Protein AF-0000000068877354 (afdb_homodimer)

InterPro domains:
  IPR019410 Lysine methyltransferase [PF10294] (107-271)
  IPR019410 Lysine methyltransferase [PTHR14614] (82-289)
  IPR025784 Protein N-terminal and lysine N-methyltransferase EFM7 [PS51560] (46-310)
  IPR029063 S-adenosyl-L-methionine-dependent methyltransferase superfamily [G3DSA:3.40.50.150] (83-313)
  IPR029063 S-adenosyl-L-methionine-dependent methyltransferase superfamily [SSF53335] (114-283)

Sequence (626 aa):
MQPPRPHTTATKHQEPEFGLKRGQKQSIVVFGLFYITRGLDRHATSAEEETLRHKMDESEDHYDLGDLMAIPDDYYPPPVPPTQELYRMKNGKDITLHLVGASHTEAHLLWNGAKLVSDYLEAQPERVRGRTVLELGAAAGLPSLVAALLGATKVVMTDFSDPALIANMQKNIDACDETTAPRGRIAAAVDAAPFIWGEDVEPLLALLPGAPEEQRLFDVLILADLVFRHKQHGNMVKTIKETMAKDGVAYVFFTSYRPWKRDLDMAFFDVAREAGLAVTRVEETMLEKPMFDNDPGDVDIQKTVNGFELRWAMQPPRPHTTATKHQEPEFGLKRGQKQSIVVFGLFYITRGLDRHATSAEEETLRHKMDESEDHYDLGDLMAIPDDYYPPPVPPTQELYRMKNGKDITLHLVGASHTEAHLLWNGAKLVSDYLEAQPERVRGRTVLELGAAAGLPSLVAALLGATKVVMTDFSDPALIANMQKNIDACDETTAPRGRIAAAVDAAPFIWGEDVEPLLALLPGAPEEQRLFDVLILADLVFRHKQHGNMVKTIKETMAKDGVAYVFFTSYRPWKRDLDMAFFDVAREAGLAVTRVEETMLEKPMFDNDPGDVDIQKTVNGFELRWA

Organism: Cordyceps militaris (strain CM01) (NCBI:txid983644)

pLDDT: mean 74.83, std 30.52, range [16.88, 98.94]

Secondary structure (DSSP, 8-state):
---------------------------------------------SGGGTGGGTTTSS------TTTTT---TTSS--S--SEEEEEE-TTS-EEEEEEPPPPS--TTS--HHHHHHHHHHHH-GGGTTTSEEEEES-TT-HHHHHHHHTT-SEEEEEE-S-HHHHHHHHHHHHHHHHTSSSTTHHHHHEEEEE--TTS--HHHHTTSTTTTTS---EEEEEEES-TT-GGGHHHHHHHHHHHEEEEEEEEEEE--SSGGGHHHHHHHHHHHHHTTEEEEEEEEEE-SS-SSTT-SS-HHHHHEEEEEEEEE-/---------------------------------------------STHHHHTTTTTSS------TTTTT---TTSS-----SEEEEEE-TTS-EEEEEEPPPPS--TTS--HHHHHHHHHHHH-GGGTTTSEEEEES-TT-HHHHHHHHTT-SEEEEEE-S-HHHHHHHHHHHHHHHHTSSSTTHHHHHEEEEE--TTS--HHHHTTSTTTTTS---EEEEEEES-TT-GGGHHHHHHHHHHHEEEEEEEEEEE--SSGGGHHHHHHHHHHHHHTTEEEEEEEEEE-SS-SSTT-SS-HHHHHEEEEEEEEE-

Nearest PDB structures (foldseek):
  3bzb-assembly1_A  TM=7.474E-01  e=1.526E-16  Cyanidioschyzon merolae strain 10D
  3bzb-assembly2_B  TM=7.437E-01  e=7.887E-16  Cyanidioschyzon merolae strain 10D
  7oat-assembly1_C  TM=7.162E-01  e=2.243E-14  Homo sapiens
  8fzb-assembly1_A  TM=7.021E-01  e=7.449E-14  Homo sapiens
  6m1c-assembly1_A  TM=5.917E-01  e=3.243E-07  Mycobacterium tuberculosis H37Rv

Solvent-accessible surface area (backbone atoms only — not comparable to full-atom values): 36218 Å² total; per-residue (Å²): 139,83,82,84,78,84,79,79,81,77,78,75,81,80,76,80,73,84,69,87,82,88,78,87,77,81,71,77,81,76,83,79,79,84,74,83,69,80,83,74,87,74,74,78,78,78,68,78,65,57,68,75,57,61,77,76,58,69,86,66,72,72,72,71,66,68,71,75,68,57,61,66,80,70,68,59,65,63,49,42,58,63,42,75,47,80,46,72,45,93,89,64,52,73,42,64,32,47,24,48,46,38,70,74,64,78,34,45,56,89,52,68,15,38,53,50,49,33,50,55,40,64,78,42,39,75,75,33,38,72,27,35,36,38,29,50,61,33,46,43,30,61,42,50,53,49,36,43,75,50,40,22,59,33,29,42,34,20,24,62,79,40,69,70,51,50,51,37,28,44,50,23,43,50,53,46,15,76,74,36,87,61,74,52,53,47,53,73,24,45,43,68,44,69,45,61,73,54,52,88,57,61,74,64,44,52,72,40,88,62,38,73,80,45,90,59,56,26,42,30,35,39,37,39,55,54,50,82,45,56,67,44,39,66,27,46,46,48,40,47,66,75,39,47,30,84,88,18,41,34,42,42,18,29,48,40,73,51,37,90,45,35,69,56,32,55,45,43,54,55,55,34,42,76,71,49,30,37,79,44,80,76,46,78,45,72,49,96,59,46,90,64,84,88,59,74,63,54,60,68,45,35,18,24,36,39,27,31,38,36,31,67,99,129,93,80,77,89,76,86,78,86,78,85,84,76,83,67,80,71,81,76,72,88,77,82,86,70,79,73,74,75,73,76,69,82,73,77,79,67,78,74,79,78,78,70,80,74,78,71,76,62,56,68,71,57,62,75,76,59,67,84,66,71,72,71,71,64,70,70,74,68,56,62,66,82,69,68,67,66,63,49,42,60,62,42,75,48,79,44,70,45,94,88,65,53,74,40,64,31,47,24,48,46,39,69,74,63,80,35,45,55,89,52,68,16,38,54,50,49,34,52,56,41,64,75,42,38,76,76,34,38,73,28,35,35,37,30,50,63,32,48,42,30,61,42,48,52,49,36,45,74,50,41,22,60,34,30,43,36,20,23,62,80,41,68,69,52,48,52,37,27,45,51,23,41,50,53,47,15,75,76,35,88,60,75,50,51,47,53,72,25,45,43,68,46,68,46,61,72,55,52,88,56,61,75,62,44,52,71,40,90,63,40,74,81,44,90,62,56,26,40,28,34,40,36,40,55,54,50,81,46,58,78,44,38,65,28,46,47,49,40,48,66,75,39,46,30,84,88,17,40,32,40,41,19,28,47,41,75,50,36,87,45,35,68,56,32,55,44,43,55,54,55,33,42,75,71,48,29,36,81,43,80,76,44,78,45,72,49,96,60,46,88,64,83,88,61,74,63,55,61,67,45,35,17,25,37,41,25,32,39,36,30,67,100

Radius of gyration: 34.72 Å; Cα contacts (8 Å, |Δi|>4): 1023; chains: 2; bounding box: 158×98×91 Å

Structure (mmCIF, N/CA/C/O backbone):
data_AF-0000000068877354-model_v1
#
loop_
_entity.id
_entity.type
_entity.pdbx_description
1 polymer 'Nicotinamide N-methyltransferase Nnt1'
#
loop_
_atom_site.group_PDB
_atom_site.id
_atom_site.type_symbol
_atom_site.label_atom_id
_atom_site.label_alt_id
_atom_site.label_comp_id
_atom_site.label_asym_id
_atom_site.label_entity_id
_atom_site.label_seq_id
_atom_site.pdbx_PDB_ins_code
_atom_site.Cartn_x
_atom_site.Cartn_y
_atom_site.Cartn_z
_atom_site.occupancy
_atom_site.B_iso_or_equiv
_atom_site.auth_seq_id
_atom_site.auth_comp_id
_atom_site.auth_asym_id
_atom_site.auth_atom_id
_atom_site.pdbx_PDB_model_num
ATOM 1 N N . MET A 1 1 ? 82.312 -1.245 12.016 1 25.67 1 MET A N 1
ATOM 2 C CA . MET A 1 1 ? 81.938 -0.717 10.695 1 25.67 1 MET A CA 1
ATOM 3 C C . MET A 1 1 ? 80.438 -0.717 10.453 1 25.67 1 MET A C 1
ATOM 5 O O . MET A 1 1 ? 79.812 -1.748 10.609 1 25.67 1 MET A O 1
ATOM 9 N N . GLN A 1 2 ? 79.75 0.514 10.531 1 31.55 2 GLN A N 1
ATOM 10 C CA . GLN A 1 2 ? 78.438 0.996 10.789 1 31.55 2 GLN A CA 1
ATOM 11 C C . GLN A 1 2 ? 77.562 0.861 9.547 1 31.55 2 GLN A C 1
ATOM 13 O O . GLN A 1 2 ? 77.875 1.31 8.461 1 31.55 2 GLN A O 1
ATOM 18 N N . PRO A 1 3 ? 76.688 -0.168 9.375 1 33.5 3 PRO A N 1
ATOM 19 C CA . PRO A 1 3 ? 76.062 -0.606 8.125 1 33.5 3 PRO A CA 1
ATOM 20 C C . PRO A 1 3 ? 75.188 0.475 7.484 1 33.5 3 PRO A C 1
ATOM 22 O O . PRO A 1 3 ? 74.562 1.283 8.195 1 33.5 3 PRO A O 1
ATOM 25 N N . PRO A 1 4 ? 75.375 0.881 6.219 1 29.66 4 PRO A N 1
ATOM 26 C CA . PRO A 1 4 ? 74.938 2.09 5.527 1 29.66 4 PRO A CA 1
ATOM 27 C C . PRO A 1 4 ? 73.438 2.127 5.316 1 29.66 4 PRO A C 1
ATOM 29 O O . PRO A 1 4 ? 72.812 1.077 5.277 1 29.66 4 PRO A O 1
ATOM 32 N N . ARG A 1 5 ? 72.688 3.238 5.578 1 28.27 5 ARG A N 1
ATOM 33 C CA . ARG A 1 5 ? 71.312 3.73 5.762 1 28.27 5 ARG A CA 1
ATOM 34 C C . ARG A 1 5 ? 70.562 3.805 4.43 1 28.27 5 ARG A C 1
ATOM 36 O O . ARG A 1 5 ? 71.062 4.43 3.48 1 28.27 5 ARG A O 1
ATOM 43 N N . PRO A 1 6 ? 69.812 2.797 4.02 1 25.97 6 PRO A N 1
ATOM 44 C CA . PRO A 1 6 ? 69.312 2.697 2.633 1 25.97 6 PRO A CA 1
ATOM 45 C C . PRO A 1 6 ? 68.5 3.898 2.209 1 25.97 6 PRO A C 1
ATOM 47 O O . PRO A 1 6 ? 67.812 4.508 3.039 1 25.97 6 PRO A O 1
ATOM 50 N N . HIS A 1 7 ? 68.875 4.691 1.152 1 23.66 7 HIS A N 1
ATOM 51 C CA . HIS A 1 7 ? 68.5 5.984 0.575 1 23.66 7 HIS A CA 1
ATOM 52 C C . HIS A 1 7 ? 67.188 5.918 -0.162 1 23.66 7 HIS A C 1
ATOM 54 O O . HIS A 1 7 ? 67.062 5.262 -1.2 1 23.66 7 HIS A O 1
ATOM 60 N N . THR A 1 8 ? 66 5.621 0.522 1 23.72 8 THR A N 1
ATOM 61 C CA . THR A 1 8 ? 64.75 5.371 -0.118 1 23.72 8 THR A CA 1
ATOM 62 C C . THR A 1 8 ? 64.312 6.566 -0.967 1 23.72 8 THR A C 1
ATOM 64 O O . THR A 1 8 ? 64.188 7.688 -0.463 1 23.72 8 THR A O 1
ATOM 67 N N . THR A 1 9 ? 64.562 6.539 -2.254 1 21.28 9 THR A N 1
ATOM 68 C CA . THR A 1 9 ? 64.5 7.543 -3.307 1 21.28 9 THR A CA 1
ATOM 69 C C . THR A 1 9 ? 63.031 7.969 -3.506 1 21.28 9 THR A C 1
ATOM 71 O O . THR A 1 9 ? 62.156 7.133 -3.766 1 21.28 9 THR A O 1
ATOM 74 N N . ALA A 1 10 ? 62.5 9.117 -2.934 1 23.09 10 ALA A N 1
ATOM 75 C CA . ALA A 1 10 ? 61.281 9.906 -2.766 1 23.09 10 ALA A CA 1
ATOM 76 C C . ALA A 1 10 ? 60.75 10.398 -4.113 1 23.09 10 ALA A C 1
ATOM 78 O O . ALA A 1 10 ? 61.281 11.383 -4.66 1 23.09 10 ALA A O 1
ATOM 79 N N . THR A 1 11 ? 60.625 9.516 -5.109 1 20.41 11 THR A N 1
ATOM 80 C CA . THR A 1 11 ? 60.438 10.07 -6.445 1 20.41 11 THR A CA 1
ATOM 81 C C . THR A 1 11 ? 59.219 10.984 -6.48 1 20.41 11 THR A C 1
ATOM 83 O O . THR A 1 11 ? 58.125 10.594 -6.059 1 20.41 11 THR A O 1
ATOM 86 N N . LYS A 1 12 ? 59.344 12.242 -6.75 1 22.48 12 LYS A N 1
ATOM 87 C CA . LYS A 1 12 ? 58.656 13.531 -6.844 1 22.48 12 LYS A CA 1
ATOM 88 C C . LYS A 1 12 ? 57.625 13.516 -7.965 1 22.48 12 LYS A C 1
ATOM 90 O O . LYS A 1 12 ? 58 13.453 -9.148 1 22.48 12 LYS A O 1
ATOM 95 N N . HIS A 1 13 ? 56.625 12.656 -7.945 1 21.34 13 HIS A N 1
ATOM 96 C CA . HIS A 1 13 ? 55.75 12.648 -9.094 1 21.34 13 HIS A CA 1
ATOM 97 C C . HIS A 1 13 ? 55.25 14.055 -9.414 1 21.34 13 HIS A C 1
ATOM 99 O O . HIS A 1 13 ? 54.906 14.82 -8.5 1 21.34 13 HIS A O 1
ATOM 105 N N . GLN A 1 14 ? 55.562 14.594 -10.57 1 19.03 14 GLN A N 1
ATOM 106 C CA . GLN A 1 14 ? 55.438 15.828 -11.344 1 19.03 14 GLN A CA 1
ATOM 107 C C . GLN A 1 14 ? 53.969 16.188 -11.531 1 19.03 14 GLN A C 1
ATOM 109 O O . GLN A 1 14 ? 53.156 15.352 -11.93 1 19.03 14 GLN A O 1
ATOM 114 N N . GLU A 1 15 ? 53.5 17.281 -10.867 1 21.73 15 GLU A N 1
ATOM 115 C CA . GLU A 1 15 ? 52.25 18.016 -10.711 1 21.73 15 GLU A CA 1
ATOM 116 C C . GLU A 1 15 ? 51.75 18.547 -12.047 1 21.73 15 GLU A C 1
ATOM 118 O O . GLU A 1 15 ? 52.438 19.328 -12.711 1 21.73 15 GLU A O 1
ATOM 123 N N . PRO A 1 16 ? 51.219 17.656 -12.969 1 20.62 16 PRO A N 1
ATOM 124 C CA . PRO A 1 16 ? 51.031 18.266 -14.289 1 20.62 16 PRO A CA 1
ATOM 125 C C . PRO A 1 16 ? 50.25 19.578 -14.234 1 20.62 16 PRO A C 1
ATOM 127 O O . PRO A 1 16 ? 49.406 19.766 -13.359 1 20.62 16 PRO A O 1
ATOM 130 N N . GLU A 1 17 ? 50.75 20.625 -14.734 1 19.7 17 GLU A N 1
ATOM 131 C CA . GLU A 1 17 ? 50.469 22.062 -14.867 1 19.7 17 GLU A CA 1
ATOM 132 C C . GLU A 1 17 ? 49.219 22.312 -15.734 1 19.7 17 GLU A C 1
ATOM 134 O O . GLU A 1 17 ? 49.344 22.438 -16.953 1 19.7 17 GLU A O 1
ATOM 139 N N . PHE A 1 18 ? 48.156 21.531 -15.727 1 20.22 18 PHE A N 1
ATOM 140 C CA . PHE A 1 18 ? 47.281 21.906 -16.828 1 20.22 18 PHE A CA 1
ATOM 141 C C . PHE A 1 18 ? 46.938 23.391 -16.781 1 20.22 18 PHE A C 1
ATOM 143 O O . PHE A 1 18 ? 46.531 23.891 -15.734 1 20.22 18 PHE A O 1
ATOM 150 N N . GLY A 1 19 ? 47.312 24.219 -17.719 1 17.73 19 GLY A N 1
ATOM 151 C CA . GLY A 1 19 ? 47.344 25.625 -18.094 1 17.73 19 GLY A CA 1
ATOM 152 C C . GLY A 1 19 ? 45.969 26.219 -18.312 1 17.73 19 GLY A C 1
ATOM 153 O O . GLY A 1 19 ? 45.844 27.312 -18.844 1 17.73 19 GLY A O 1
ATOM 154 N N . LEU A 1 20 ? 44.875 25.562 -18.266 1 19.7 20 LEU A N 1
ATOM 155 C CA . LEU A 1 20 ? 43.844 26.25 -19.031 1 19.7 20 LEU A CA 1
ATOM 156 C C . LEU A 1 20 ? 43.656 27.688 -18.562 1 19.7 20 LEU A C 1
ATOM 158 O O . LEU A 1 20 ? 43.531 27.922 -17.359 1 19.7 20 LEU A O 1
ATOM 162 N N . LYS A 1 21 ? 43.594 28.609 -19.5 1 19.05 21 LYS A N 1
ATOM 163 C CA . LYS A 1 21 ? 43.656 30.031 -19.812 1 19.05 21 LYS A CA 1
ATOM 164 C C . LYS A 1 21 ? 42.531 30.781 -19.109 1 19.05 21 LYS A C 1
ATOM 166 O O . LYS A 1 21 ? 41.531 30.172 -18.672 1 19.05 21 LYS A O 1
ATOM 171 N N . ARG A 1 22 ? 42.219 32.094 -19.594 1 18.16 22 ARG A N 1
ATOM 172 C CA . ARG A 1 22 ? 42 33.469 -19.141 1 18.16 22 ARG A CA 1
ATOM 173 C C . ARG A 1 22 ? 40.531 33.719 -18.812 1 18.16 22 ARG A C 1
ATOM 175 O O . ARG A 1 22 ? 39.688 32.906 -19.156 1 18.16 22 ARG A O 1
ATOM 182 N N . GLY A 1 23 ? 39.969 35.062 -19.125 1 18 23 GLY A N 1
ATOM 183 C CA . GLY A 1 23 ? 39.469 36.25 -18.453 1 18 23 GLY A CA 1
ATOM 184 C C . GLY A 1 23 ? 38 36.469 -18.594 1 18 23 GLY A C 1
ATOM 185 O O . GLY A 1 23 ? 37.438 37.406 -18.031 1 18 23 GLY A O 1
ATOM 186 N N . GLN A 1 24 ? 37.312 35.875 -19.734 1 19.75 24 GLN A N 1
ATOM 187 C CA . GLN A 1 24 ? 36.375 36.781 -20.328 1 19.75 24 GLN A CA 1
ATOM 188 C C . GLN A 1 24 ? 35.219 37.094 -19.375 1 19.75 24 GLN A C 1
ATOM 190 O O . GLN A 1 24 ? 34.625 36.156 -18.812 1 19.75 24 GLN A O 1
ATOM 195 N N . LYS A 1 25 ? 35 38.406 -19.062 1 19.34 25 LYS A N 1
ATOM 196 C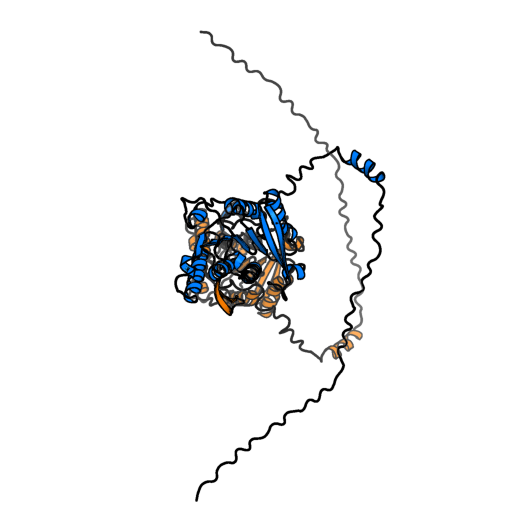 CA . LYS A 1 25 ? 34.188 39.25 -18.203 1 19.34 25 LYS A CA 1
ATOM 197 C C . LYS A 1 25 ? 32.688 39.062 -18.5 1 19.34 25 LYS A C 1
ATOM 199 O O . LYS A 1 25 ? 32.281 39.062 -19.672 1 19.34 25 LYS A O 1
ATOM 204 N N . GLN A 1 26 ? 31.953 38.469 -17.641 1 18.05 26 GLN A N 1
ATOM 205 C CA . GLN A 1 26 ? 30.547 38.125 -17.453 1 18.05 26 GLN A CA 1
ATOM 206 C C . GLN A 1 26 ? 29.688 39.406 -17.438 1 18.05 26 GLN A C 1
ATOM 208 O O . GLN A 1 26 ? 29.625 40.094 -16.422 1 18.05 26 GLN A O 1
ATOM 213 N N . SER A 1 27 ? 29.812 40.281 -18.5 1 17.95 27 SER A N 1
ATOM 214 C CA . SER A 1 27 ? 29.078 41.531 -18.328 1 17.95 27 SER A CA 1
ATOM 215 C C . SER A 1 27 ? 27.578 41.281 -18.266 1 17.95 27 SER A C 1
ATOM 217 O O . SER A 1 27 ? 26.938 41 -19.281 1 17.95 27 SER A O 1
ATOM 219 N N . ILE A 1 28 ? 27.047 40.344 -17.625 1 18.98 28 ILE A N 1
ATOM 220 C CA . ILE A 1 28 ? 25.609 40.156 -17.859 1 18.98 28 ILE A CA 1
ATOM 221 C C . ILE A 1 28 ? 24.875 41.469 -17.562 1 18.98 28 ILE A C 1
ATOM 223 O O . ILE A 1 28 ? 25 42.031 -16.469 1 18.98 28 ILE A O 1
ATOM 227 N N . VAL A 1 29 ? 24.5 42.188 -18.641 1 18.31 29 VAL A N 1
ATOM 228 C CA . VAL A 1 29 ? 23.75 43.438 -18.828 1 18.31 29 VAL A CA 1
ATOM 229 C C . VAL A 1 29 ? 22.453 43.375 -18.016 1 18.31 29 VAL A C 1
ATOM 231 O O . VAL A 1 29 ? 21.656 42.469 -18.172 1 18.31 29 VAL A O 1
ATOM 234 N N . VAL A 1 30 ? 22.344 44.062 -16.875 1 18.86 30 VAL A N 1
ATOM 235 C CA . VAL A 1 30 ? 21.359 44.438 -15.852 1 18.86 30 VAL A CA 1
ATOM 236 C C . VAL A 1 30 ? 20.188 45.156 -16.5 1 18.86 30 VAL A C 1
ATOM 238 O O . VAL A 1 30 ? 20.328 46.281 -16.969 1 18.86 30 VAL A O 1
ATOM 241 N N . PHE A 1 31 ? 19.531 44.5 -17.578 1 19.5 31 PHE A N 1
ATOM 242 C CA . PHE A 1 31 ? 18.484 45.281 -18.25 1 19.5 31 PHE A CA 1
ATOM 243 C C . PHE A 1 31 ? 17.562 45.938 -17.219 1 19.5 31 PHE A C 1
ATOM 245 O O . PHE A 1 31 ? 16.984 45.281 -16.359 1 19.5 31 PHE A O 1
ATOM 252 N N . GLY A 1 32 ? 17.781 47.25 -16.938 1 17.09 32 GLY A N 1
ATOM 253 C CA . GLY A 1 32 ? 17.266 48.281 -16.078 1 17.09 32 GLY A CA 1
ATOM 254 C C . GLY A 1 32 ? 15.758 48.438 -16.141 1 17.09 32 GLY A C 1
ATOM 255 O O . GLY A 1 32 ? 15.125 47.938 -17.062 1 17.09 32 GLY A O 1
ATOM 256 N N . LEU A 1 33 ? 15.219 49.438 -15.398 1 18.41 33 LEU A N 1
ATOM 257 C CA . LEU A 1 33 ? 14.211 50 -14.492 1 18.41 33 LEU A CA 1
ATOM 258 C C . LEU A 1 33 ? 13.086 50.656 -15.273 1 18.41 33 LEU A C 1
ATOM 260 O O . LEU A 1 33 ? 12.078 51.062 -14.695 1 18.41 33 LEU A O 1
ATOM 264 N N . PHE A 1 34 ? 13.109 50.875 -16.672 1 18.58 34 PHE A N 1
ATOM 265 C CA . PHE A 1 34 ? 12.508 52.156 -17.016 1 18.58 34 PHE A CA 1
ATOM 266 C C . PHE A 1 34 ? 11.039 52.188 -16.609 1 18.58 34 PHE A C 1
ATOM 268 O O . PHE A 1 34 ? 10.344 51.156 -16.703 1 18.58 34 PHE A O 1
ATOM 275 N N . TYR A 1 35 ? 10.555 53.438 -16.031 1 19.44 35 TYR A N 1
ATOM 276 C CA . TYR A 1 35 ? 9.539 54.188 -15.312 1 19.44 35 TYR A CA 1
ATOM 277 C C . TYR A 1 35 ? 8.305 54.406 -16.188 1 19.44 35 TYR A C 1
ATOM 279 O O . TYR A 1 35 ? 8.141 55.469 -16.781 1 19.44 35 TYR A O 1
ATOM 287 N N . ILE A 1 36 ? 8.078 53.625 -17.266 1 19.19 36 ILE A N 1
ATOM 288 C CA . ILE A 1 36 ? 7.125 54.312 -18.141 1 19.19 36 ILE A CA 1
ATOM 289 C C . ILE A 1 36 ? 5.832 54.594 -17.359 1 19.19 36 ILE A C 1
ATOM 291 O O . ILE A 1 36 ? 5.152 53.656 -16.938 1 19.19 36 ILE A O 1
ATOM 295 N N . THR A 1 37 ? 5.688 55.812 -16.688 1 19.7 37 THR A N 1
ATOM 296 C CA . THR A 1 37 ? 4.613 56.469 -15.961 1 19.7 37 THR A CA 1
ATOM 297 C C . THR A 1 37 ? 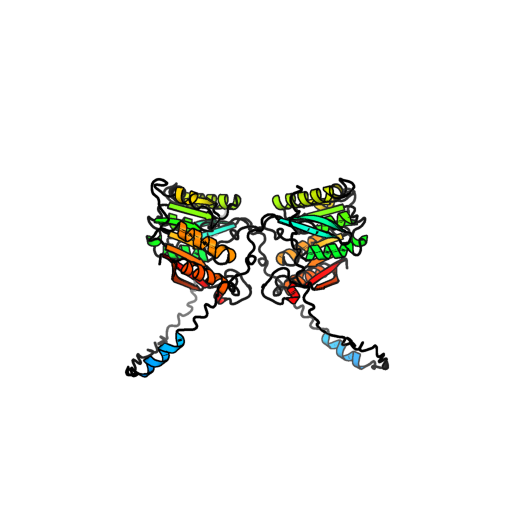3.391 56.656 -16.844 1 19.7 37 THR A C 1
ATOM 299 O O . THR A 1 37 ? 2.436 57.344 -16.469 1 19.7 37 THR A O 1
ATOM 302 N N . ARG A 1 38 ? 3.387 56.188 -18.094 1 20.11 38 ARG A N 1
ATOM 303 C CA . ARG A 1 38 ? 2.402 56.938 -18.844 1 20.11 38 ARG A CA 1
ATOM 304 C C . ARG A 1 38 ? 1.08 57.031 -18.094 1 20.11 38 ARG A C 1
ATOM 306 O O . ARG A 1 38 ? 0.773 56.156 -17.266 1 20.11 38 ARG A O 1
ATOM 313 N N . GLY A 1 39 ? 0.26 58.156 -18.391 1 19.5 39 GLY A N 1
ATOM 314 C CA . GLY A 1 39 ? -0.858 59.062 -18.094 1 19.5 39 GLY A CA 1
ATOM 315 C C . GLY A 1 39 ? -2.184 58.312 -18 1 19.5 39 GLY A C 1
ATOM 316 O O . GLY A 1 39 ? -2.418 57.344 -18.719 1 19.5 39 GLY A O 1
ATOM 317 N N . LEU A 1 40 ? -2.992 58.531 -16.906 1 21.8 40 LEU A N 1
ATOM 318 C CA . LEU A 1 40 ? -4.133 58.125 -16.078 1 21.8 40 LEU A CA 1
ATOM 319 C C . LEU A 1 40 ? -5.438 58.281 -16.859 1 21.8 40 LEU A C 1
ATOM 321 O O . LEU A 1 40 ? -6.504 57.938 -16.359 1 21.8 40 LEU A O 1
ATOM 325 N N . ASP A 1 41 ? -5.512 58.844 -18.156 1 22.39 41 ASP A N 1
ATOM 326 C CA . ASP A 1 41 ? -6.738 59.625 -18.156 1 22.39 41 ASP A CA 1
ATOM 327 C C . ASP A 1 41 ? -7.961 58.75 -17.891 1 22.39 41 ASP A C 1
ATOM 329 O O . ASP A 1 41 ? -8.086 57.688 -18.484 1 22.39 41 ASP A O 1
ATOM 333 N N . ARG A 1 42 ? -8.797 59.125 -16.766 1 22.62 42 ARG A N 1
ATOM 334 C CA . ARG A 1 42 ? -9.906 58.719 -15.922 1 22.62 42 ARG A CA 1
ATOM 335 C C . ARG A 1 42 ? -11.172 58.5 -16.75 1 22.62 42 ARG A C 1
ATOM 337 O O . ARG A 1 42 ? -12.164 57.969 -16.25 1 22.62 42 ARG A O 1
ATOM 344 N N . HIS A 1 43 ? -11.305 59.219 -17.906 1 24.86 43 HIS A N 1
ATOM 345 C CA . HIS A 1 43 ? -12.695 59.656 -18 1 24.86 43 HIS A CA 1
ATOM 346 C C . HIS A 1 43 ? -13.602 58.531 -18.453 1 24.86 43 HIS A C 1
ATOM 348 O O . HIS A 1 43 ? -13.875 58.406 -19.656 1 24.86 43 HIS A O 1
ATOM 354 N N . ALA A 1 44 ? -13.375 57.344 -18.375 1 23.88 44 ALA A N 1
ATOM 355 C CA . ALA A 1 44 ? -14.336 56.562 -19.125 1 23.88 44 ALA A CA 1
ATOM 356 C C . ALA A 1 44 ? -15.758 56.812 -18.672 1 23.88 44 ALA A C 1
ATOM 358 O O . ALA A 1 44 ? -16.047 56.844 -17.469 1 23.88 44 ALA A O 1
ATOM 359 N N . THR A 1 45 ? -16.688 57.469 -19.484 1 26.47 45 THR A N 1
ATOM 360 C CA . THR A 1 45 ? -18.031 58.031 -19.391 1 26.47 45 THR A CA 1
ATOM 361 C C . THR A 1 45 ? -19 57 -18.844 1 26.47 45 THR A C 1
ATOM 363 O O . THR A 1 45 ? -18.75 55.781 -18.922 1 26.47 45 THR A O 1
ATOM 366 N N . SER A 1 46 ? -20.125 57.531 -18.031 1 27.66 46 SER A N 1
ATOM 367 C CA . SER A 1 46 ? -21.188 57.094 -17.141 1 27.66 46 SER A CA 1
ATOM 368 C C . SER A 1 46 ? -22.062 56.031 -17.812 1 27.66 46 SER A C 1
ATOM 370 O O . SER A 1 46 ? -22.469 55.062 -17.156 1 27.66 46 SER A O 1
ATOM 372 N N . ALA A 1 47 ? -22.641 56.375 -19.031 1 28.97 47 ALA A N 1
ATOM 373 C CA . ALA A 1 47 ? -23.938 55.969 -19.562 1 28.97 47 ALA A CA 1
ATOM 374 C C . ALA A 1 47 ? -23.922 54.5 -19.938 1 28.97 47 ALA A C 1
ATOM 376 O O . ALA A 1 47 ? -24.922 53.781 -19.812 1 28.97 47 ALA A O 1
ATOM 377 N N . GLU A 1 48 ? -22.766 54.125 -20.641 1 26.2 48 GLU A N 1
ATOM 378 C CA . GLU A 1 48 ? -22.969 52.844 -21.297 1 26.2 48 GLU A CA 1
ATOM 379 C C . GLU A 1 48 ? -23.016 51.688 -20.281 1 26.2 48 GLU A C 1
ATOM 381 O O . GLU A 1 48 ? -23.109 50.531 -20.656 1 26.2 48 GLU A O 1
ATOM 386 N N . GLU A 1 49 ? -22.719 52.062 -18.969 1 26.2 49 GLU A N 1
ATOM 387 C CA . GLU A 1 49 ? -22.719 51 -17.953 1 26.2 49 GLU A CA 1
ATOM 388 C C . GLU A 1 49 ? -24.125 50.469 -17.719 1 26.2 49 GLU A C 1
ATOM 390 O O . GLU A 1 49 ? -24.312 49.469 -17 1 26.2 49 GLU A O 1
ATOM 395 N N . GLU A 1 50 ? -25.125 51.312 -18.094 1 26.53 50 GLU A N 1
ATOM 396 C CA . GLU A 1 50 ? -26.453 51.031 -17.562 1 26.53 50 GLU A CA 1
ATOM 397 C C . GLU A 1 50 ? -27 49.719 -18.141 1 26.53 50 GLU A C 1
ATOM 399 O O . GLU A 1 50 ? -27.703 48.969 -17.453 1 26.53 50 GLU A O 1
ATOM 404 N N . THR A 1 51 ? -27.016 49.719 -19.547 1 27.23 51 THR A N 1
ATOM 405 C CA . THR A 1 51 ? -27.906 48.812 -20.234 1 27.23 51 THR A CA 1
ATOM 406 C C . THR A 1 51 ? -27.516 47.344 -19.938 1 27.23 51 THR A C 1
ATOM 408 O O . THR A 1 51 ? -28.375 46.469 -19.969 1 27.23 51 THR A O 1
ATOM 411 N N . LEU A 1 52 ? -26.156 47.156 -19.875 1 24.03 52 LEU A N 1
ATOM 412 C CA . LEU A 1 52 ? -25.828 45.719 -19.844 1 24.03 52 LEU A CA 1
ATOM 413 C C . LEU A 1 52 ? -26.266 45.094 -18.531 1 24.03 52 LEU A C 1
ATOM 415 O O . LEU A 1 52 ? -26.078 43.875 -18.328 1 24.03 52 LEU A O 1
ATOM 419 N N . ARG A 1 53 ? -26.656 45.906 -17.547 1 26.67 53 ARG A N 1
ATOM 420 C CA . ARG A 1 53 ? -27.031 45.344 -16.25 1 26.67 53 ARG A CA 1
ATOM 421 C C . ARG A 1 53 ? -28.281 44.5 -16.344 1 26.67 53 ARG A C 1
ATOM 423 O O . ARG A 1 53 ? -28.438 43.531 -15.602 1 26.67 53 ARG A O 1
ATOM 430 N N . HIS A 1 54 ? -29.281 45.031 -17.078 1 28.27 54 HIS A N 1
ATOM 431 C CA . HIS A 1 54 ? -30.625 44.562 -16.75 1 28.27 54 HIS A CA 1
ATOM 432 C C . HIS A 1 54 ? -30.797 43.094 -17.109 1 28.27 54 HIS A C 1
ATOM 434 O O . HIS A 1 54 ? -31.5 42.375 -16.422 1 28.27 54 HIS A O 1
ATOM 440 N N . LYS A 1 55 ? -30.531 42.844 -18.406 1 29.12 55 LYS A N 1
ATOM 441 C CA . LYS A 1 55 ? -31.109 41.594 -18.953 1 29.12 55 LYS A CA 1
ATOM 442 C C . LYS A 1 55 ? -30.484 40.375 -18.281 1 29.12 55 LYS A C 1
ATOM 444 O O . LYS A 1 55 ? -30.859 39.25 -18.594 1 29.12 55 LYS A O 1
ATOM 449 N N . MET A 1 56 ? -29.188 40.5 -17.766 1 25.98 56 MET A N 1
ATOM 450 C CA . MET A 1 56 ? -28.609 39.219 -17.375 1 25.98 56 MET A CA 1
ATOM 451 C C . MET A 1 56 ? -29.266 38.688 -16.109 1 25.98 56 MET A C 1
ATOM 453 O O . MET A 1 56 ? -28.719 37.812 -15.445 1 25.98 56 MET A O 1
ATOM 457 N N . ASP A 1 57 ? -30.266 39.375 -15.562 1 26.91 57 ASP A N 1
ATOM 458 C CA . ASP A 1 57 ? -30.828 39.062 -14.266 1 26.91 57 ASP A CA 1
ATOM 459 C C . ASP A 1 57 ? -31.453 37.656 -14.273 1 26.91 57 ASP A C 1
ATOM 461 O O . ASP A 1 57 ? -31.406 36.938 -13.273 1 26.91 57 ASP A O 1
ATOM 465 N N . GLU A 1 58 ? -32.438 37.469 -15.164 1 26.44 58 GLU A N 1
ATOM 466 C CA . GLU A 1 58 ? -33.562 36.625 -14.75 1 26.44 58 GLU A CA 1
ATOM 467 C C . GLU A 1 58 ? -33.094 35.156 -14.578 1 26.44 58 GLU A C 1
ATOM 469 O O . GLU A 1 58 ? -33.531 34.469 -13.656 1 26.44 58 GLU A O 1
ATOM 474 N N . SER A 1 59 ? -32.906 34.531 -15.711 1 28.14 59 SER A N 1
ATOM 475 C CA . SER A 1 59 ? -33.156 33.094 -15.688 1 28.14 59 SER A CA 1
ATOM 476 C C . SER A 1 59 ? -32.062 32.375 -14.898 1 28.14 59 SER A C 1
ATOM 478 O O . SER A 1 59 ? -30.938 32.219 -15.383 1 28.14 59 SER A O 1
ATOM 480 N N . GLU A 1 60 ? -31.969 32.656 -13.648 1 26.05 60 GLU A N 1
ATOM 481 C CA . GLU A 1 60 ? -31.047 32.031 -12.711 1 26.05 60 GLU A CA 1
ATOM 482 C C . GLU A 1 60 ? -31.156 30.5 -12.727 1 26.05 60 GLU A C 1
ATOM 484 O O . GLU A 1 60 ? -32 29.938 -12.023 1 26.05 60 GLU A O 1
ATOM 489 N N . ASP A 1 61 ? -31.266 29.938 -13.922 1 29.19 61 ASP A N 1
ATOM 490 C CA . ASP A 1 61 ? -31.281 28.484 -13.891 1 29.19 61 ASP A CA 1
ATOM 491 C C . ASP A 1 61 ? -30.234 27.938 -12.906 1 29.19 61 ASP A C 1
ATOM 493 O O . ASP A 1 61 ? -29.047 28.25 -13.023 1 29.19 61 ASP A O 1
ATOM 497 N N . HIS A 1 62 ? -30.703 27.75 -11.688 1 27.84 62 HIS A N 1
ATOM 498 C CA . HIS A 1 62 ? -30.047 27 -10.617 1 27.84 62 HIS A CA 1
ATOM 499 C C . HIS A 1 62 ? -29.391 25.734 -11.148 1 27.84 62 HIS A C 1
ATOM 501 O O . HIS A 1 62 ? -30.062 24.719 -11.336 1 27.84 62 HIS A O 1
ATOM 507 N N . TYR A 1 63 ? -28.578 25.891 -12.164 1 29.39 63 TYR A N 1
ATOM 508 C CA . TYR A 1 63 ? -27.781 24.688 -12.438 1 29.39 63 TYR A CA 1
ATOM 509 C C . TYR A 1 63 ? -27.359 24.016 -11.148 1 29.39 63 TYR A C 1
ATOM 511 O O . TYR A 1 63 ? -26.594 24.578 -10.359 1 29.39 63 TYR A O 1
ATOM 519 N N . ASP A 1 64 ? -28.359 23.281 -10.57 1 27.89 64 ASP A N 1
ATOM 520 C CA . ASP A 1 64 ? -28.109 22.375 -9.453 1 27.89 64 ASP A CA 1
ATOM 521 C C . ASP A 1 64 ? -26.844 21.547 -9.68 1 27.89 64 ASP A C 1
ATOM 523 O O . ASP A 1 64 ? -26.875 20.531 -10.375 1 27.89 64 ASP A O 1
ATOM 527 N N . LEU A 1 65 ? -25.734 22.203 -9.891 1 27.72 65 LEU A N 1
ATOM 528 C CA . LEU A 1 65 ? -24.375 21.656 -9.875 1 27.72 65 LEU A CA 1
ATOM 529 C C . LEU A 1 65 ? -24.203 20.656 -8.742 1 27.72 65 LEU A C 1
ATOM 531 O O . LEU A 1 65 ? -23.078 20.219 -8.461 1 27.72 65 LEU A O 1
ATOM 535 N N . GLY A 1 66 ? -25.312 20.344 -8.062 1 28.48 66 GLY A N 1
ATOM 536 C CA . GLY A 1 66 ? -25.312 19.406 -6.949 1 28.48 66 GLY A CA 1
ATOM 537 C C . GLY A 1 66 ? -24.656 18.078 -7.285 1 28.48 66 GLY A C 1
ATOM 538 O O . GLY A 1 66 ? -23.844 17.562 -6.504 1 28.48 66 GLY A O 1
ATOM 539 N N . ASP A 1 67 ? -25.344 17.281 -8.211 1 30.52 67 ASP A N 1
ATOM 540 C CA . ASP A 1 67 ? -25.141 15.852 -8.406 1 30.52 67 ASP A CA 1
ATOM 541 C C . ASP A 1 67 ? -23.828 15.586 -9.164 1 30.52 67 ASP A C 1
ATOM 543 O O . ASP A 1 67 ? -23.5 14.438 -9.445 1 30.52 67 ASP A O 1
ATOM 547 N N . LEU A 1 68 ? -23.484 16.469 -10.047 1 29.91 68 LEU A N 1
ATOM 548 C CA . LEU A 1 68 ? -22.422 16.188 -11.016 1 29.91 68 LEU A CA 1
ATOM 549 C C . LEU A 1 68 ? -21.094 15.938 -10.312 1 29.91 68 LEU A C 1
ATOM 551 O O . LEU A 1 68 ? -20.25 15.219 -10.828 1 29.91 68 LEU A O 1
ATOM 555 N N . MET A 1 69 ? -20.891 16.734 -9.305 1 28.67 69 MET A N 1
ATOM 556 C CA . MET A 1 69 ? -19.609 16.625 -8.617 1 28.67 69 MET A CA 1
ATOM 557 C C . MET A 1 69 ? -19.531 15.367 -7.766 1 28.67 69 MET A C 1
ATOM 559 O O . MET A 1 69 ? -18.703 15.258 -6.871 1 28.67 69 MET A O 1
ATOM 563 N N . ALA A 1 70 ? -20.594 14.57 -7.719 1 28.25 70 ALA A N 1
ATOM 564 C CA . ALA A 1 70 ? -20.516 13.328 -6.953 1 28.25 70 ALA A CA 1
ATOM 565 C C . ALA A 1 70 ? -19.297 12.508 -7.359 1 28.25 70 ALA A C 1
ATOM 567 O O . ALA A 1 70 ? -19.234 12 -8.484 1 28.25 70 ALA A O 1
ATOM 568 N N . ILE A 1 71 ? -18.234 13.031 -7.09 1 30.62 71 ILE A N 1
ATOM 569 C CA . ILE A 1 71 ? -17.078 12.148 -7.176 1 30.62 71 ILE A CA 1
ATOM 570 C C . ILE A 1 71 ? -17.453 10.75 -6.684 1 30.62 71 ILE A C 1
ATOM 572 O O . ILE A 1 71 ? -17.984 10.602 -5.578 1 30.62 71 ILE A O 1
ATOM 576 N N . PRO A 1 72 ? -17.625 9.812 -7.586 1 31.78 72 PRO A N 1
ATOM 577 C CA . PRO A 1 72 ? -18.172 8.578 -7.004 1 31.78 72 PRO A CA 1
ATOM 578 C C . PRO A 1 72 ? -17.5 8.203 -5.688 1 31.78 72 PRO A C 1
ATOM 580 O O . PRO A 1 72 ? -16.328 8.539 -5.465 1 31.78 72 PRO A O 1
ATOM 583 N N . ASP A 1 73 ? -18.266 7.902 -4.668 1 32.22 73 ASP A N 1
ATOM 584 C CA . ASP A 1 73 ? -17.922 7.512 -3.307 1 32.22 73 ASP A CA 1
ATOM 585 C C . ASP A 1 73 ? -16.641 6.68 -3.291 1 32.22 73 ASP A C 1
ATOM 587 O O . ASP A 1 73 ? -15.953 6.602 -2.266 1 32.22 73 ASP A O 1
ATOM 591 N N . ASP A 1 74 ? -16.5 5.766 -4.301 1 32.16 74 ASP A N 1
ATOM 592 C CA . ASP A 1 74 ? -15.656 4.578 -4.352 1 32.16 74 ASP A CA 1
ATOM 593 C C . ASP A 1 74 ? -14.281 4.91 -4.918 1 32.16 74 ASP A C 1
ATOM 595 O O . ASP A 1 74 ? -13.586 4.027 -5.426 1 32.16 74 ASP A O 1
ATOM 599 N N . TYR A 1 75 ? -13.953 6.09 -5.039 1 32.41 75 TYR A N 1
ATOM 600 C CA . TYR A 1 75 ? -12.75 6.461 -5.781 1 32.41 75 TYR A CA 1
ATOM 601 C C . TYR A 1 75 ? -11.5 5.926 -5.102 1 32.41 75 TYR A C 1
ATOM 603 O O . TYR A 1 75 ? -10.625 5.352 -5.758 1 32.41 75 TYR A O 1
ATOM 611 N N . TYR A 1 76 ? -10.992 6.594 -4.016 1 33.72 76 TYR A N 1
ATOM 612 C CA . TYR A 1 76 ? -9.906 5.973 -3.273 1 33.72 76 TYR A CA 1
ATOM 613 C C . TYR A 1 76 ? -10.438 4.953 -2.271 1 33.72 76 TYR A C 1
ATOM 615 O O . TYR A 1 76 ? -11.242 5.293 -1.403 1 33.72 76 TYR A O 1
ATOM 623 N N . PRO A 1 77 ? -10.617 3.715 -2.43 1 34.81 77 PRO A N 1
ATOM 624 C CA . PRO A 1 77 ? -11.383 2.854 -1.525 1 34.81 77 PRO A CA 1
ATOM 625 C C . PRO A 1 77 ? -10.812 2.83 -0.11 1 34.81 77 PRO A C 1
ATOM 627 O O . PRO A 1 77 ? -9.609 3.016 0.076 1 34.81 77 PRO A O 1
ATOM 630 N N . PRO A 1 78 ? -11.406 3.395 0.982 1 40.16 78 PRO A N 1
ATOM 631 C CA . PRO A 1 78 ? -10.984 3.064 2.346 1 40.16 78 PRO A CA 1
ATOM 632 C C . PRO A 1 78 ? -10.148 1.79 2.414 1 40.16 78 PRO A C 1
ATOM 634 O O . PRO A 1 78 ? -10.188 0.97 1.492 1 40.16 78 PRO A O 1
ATOM 637 N N . PRO A 1 79 ? -9 1.911 3.4 1 44.91 79 PRO A N 1
ATOM 638 C CA . PRO A 1 79 ? -8.414 0.571 3.453 1 44.91 79 PRO A CA 1
ATOM 639 C C . PRO A 1 79 ? -9.445 -0.537 3.27 1 44.91 79 PRO A C 1
ATOM 641 O O . PRO A 1 79 ? -10.57 -0.427 3.771 1 44.91 79 PRO A O 1
ATOM 644 N N . VAL A 1 80 ? -9.25 -1.133 2.354 1 51.41 80 VAL A N 1
ATOM 645 C CA . VAL A 1 80 ? -10.203 -2.203 2.076 1 51.41 80 VAL A CA 1
ATOM 646 C C . VAL A 1 80 ? -10.188 -3.223 3.215 1 51.41 80 VAL A C 1
ATOM 648 O O . VAL A 1 80 ? -9.141 -3.816 3.506 1 51.41 80 VAL A O 1
ATOM 651 N N . PRO A 1 81 ? -10.984 -2.846 4.348 1 59.19 81 PRO A N 1
ATOM 652 C CA . PRO A 1 81 ? -11.078 -3.951 5.301 1 59.19 81 PRO A CA 1
ATOM 653 C C . PRO A 1 81 ? -11.008 -5.32 4.629 1 59.19 81 PRO A C 1
ATOM 655 O O . PRO A 1 81 ? -11.172 -5.422 3.41 1 59.19 81 PRO A O 1
ATOM 658 N N . PRO A 1 82 ? -10.484 -6.211 5.52 1 65.44 82 PRO A N 1
ATOM 659 C CA . PRO A 1 82 ? -10.586 -7.551 4.934 1 65.44 82 PRO A CA 1
ATOM 660 C C . PRO A 1 82 ? -11.945 -7.805 4.281 1 65.44 82 PRO A C 1
ATOM 662 O O . PRO A 1 82 ? -12.977 -7.344 4.781 1 65.44 82 PRO A O 1
ATOM 665 N N . THR A 1 83 ? -11.867 -8.156 3.1 1 73.75 83 THR A N 1
ATOM 666 C CA . THR A 1 83 ? -13.078 -8.422 2.338 1 73.75 83 THR A CA 1
ATOM 667 C C . THR A 1 83 ? -13.125 -9.883 1.892 1 73.75 83 THR A C 1
ATOM 669 O O . THR A 1 83 ? -12.195 -10.641 2.146 1 73.75 83 THR A O 1
ATOM 672 N N . GLN A 1 84 ? -14.328 -10.273 1.622 1 84.81 84 GLN A N 1
ATOM 673 C CA . GLN A 1 84 ? -14.516 -11.586 1.009 1 84.81 84 GLN A CA 1
ATOM 674 C C . GLN A 1 84 ? -14.914 -11.453 -0.458 1 84.81 84 GLN A C 1
ATOM 676 O O . GLN A 1 84 ? -15.609 -10.508 -0.837 1 84.81 84 GLN A O 1
ATOM 681 N N . GLU A 1 85 ? -14.305 -12.219 -1.285 1 85.88 85 GLU A N 1
ATOM 682 C CA . GLU A 1 85 ? -14.695 -12.32 -2.688 1 85.88 85 GLU A CA 1
ATOM 683 C C . GLU A 1 85 ? -15.055 -13.758 -3.057 1 85.88 85 GLU A C 1
ATOM 685 O O . GLU A 1 85 ? -14.422 -14.703 -2.584 1 85.88 85 GLU A O 1
ATOM 690 N N . LEU A 1 86 ? -16.156 -13.906 -3.848 1 88.5 86 LEU A N 1
ATOM 691 C CA . LEU A 1 86 ? -16.594 -15.219 -4.32 1 88.5 86 LEU A CA 1
ATOM 692 C C . LEU A 1 86 ? -16.125 -15.469 -5.746 1 88.5 86 LEU A C 1
ATOM 694 O O . LEU A 1 86 ? -16.219 -14.594 -6.605 1 88.5 86 LEU A O 1
ATOM 698 N N . TYR A 1 87 ? -15.43 -16.609 -5.91 1 90.25 87 TYR A N 1
ATOM 699 C CA . TYR A 1 87 ? -15.07 -17.109 -7.238 1 90.25 87 TYR A CA 1
ATOM 700 C C . TYR A 1 87 ? -15.844 -18.375 -7.574 1 90.25 87 TYR A C 1
ATOM 702 O O . TYR A 1 87 ? -15.781 -19.359 -6.836 1 90.25 87 TYR A O 1
ATOM 710 N N . ARG A 1 88 ? -16.578 -18.328 -8.727 1 88.56 88 ARG A N 1
ATOM 711 C CA . ARG A 1 88 ? -17.328 -19.5 -9.164 1 88.56 88 ARG A CA 1
ATOM 712 C C . ARG A 1 88 ? -16.609 -20.234 -10.289 1 88.56 88 ARG A C 1
ATOM 714 O O . ARG A 1 88 ? -16.406 -19.672 -11.367 1 88.56 88 ARG A O 1
ATOM 721 N N . MET A 1 89 ? -16.266 -21.438 -9.977 1 91.06 89 MET A N 1
ATOM 722 C CA . MET A 1 89 ? -15.656 -22.281 -11.008 1 91.06 89 MET A CA 1
ATOM 723 C C . MET A 1 89 ? -16.672 -22.641 -12.078 1 91.06 89 MET A C 1
ATOM 725 O O . MET A 1 89 ? -17.891 -22.547 -11.852 1 91.06 89 MET A O 1
ATOM 729 N N . LYS A 1 90 ? -16.172 -23 -13.211 1 88.44 90 LYS A N 1
ATOM 730 C CA . LYS A 1 90 ? -17.047 -23.391 -14.312 1 88.44 90 LYS A CA 1
ATOM 731 C C . LYS A 1 90 ? -17.891 -24.594 -13.953 1 88.44 90 LYS A C 1
ATOM 733 O O . LYS A 1 90 ? -19.031 -24.734 -14.406 1 88.44 90 LYS A O 1
ATOM 738 N N . ASN A 1 91 ? -17.406 -25.438 -13.078 1 89.31 91 ASN A N 1
ATOM 739 C CA . ASN A 1 91 ? -18.125 -26.641 -12.688 1 89.31 91 ASN A CA 1
ATOM 740 C C . ASN A 1 91 ? -19.172 -26.344 -11.617 1 89.31 91 ASN A C 1
ATOM 742 O O . ASN A 1 91 ? -19.828 -27.266 -11.117 1 89.31 91 ASN A O 1
ATOM 746 N N . GLY A 1 92 ? -19.234 -25.109 -11.156 1 88 92 GLY A N 1
ATOM 747 C CA . GLY A 1 92 ? -20.281 -24.688 -10.242 1 88 92 GLY A CA 1
ATOM 748 C C . GLY A 1 92 ? -19.797 -24.547 -8.812 1 88 92 GLY A C 1
ATOM 749 O O . GLY A 1 92 ? -20.547 -24.094 -7.945 1 88 92 GLY A O 1
ATOM 750 N N . LYS A 1 93 ? -18.578 -24.969 -8.516 1 90 93 LYS A N 1
ATOM 751 C CA . LYS A 1 93 ? -18.047 -24.844 -7.168 1 90 93 LYS A CA 1
ATOM 752 C C . LYS A 1 93 ? -17.734 -23.391 -6.832 1 90 93 LYS A C 1
ATOM 754 O O . LYS A 1 93 ? -17.031 -22.703 -7.578 1 90 93 LYS A O 1
ATOM 759 N N . ASP A 1 94 ? -18.328 -22.938 -5.715 1 91.06 94 ASP A N 1
ATOM 760 C CA . ASP A 1 94 ? -18.031 -21.609 -5.207 1 91.06 94 ASP A CA 1
ATOM 761 C C . ASP A 1 94 ? -16.844 -21.641 -4.254 1 91.06 94 ASP A C 1
ATOM 763 O O . ASP A 1 94 ? -16.797 -22.469 -3.344 1 91.06 94 ASP A O 1
ATOM 767 N N . ILE A 1 95 ? -15.875 -20.781 -4.477 1 91.88 95 ILE A N 1
ATOM 768 C CA . ILE A 1 95 ? -14.75 -20.609 -3.564 1 91.88 95 ILE A CA 1
ATOM 769 C C . ILE A 1 95 ? -14.82 -19.234 -2.916 1 91.88 95 ILE A C 1
ATOM 771 O O . ILE A 1 95 ? -14.727 -18.219 -3.602 1 91.88 95 ILE A O 1
ATOM 775 N N . THR A 1 96 ? -15.031 -19.156 -1.626 1 90.06 96 THR A N 1
ATOM 776 C CA . THR A 1 96 ? -14.984 -17.906 -0.879 1 90.06 96 THR A CA 1
ATOM 777 C C . THR A 1 96 ? -13.555 -17.562 -0.483 1 90.06 96 THR A C 1
ATOM 779 O O . THR A 1 96 ? -12.883 -18.359 0.186 1 90.06 96 THR A O 1
ATOM 782 N N . LEU A 1 97 ? -13.102 -16.438 -0.926 1 90.12 97 LEU A N 1
ATOM 783 C CA . LEU A 1 97 ? -11.75 -15.992 -0.61 1 90.12 97 LEU A CA 1
ATOM 784 C C . LEU A 1 97 ? -11.773 -14.812 0.359 1 90.12 97 LEU A C 1
ATOM 786 O O . LEU A 1 97 ? -12.414 -13.797 0.092 1 90.12 97 LEU A O 1
ATOM 790 N N . HIS A 1 98 ? -11.078 -15.008 1.476 1 86.25 98 HIS A N 1
ATOM 791 C CA . HIS A 1 98 ? -10.82 -13.914 2.398 1 86.25 98 HIS A CA 1
ATOM 792 C C . HIS A 1 98 ? -9.594 -13.109 1.969 1 86.25 98 HIS A C 1
ATOM 794 O O . HIS A 1 98 ? -8.547 -13.68 1.666 1 86.25 98 HIS A O 1
ATOM 800 N N . LEU A 1 99 ? -9.773 -11.844 1.814 1 83 99 LEU A N 1
ATOM 801 C CA . LEU A 1 99 ? -8.688 -10.961 1.417 1 83 99 LEU A CA 1
ATOM 802 C C . LEU A 1 99 ? -8.203 -10.125 2.6 1 83 99 LEU A C 1
ATOM 804 O O . LEU A 1 99 ? -9.008 -9.672 3.416 1 83 99 LEU A O 1
ATOM 808 N N . VAL A 1 100 ? -6.824 -10.031 2.709 1 72.56 100 VAL A N 1
ATOM 809 C CA . VAL A 1 100 ? -6.27 -9.172 3.754 1 72.56 100 VAL A CA 1
ATOM 810 C C . VAL A 1 100 ? -6.605 -7.715 3.459 1 72.56 100 VAL A C 1
ATOM 812 O O . VAL A 1 100 ? -6.902 -7.359 2.316 1 72.56 100 VAL A O 1
ATOM 815 N N . GLY A 1 101 ? -6.629 -6.949 4.441 1 64.94 101 GLY A N 1
ATOM 816 C CA . GLY A 1 101 ? -6.871 -5.527 4.262 1 64.94 101 GLY A CA 1
ATOM 817 C C . GLY A 1 101 ? -5.695 -4.793 3.652 1 64.94 101 GLY A C 1
ATOM 818 O O . GLY A 1 101 ? -4.57 -5.301 3.652 1 64.94 101 GLY A O 1
ATOM 819 N N . ALA A 1 102 ? -5.945 -3.824 2.836 1 60.25 102 ALA A N 1
ATOM 820 C CA . ALA A 1 102 ? -4.887 -2.971 2.297 1 60.25 102 ALA A CA 1
ATOM 821 C C . ALA A 1 102 ? -4.293 -2.082 3.387 1 60.25 102 ALA A C 1
ATOM 823 O O . ALA A 1 102 ? -4.961 -1.774 4.379 1 60.25 102 ALA A O 1
ATOM 824 N N . SER A 1 103 ? -2.85 -1.964 3.344 1 59.03 103 SER A N 1
ATOM 825 C CA . SER A 1 103 ? -2.348 -0.923 4.234 1 59.03 103 SER A CA 1
ATOM 826 C C . SER A 1 103 ? -3.129 0.375 4.066 1 59.03 103 SER A C 1
ATOM 828 O O . SER A 1 103 ? -3.48 0.751 2.945 1 59.03 103 SER A O 1
ATOM 830 N N . HIS A 1 104 ? -3.619 0.818 5.238 1 56.53 104 HIS A N 1
ATOM 831 C CA . HIS A 1 104 ? -4.465 2.006 5.277 1 56.53 104 HIS A CA 1
ATOM 832 C C . HIS A 1 104 ? -3.648 3.271 5.039 1 56.53 104 HIS A C 1
ATOM 834 O O . HIS A 1 104 ? -4.207 4.332 4.754 1 56.53 104 HIS A O 1
ATOM 840 N N . THR A 1 105 ? -2.297 3.053 5.094 1 60 105 THR A N 1
ATOM 841 C CA . THR A 1 105 ? -1.575 4.32 5.129 1 60 105 THR A CA 1
ATOM 842 C C . THR A 1 105 ? -0.335 4.262 4.242 1 60 105 THR A C 1
ATOM 844 O O . THR A 1 105 ? 0.126 3.176 3.883 1 60 105 THR A O 1
ATOM 847 N N . GLU A 1 106 ? 0.095 5.422 3.771 1 67.62 106 GLU A N 1
ATOM 848 C CA . GLU A 1 106 ? 1.373 5.637 3.098 1 67.62 106 GLU A CA 1
ATOM 849 C C . GLU A 1 106 ? 2.432 6.148 4.07 1 67.62 106 GLU A C 1
ATOM 851 O O . GLU A 1 106 ? 3.275 6.969 3.703 1 67.62 106 GLU A O 1
ATOM 856 N N . ALA A 1 107 ? 2.396 5.664 5.262 1 72.44 107 ALA A N 1
ATOM 857 C CA . ALA A 1 107 ? 3.188 6.203 6.363 1 72.44 107 ALA A CA 1
ATOM 858 C C . ALA A 1 107 ? 4.637 5.73 6.281 1 72.44 107 ALA A C 1
ATOM 860 O O . ALA A 1 107 ? 5.449 6.047 7.152 1 72.44 107 ALA A O 1
ATOM 861 N N . HIS A 1 108 ? 5.004 5.086 5.223 1 75.62 108 HIS A N 1
ATOM 862 C CA . HIS A 1 108 ? 6.336 4.5 5.129 1 75.62 108 HIS A CA 1
ATOM 863 C C . HIS A 1 108 ? 7.324 5.477 4.5 1 75.62 108 HIS A C 1
ATOM 865 O O . HIS A 1 108 ? 8.492 5.141 4.293 1 75.62 108 HIS A O 1
ATOM 871 N N . LEU A 1 109 ? 6.863 6.719 4.16 1 77.94 109 LEU A N 1
ATOM 872 C CA . LEU A 1 109 ? 7.707 7.754 3.568 1 77.94 109 LEU A CA 1
ATOM 873 C C . LEU A 1 109 ? 7.668 9.031 4.402 1 77.94 109 LEU A C 1
ATOM 875 O O . LEU A 1 109 ? 6.699 9.273 5.121 1 77.94 109 LEU A O 1
ATOM 879 N N . LEU A 1 110 ? 8.812 9.812 4.348 1 88 110 LEU A N 1
ATOM 880 C CA . LEU A 1 110 ? 8.789 11.211 4.758 1 88 110 LEU A CA 1
ATOM 881 C C . LEU A 1 110 ? 8.422 12.117 3.584 1 88 110 LEU A C 1
ATOM 883 O O . LEU A 1 110 ? 9.281 12.469 2.775 1 88 110 LEU A O 1
ATOM 887 N N . TRP A 1 111 ? 7.246 12.523 3.482 1 88.31 111 TRP A N 1
ATOM 888 C CA . TRP A 1 111 ? 6.668 13.203 2.326 1 88.31 111 TRP A CA 1
ATOM 889 C C . TRP A 1 111 ? 7.113 14.664 2.273 1 88.31 111 TRP A C 1
ATOM 891 O O . TRP A 1 111 ? 7.426 15.258 3.307 1 88.31 111 TRP A O 1
ATOM 901 N N . ASN A 1 112 ? 7.098 15.273 1.088 1 90.69 112 ASN A N 1
ATOM 902 C CA . ASN A 1 112 ? 7.566 16.641 0.872 1 90.69 112 ASN A CA 1
ATOM 903 C C . ASN A 1 112 ? 6.719 17.641 1.64 1 90.69 112 ASN A C 1
ATOM 905 O O . ASN A 1 112 ? 7.238 18.641 2.137 1 90.69 112 ASN A O 1
ATOM 909 N N . GLY A 1 113 ? 5.457 17.391 1.7 1 95.38 113 GLY A N 1
ATOM 910 C CA . GLY A 1 113 ? 4.586 18.297 2.436 1 95.38 113 GLY A CA 1
ATOM 911 C C . GLY A 1 113 ? 4.984 18.453 3.891 1 95.38 113 GLY A C 1
ATOM 912 O O . GLY A 1 113 ? 4.961 19.562 4.426 1 95.38 113 GLY A O 1
ATOM 913 N N . ALA A 1 114 ? 5.316 17.344 4.52 1 96.19 114 ALA A N 1
ATOM 914 C CA . ALA A 1 114 ? 5.754 17.375 5.914 1 96.19 114 ALA A CA 1
ATOM 915 C C . ALA A 1 114 ? 7.043 18.172 6.066 1 96.19 114 ALA A C 1
ATOM 917 O O . ALA A 1 114 ? 7.188 18.953 7.004 1 96.19 114 ALA A O 1
ATOM 918 N N . LYS A 1 115 ? 7.934 18.016 5.16 1 94.12 115 LYS A N 1
ATOM 919 C CA . LYS A 1 115 ? 9.203 18.734 5.207 1 94.12 115 LYS A CA 1
ATOM 920 C C . LYS A 1 115 ? 9 20.234 5.031 1 94.12 115 LYS A C 1
ATOM 922 O O . LYS A 1 115 ? 9.531 21.031 5.801 1 94.12 115 LYS A O 1
ATOM 927 N N . LEU A 1 116 ? 8.172 20.594 4.074 1 95.81 116 LEU A N 1
ATOM 928 C CA . LEU A 1 116 ? 8.039 22 3.744 1 95.81 116 LEU A CA 1
ATOM 929 C C . LEU A 1 116 ? 7.223 22.734 4.805 1 95.81 116 LEU A C 1
ATOM 931 O O . LEU A 1 116 ? 7.492 23.906 5.109 1 95.81 116 LEU A O 1
ATOM 935 N N . VAL A 1 117 ? 6.172 22.094 5.328 1 98.25 117 VAL A N 1
ATOM 936 C CA . VAL A 1 117 ? 5.434 22.781 6.383 1 98.25 117 VAL A CA 1
ATOM 937 C C . VAL A 1 117 ? 6.312 22.922 7.621 1 98.25 117 VAL A C 1
ATOM 939 O O . VAL A 1 117 ? 6.219 23.922 8.336 1 98.25 117 VAL A O 1
ATOM 942 N N . SER A 1 118 ? 7.191 21.969 7.883 1 97.69 118 SER A N 1
ATOM 943 C CA . SER A 1 118 ? 8.133 22.094 8.992 1 97.69 118 SER A CA 1
ATOM 944 C C . SER A 1 118 ? 9.07 23.281 8.797 1 97.69 118 SER A C 1
ATOM 946 O O . SER A 1 118 ? 9.281 24.062 9.727 1 97.69 118 SER A O 1
ATOM 948 N N . ASP A 1 119 ? 9.57 23.438 7.559 1 96.19 119 ASP A N 1
ATOM 949 C CA . ASP A 1 119 ? 10.383 24.594 7.227 1 96.19 119 ASP A CA 1
ATOM 950 C C . ASP A 1 119 ? 9.594 25.891 7.414 1 96.19 119 ASP A C 1
ATOM 952 O O . ASP A 1 119 ? 10.133 26.891 7.906 1 96.19 119 ASP A O 1
ATOM 956 N N . TYR A 1 120 ? 8.391 25.828 6.996 1 97.81 120 TYR A N 1
ATOM 957 C CA . TYR A 1 120 ? 7.5 26.984 7.07 1 97.81 120 TYR A CA 1
ATOM 958 C C . TYR A 1 120 ? 7.277 27.406 8.516 1 97.81 120 TYR A C 1
ATOM 960 O O . TYR A 1 120 ? 7.305 28.609 8.828 1 97.81 120 TYR A O 1
ATOM 968 N N . LEU A 1 121 ? 7.051 26.5 9.445 1 98.19 121 LEU A N 1
ATOM 969 C CA . LEU A 1 121 ? 6.895 26.781 10.867 1 98.19 121 LEU A CA 1
ATOM 970 C C . LEU A 1 121 ? 8.188 27.328 11.461 1 98.19 121 LEU A C 1
ATOM 972 O O . LEU A 1 121 ? 8.156 28.281 12.25 1 98.19 121 LEU A O 1
ATOM 976 N N . GLU A 1 122 ? 9.258 26.766 11.062 1 97.12 122 GLU A N 1
ATOM 977 C CA . GLU A 1 122 ? 10.547 27.172 11.602 1 97.12 122 GLU A CA 1
ATOM 978 C C . GLU A 1 122 ? 10.891 28.594 11.18 1 97.12 122 GLU A C 1
ATOM 980 O O . GLU A 1 122 ? 11.539 29.328 11.938 1 97.12 122 GLU A O 1
ATOM 985 N N . ALA A 1 123 ? 10.516 28.938 9.969 1 97.06 123 ALA A N 1
ATOM 986 C CA . ALA A 1 123 ? 10.805 30.281 9.469 1 97.06 123 ALA A CA 1
ATOM 987 C C . ALA A 1 123 ? 10.133 31.344 10.328 1 97.06 123 ALA A C 1
ATOM 989 O O . ALA A 1 123 ? 10.633 32.469 10.438 1 97.06 123 ALA A O 1
ATOM 990 N N . GLN A 1 124 ? 9 31.047 10.969 1 98.25 124 GLN A N 1
ATOM 991 C CA . GLN A 1 124 ? 8.281 31.922 11.891 1 98.25 124 GLN A CA 1
ATOM 992 C C . GLN A 1 124 ? 7.707 31.141 13.062 1 98.25 124 GLN A C 1
ATOM 994 O O . GLN A 1 124 ? 6.516 30.828 13.086 1 98.25 124 GLN A O 1
ATOM 999 N N . PRO A 1 125 ? 8.523 30.922 14.086 1 97.94 125 PRO A N 1
ATOM 1000 C CA . PRO A 1 125 ? 8.141 30.047 15.203 1 97.94 125 PRO A CA 1
ATOM 1001 C C . PRO A 1 125 ? 6.871 30.516 15.906 1 97.94 125 PRO A C 1
ATOM 1003 O O . PRO A 1 125 ? 6.188 29.719 16.547 1 97.94 125 PRO A O 1
ATOM 1006 N N . GLU A 1 126 ? 6.543 31.844 15.766 1 98.31 126 GLU A N 1
ATOM 1007 C CA . GLU A 1 126 ? 5.352 32.406 16.391 1 98.31 126 GLU A CA 1
ATOM 1008 C C . GLU A 1 126 ? 4.086 31.734 15.891 1 98.31 126 GLU A C 1
ATOM 1010 O O . GLU A 1 126 ? 3.027 31.828 16.516 1 98.31 126 GLU A O 1
ATOM 1015 N N . ARG A 1 127 ? 4.191 31.047 14.766 1 98.5 127 ARG A N 1
ATOM 1016 C CA . ARG A 1 127 ? 3.059 30.328 14.195 1 98.5 127 ARG A CA 1
ATOM 1017 C C . ARG A 1 127 ? 2.586 29.219 15.133 1 98.5 127 ARG A C 1
ATOM 1019 O O . ARG A 1 127 ? 1.404 28.875 15.141 1 98.5 127 ARG A O 1
ATOM 1026 N N . VAL A 1 128 ? 3.551 28.703 16.047 1 98.69 128 VAL A N 1
ATOM 1027 C CA . VAL A 1 128 ? 3.133 27.562 16.859 1 98.69 128 VAL A CA 1
ATOM 1028 C C . VAL A 1 128 ? 3.543 27.797 18.312 1 98.69 128 VAL A C 1
ATOM 1030 O O . VAL A 1 128 ? 3.043 27.125 19.219 1 98.69 128 VAL A O 1
ATOM 1033 N N . ARG A 1 129 ? 4.488 28.719 18.578 1 98.62 129 ARG A N 1
ATOM 1034 C CA . ARG A 1 129 ? 4.969 28.953 19.938 1 98.62 129 ARG A CA 1
ATOM 1035 C C . ARG A 1 129 ? 3.824 29.328 20.875 1 98.62 129 ARG A C 1
ATOM 1037 O O . ARG A 1 129 ? 3.059 30.25 20.578 1 98.62 129 ARG A O 1
ATOM 1044 N N . GLY A 1 130 ? 3.742 28.609 21.953 1 98.31 130 GLY A N 1
ATOM 1045 C CA . GLY A 1 130 ? 2.725 28.906 22.953 1 98.31 130 GLY A CA 1
ATOM 1046 C C . GLY A 1 130 ? 1.329 28.5 22.516 1 98.31 130 GLY A C 1
ATOM 1047 O O . GLY A 1 130 ? 0.344 28.844 23.172 1 98.31 130 GLY A O 1
ATOM 1048 N N . ARG A 1 131 ? 1.205 27.797 21.453 1 98.25 131 ARG A N 1
ATOM 1049 C CA . ARG A 1 131 ? -0.093 27.438 20.891 1 98.25 131 ARG A CA 1
ATOM 1050 C C . ARG A 1 131 ? -0.337 25.938 20.984 1 98.25 131 ARG A C 1
ATOM 1052 O O . ARG A 1 131 ? 0.584 25.172 21.266 1 98.25 131 ARG A O 1
ATOM 1059 N N . THR A 1 132 ? -1.627 25.547 20.812 1 98.62 132 THR A N 1
ATOM 1060 C CA . THR A 1 132 ? -2.004 24.141 20.734 1 98.62 132 THR A CA 1
ATOM 1061 C C . THR A 1 132 ? -2.113 23.703 19.281 1 98.62 132 THR A C 1
ATOM 1063 O O . THR A 1 132 ? -2.604 24.453 18.422 1 98.62 132 THR A O 1
ATOM 1066 N N . VAL A 1 133 ? -1.533 22.5 18.969 1 98.88 133 VAL A N 1
ATOM 1067 C CA . VAL A 1 133 ? -1.383 22.047 17.594 1 98.88 133 VAL A CA 1
ATOM 1068 C C . VAL A 1 133 ? -2.008 20.672 17.422 1 98.88 133 VAL A C 1
ATOM 1070 O O . VAL A 1 133 ? -1.832 19.797 18.266 1 98.88 133 VAL A O 1
ATOM 1073 N N . LEU A 1 134 ? -2.805 20.453 16.359 1 98.94 134 LEU A N 1
ATOM 1074 C CA . LEU A 1 134 ? -3.312 19.156 15.93 1 98.94 134 LEU A CA 1
ATOM 1075 C C . LEU A 1 134 ? -2.787 18.797 14.547 1 98.94 134 LEU A C 1
ATOM 1077 O O . LEU A 1 134 ? -2.967 19.547 13.594 1 98.94 134 LEU A O 1
ATOM 1081 N N . GLU A 1 135 ? -2.074 17.719 14.438 1 98.94 135 GLU A N 1
ATOM 1082 C CA . GLU A 1 135 ? -1.681 17.203 13.125 1 98.94 135 GLU A CA 1
ATOM 1083 C C . GLU A 1 135 ? -2.535 16 12.719 1 98.94 135 GLU A C 1
ATOM 1085 O O . GLU A 1 135 ? -2.648 15.031 13.469 1 98.94 135 GLU A O 1
ATOM 1090 N N . LEU A 1 136 ? -3.176 16.094 11.57 1 98.44 136 LEU A N 1
ATOM 1091 C CA . LEU A 1 136 ? -3.914 14.992 10.977 1 98.44 136 LEU A CA 1
ATOM 1092 C C . LEU A 1 136 ? -3.023 14.188 10.039 1 98.44 136 LEU A C 1
ATOM 1094 O O . LEU A 1 136 ? -2.223 14.758 9.289 1 98.44 136 LEU A O 1
ATOM 1098 N N . GLY A 1 137 ? -3.139 12.852 10.07 1 96.56 137 GLY A N 1
ATOM 1099 C CA . GLY A 1 137 ? -2.344 12.016 9.18 1 96.56 137 GLY A CA 1
ATOM 1100 C C . GLY A 1 137 ? -0.85 12.219 9.352 1 96.56 137 GLY A C 1
ATOM 1101 O O . GLY A 1 137 ? -0.132 12.445 8.383 1 96.56 137 GLY A O 1
ATOM 1102 N N . ALA A 1 138 ? -0.385 11.984 10.523 1 96.94 138 ALA A N 1
ATOM 1103 C CA . ALA A 1 138 ? 0.945 12.445 10.914 1 96.94 138 ALA A CA 1
ATOM 1104 C C . ALA A 1 138 ? 2.027 11.516 10.367 1 96.94 138 ALA A C 1
ATOM 1106 O O . ALA A 1 138 ? 3.16 11.945 10.125 1 96.94 138 ALA A O 1
ATOM 1107 N N . ALA A 1 139 ? 1.703 10.242 10.25 1 93.19 139 ALA A N 1
ATOM 1108 C CA . ALA A 1 139 ? 2.703 9.242 9.891 1 93.19 139 ALA A CA 1
ATOM 1109 C C . ALA A 1 139 ? 3.887 9.273 10.852 1 93.19 139 ALA A C 1
ATOM 1111 O O . ALA A 1 139 ? 3.736 8.984 12.039 1 93.19 139 ALA A O 1
ATOM 1112 N N . ALA A 1 140 ? 5.082 9.766 10.422 1 92.88 140 ALA A N 1
ATOM 1113 C CA . ALA A 1 140 ? 6.258 9.812 11.289 1 92.88 140 ALA A CA 1
ATOM 1114 C C . ALA A 1 140 ? 6.188 11.008 12.234 1 92.88 140 ALA A C 1
ATOM 1116 O O . ALA A 1 140 ? 6.934 11.07 13.219 1 92.88 140 ALA A O 1
ATOM 1117 N N . GLY A 1 141 ? 5.406 11.992 11.953 1 97.81 141 GLY A N 1
ATOM 1118 C CA . GLY A 1 141 ? 5.082 13.07 12.883 1 97.81 141 GLY A CA 1
ATOM 1119 C C . GLY A 1 141 ? 6.094 14.195 12.867 1 97.81 141 GLY A C 1
ATOM 1120 O O . GLY A 1 141 ? 6.262 14.898 13.867 1 97.81 141 GLY A O 1
ATOM 1121 N N . LEU A 1 142 ? 6.766 14.422 11.758 1 97.31 142 LEU A N 1
ATOM 1122 C CA . LEU A 1 142 ? 7.805 15.438 11.695 1 97.31 142 LEU A CA 1
ATOM 1123 C C . LEU A 1 142 ? 7.242 16.812 12.047 1 97.31 142 LEU A C 1
ATOM 1125 O O . LEU A 1 142 ? 7.773 17.5 12.93 1 97.31 142 LEU A O 1
ATOM 1129 N N . PRO A 1 143 ? 6.133 17.266 11.422 1 98.75 143 PRO A N 1
ATOM 1130 C CA . PRO A 1 143 ? 5.633 18.594 11.75 1 98.75 143 PRO A CA 1
ATOM 1131 C C . PRO A 1 143 ? 5.266 18.75 13.227 1 98.75 143 PRO A C 1
ATOM 1133 O O . PRO A 1 143 ? 5.473 19.812 13.812 1 98.75 143 PRO A O 1
ATOM 1136 N N . SER A 1 144 ? 4.699 17.656 13.789 1 98.88 144 SER A N 1
ATOM 1137 C CA . SER A 1 144 ? 4.355 17.656 15.211 1 98.88 144 SER A CA 1
ATOM 1138 C C . SER A 1 144 ? 5.594 17.875 16.078 1 98.88 144 SER A C 1
ATOM 1140 O O . SER A 1 144 ? 5.578 18.688 17 1 98.88 144 SER A O 1
ATOM 1142 N N . LEU A 1 145 ? 6.645 17.188 15.789 1 98.5 145 LEU A N 1
ATOM 1143 C CA . LEU A 1 145 ? 7.875 17.281 16.562 1 98.5 145 LEU A CA 1
ATOM 1144 C C . LEU A 1 145 ? 8.523 18.641 16.406 1 98.5 145 LEU A C 1
ATOM 1146 O O . LEU A 1 145 ? 8.992 19.234 17.391 1 98.5 145 LEU A O 1
ATOM 1150 N N . VAL A 1 146 ? 8.523 19.188 15.18 1 98.5 146 VAL A N 1
ATOM 1151 C CA . VAL A 1 146 ? 9.055 20.516 14.93 1 98.5 146 VAL A CA 1
ATOM 1152 C C . VAL A 1 146 ? 8.258 21.562 15.711 1 98.5 146 VAL A C 1
ATOM 1154 O O . VAL A 1 146 ? 8.828 22.453 16.344 1 98.5 146 VAL A O 1
ATOM 1157 N N . ALA A 1 147 ? 6.934 21.422 15.727 1 98.75 147 ALA A N 1
ATOM 1158 C CA . ALA A 1 147 ? 6.094 22.359 16.484 1 98.75 147 ALA A CA 1
ATOM 1159 C C . ALA A 1 147 ? 6.445 22.328 17.969 1 98.75 147 ALA A C 1
ATOM 1161 O O . ALA A 1 147 ? 6.562 23.375 18.594 1 98.75 147 ALA A O 1
ATOM 1162 N N . ALA A 1 148 ? 6.613 21.141 18.5 1 98.56 148 ALA A N 1
ATOM 1163 C CA . ALA A 1 148 ? 6.977 21 19.906 1 98.56 148 ALA A CA 1
ATOM 1164 C C . ALA A 1 148 ? 8.336 21.641 20.188 1 98.56 148 ALA A C 1
ATOM 1166 O O . ALA A 1 148 ? 8.5 22.359 21.172 1 98.56 148 ALA A O 1
ATOM 1167 N N . LEU A 1 149 ? 9.273 21.438 19.344 1 97.81 149 LEU A N 1
ATOM 1168 C CA . LEU A 1 149 ? 10.617 21.984 19.484 1 97.81 149 LEU A CA 1
ATOM 1169 C C . LEU A 1 149 ? 10.594 23.516 19.422 1 97.81 149 LEU A C 1
ATOM 1171 O O . LEU A 1 149 ? 11.406 24.172 20.078 1 97.81 149 LEU A O 1
ATOM 1175 N N . LEU A 1 150 ? 9.633 24.047 18.688 1 98.06 150 LEU A N 1
ATOM 1176 C CA . LEU A 1 150 ? 9.531 25.484 18.516 1 98.06 150 LEU A CA 1
ATOM 1177 C C . LEU A 1 150 ? 8.727 26.109 19.656 1 98.06 150 LEU A C 1
ATOM 1179 O O . LEU A 1 150 ? 8.516 27.328 19.672 1 98.06 150 LEU A O 1
ATOM 1183 N N . GLY A 1 151 ? 8.188 25.281 20.531 1 97.94 151 GLY A N 1
ATOM 1184 C CA . GLY A 1 151 ? 7.625 25.844 21.75 1 97.94 151 GLY A CA 1
ATOM 1185 C C . GLY A 1 151 ? 6.113 25.734 21.812 1 97.94 151 GLY A C 1
ATOM 1186 O O . GLY A 1 151 ? 5.465 26.438 22.594 1 97.94 151 GLY A O 1
ATOM 1187 N N . ALA A 1 152 ? 5.484 24.922 21 1 98.62 152 ALA A N 1
ATOM 1188 C CA . ALA A 1 152 ? 4.055 24.672 21.156 1 98.62 152 ALA A CA 1
ATOM 1189 C C . ALA A 1 152 ? 3.732 24.203 22.562 1 98.62 152 ALA A C 1
ATOM 1191 O O . ALA A 1 152 ? 4.496 23.438 23.172 1 98.62 152 ALA A O 1
ATOM 1192 N N . THR A 1 153 ? 2.572 24.641 23.094 1 97.94 153 THR A N 1
ATOM 1193 C CA . THR A 1 153 ? 2.145 24.266 24.438 1 97.94 153 THR A CA 1
ATOM 1194 C C . THR A 1 153 ? 1.699 22.797 24.469 1 97.94 153 THR A C 1
ATOM 1196 O O . THR A 1 153 ? 1.987 22.078 25.422 1 97.94 153 THR A O 1
ATOM 1199 N N . LYS A 1 154 ? 1 22.422 23.5 1 98.5 154 LYS A N 1
ATOM 1200 C CA . LYS A 1 154 ? 0.488 21.062 23.344 1 98.5 154 LYS A CA 1
ATOM 1201 C C . LYS A 1 154 ? 0.36 20.688 21.875 1 98.5 154 LYS A C 1
ATOM 1203 O O . LYS A 1 154 ? -0.082 21.5 21.047 1 98.5 154 LYS A O 1
ATOM 1208 N N . VAL A 1 155 ? 0.841 19.484 21.578 1 98.88 155 VAL A N 1
ATOM 1209 C CA . VAL A 1 155 ? 0.719 18.938 20.234 1 98.88 155 VAL A CA 1
ATOM 1210 C C . VAL A 1 155 ? 0.029 17.562 20.281 1 98.88 155 VAL A C 1
ATOM 1212 O O . VAL A 1 155 ? 0.441 16.688 21.047 1 98.88 155 VAL A O 1
ATOM 1215 N N . VAL A 1 156 ? -1.06 17.422 19.562 1 98.88 156 VAL A N 1
ATOM 1216 C CA . VAL A 1 156 ? -1.693 16.109 19.391 1 98.88 156 VAL A CA 1
ATOM 1217 C C . VAL A 1 156 ? -1.416 15.586 17.984 1 98.88 156 VAL A C 1
ATOM 1219 O O . VAL A 1 156 ? -1.915 16.141 17 1 98.88 156 VAL A O 1
ATOM 1222 N N . MET A 1 157 ? -0.562 14.602 17.922 1 98.62 157 MET A N 1
ATOM 1223 C CA . MET A 1 157 ? -0.114 13.906 16.719 1 98.62 157 MET A CA 1
ATOM 1224 C C . MET A 1 157 ? -1.023 12.727 16.391 1 98.62 157 MET A C 1
ATOM 1226 O O . MET A 1 157 ? -1.092 11.766 17.172 1 98.62 157 MET A O 1
ATOM 1230 N N . THR A 1 158 ? -1.773 12.766 15.234 1 98.19 158 THR A N 1
ATOM 1231 C CA . THR A 1 158 ? -2.752 11.703 15.023 1 98.19 158 THR A CA 1
ATOM 1232 C C . THR A 1 158 ? -2.523 11.008 13.68 1 98.19 158 THR A C 1
ATOM 1234 O O . THR A 1 158 ? -2 11.617 12.75 1 98.19 158 THR A O 1
ATOM 1237 N N . ASP A 1 159 ? -2.877 9.797 13.594 1 95.19 159 ASP A N 1
ATOM 1238 C CA . ASP A 1 159 ? -2.988 9.023 12.367 1 95.19 159 ASP A CA 1
ATOM 1239 C C . ASP A 1 159 ? -3.949 7.852 12.539 1 95.19 159 ASP A C 1
ATOM 1241 O O . ASP A 1 159 ? -4.559 7.695 13.594 1 95.19 159 ASP A O 1
ATOM 1245 N N . PHE A 1 160 ? -4.133 7.105 11.469 1 88.88 160 PHE A N 1
ATOM 1246 C CA . PHE A 1 160 ? -5.039 5.969 11.453 1 88.88 160 PHE A CA 1
ATOM 1247 C C . PHE A 1 160 ? -4.707 4.996 12.578 1 88.88 160 PHE A C 1
ATOM 1249 O O . PHE A 1 160 ? -3.545 4.875 12.977 1 88.88 160 PHE A O 1
ATOM 1256 N N . SER A 1 161 ? -5.789 4.289 13.055 1 84.75 161 SER A N 1
ATOM 1257 C CA . SER A 1 161 ? -5.699 3.438 14.234 1 84.75 161 SER A CA 1
ATOM 1258 C C . SER A 1 161 ? -4.996 2.123 13.922 1 84.75 161 SER A C 1
ATOM 1260 O O . SER A 1 161 ? -5.527 1.046 14.195 1 84.75 161 SER A O 1
ATOM 1262 N N . ASP A 1 162 ? -3.844 2.145 13.359 1 77.31 162 ASP A N 1
ATOM 1263 C CA . ASP A 1 162 ? -2.914 1.028 13.211 1 77.31 162 ASP A CA 1
ATOM 1264 C C . ASP A 1 162 ? -1.912 0.985 14.359 1 77.31 162 ASP A C 1
ATOM 1266 O O . ASP A 1 162 ? -1.126 1.917 14.539 1 77.31 162 ASP A O 1
ATOM 1270 N N . PRO A 1 163 ? -2.006 -0.073 15.125 1 80.25 163 PRO A N 1
ATOM 1271 C CA . PRO A 1 163 ? -1.16 -0.131 16.312 1 80.25 163 PRO A CA 1
ATOM 1272 C C . PRO A 1 163 ? 0.321 0.066 16 1 80.25 163 PRO A C 1
ATOM 1274 O O . PRO A 1 163 ? 1.037 0.723 16.766 1 80.25 163 PRO A O 1
ATOM 1277 N N . ALA A 1 164 ? 0.795 -0.513 14.922 1 75.69 164 ALA A N 1
ATOM 1278 C CA . ALA A 1 164 ? 2.199 -0.356 14.555 1 75.69 164 ALA A CA 1
ATOM 1279 C C . ALA A 1 164 ? 2.518 1.096 14.211 1 75.69 164 ALA A C 1
ATOM 1281 O O . ALA A 1 164 ? 3.604 1.591 14.516 1 75.69 164 ALA A O 1
ATOM 1282 N N . LEU A 1 165 ? 1.589 1.699 13.602 1 83.81 165 LEU A N 1
ATOM 1283 C CA . LEU A 1 165 ? 1.764 3.1 13.234 1 83.81 165 LEU A CA 1
ATOM 1284 C C . LEU A 1 165 ? 1.795 3.986 14.477 1 83.81 165 LEU A C 1
ATOM 1286 O O . LEU A 1 165 ? 2.678 4.84 14.617 1 83.81 165 LEU A O 1
ATOM 1290 N N . ILE A 1 166 ? 0.873 3.746 15.398 1 90.69 166 ILE A N 1
ATOM 1291 C CA . ILE A 1 166 ? 0.803 4.535 16.625 1 90.69 166 ILE A CA 1
ATOM 1292 C C . ILE A 1 166 ? 2.053 4.293 17.469 1 90.69 166 ILE A C 1
ATOM 1294 O O . ILE A 1 166 ? 2.631 5.234 18.016 1 90.69 166 ILE A O 1
ATOM 1298 N N . ALA A 1 167 ? 2.465 3.084 17.547 1 89.75 167 ALA A N 1
ATOM 1299 C CA . ALA A 1 167 ? 3.688 2.76 18.281 1 89.75 167 ALA A CA 1
ATOM 1300 C C . ALA A 1 167 ? 4.895 3.465 17.672 1 89.75 167 ALA A C 1
ATOM 1302 O O . ALA A 1 167 ? 5.785 3.922 18.391 1 89.75 167 ALA A O 1
ATOM 1303 N N . ASN A 1 168 ? 4.895 3.527 16.375 1 89.19 168 ASN A N 1
ATOM 1304 C CA . ASN A 1 168 ? 5.996 4.195 15.695 1 89.19 168 ASN A CA 1
ATOM 1305 C C . ASN A 1 168 ? 6 5.695 15.969 1 89.19 168 ASN A C 1
ATOM 1307 O O . ASN A 1 168 ? 7.062 6.305 16.109 1 89.19 168 ASN A O 1
ATOM 1311 N N . MET A 1 169 ? 4.84 6.305 16 1 95.25 169 MET A N 1
ATOM 1312 C CA . MET A 1 169 ? 4.723 7.711 16.375 1 95.25 169 MET A CA 1
ATOM 1313 C C . MET A 1 169 ? 5.301 7.949 17.766 1 95.25 169 MET A C 1
ATOM 1315 O O . MET A 1 169 ? 6.082 8.883 17.969 1 95.25 169 MET A O 1
ATOM 1319 N N . GLN A 1 170 ? 4.938 7.059 18.656 1 95.75 170 GLN A N 1
ATOM 1320 C CA . GLN A 1 170 ? 5.453 7.184 20.016 1 95.75 170 GLN A CA 1
ATOM 1321 C C . GLN A 1 170 ? 6.969 7.016 20.047 1 95.75 170 GLN A C 1
ATOM 1323 O O . GLN A 1 170 ? 7.664 7.734 20.766 1 95.75 170 GLN A O 1
ATOM 1328 N N . LYS A 1 171 ? 7.43 6.09 19.328 1 93.75 171 LYS A N 1
ATOM 1329 C CA . LYS A 1 171 ? 8.867 5.887 19.219 1 93.75 171 LYS A CA 1
ATOM 1330 C C . LYS A 1 171 ? 9.57 7.164 18.766 1 93.75 171 LYS A C 1
ATOM 1332 O O . LYS A 1 171 ? 10.641 7.504 19.281 1 93.75 171 LYS A O 1
ATOM 1337 N N . ASN A 1 172 ? 9.023 7.887 17.812 1 95.56 172 ASN A N 1
ATOM 1338 C CA . ASN A 1 172 ? 9.609 9.125 17.312 1 95.56 172 ASN A CA 1
ATOM 1339 C C . ASN A 1 172 ? 9.555 10.242 18.359 1 95.56 172 ASN A C 1
ATOM 1341 O O . ASN A 1 172 ? 10.484 11.039 18.469 1 95.56 172 ASN A O 1
ATOM 1345 N N . ILE A 1 173 ? 8.469 10.305 19.109 1 97.56 173 ILE A N 1
ATOM 1346 C CA . ILE A 1 173 ? 8.367 11.258 20.203 1 97.56 173 ILE A CA 1
ATOM 1347 C C . ILE A 1 173 ? 9.477 11.008 21.219 1 97.56 173 ILE A C 1
ATOM 1349 O O . ILE A 1 173 ? 10.195 11.938 21.609 1 97.56 173 ILE A O 1
ATOM 1353 N N . ASP A 1 174 ? 9.617 9.773 21.562 1 96.38 174 ASP A N 1
ATOM 1354 C CA . ASP A 1 174 ? 10.609 9.391 22.562 1 96.38 174 ASP A CA 1
ATOM 1355 C C . ASP A 1 174 ? 12.023 9.68 22.062 1 96.38 174 ASP A C 1
ATOM 1357 O O . ASP A 1 174 ? 12.859 10.211 22.812 1 96.38 174 ASP A O 1
ATOM 1361 N N . ALA A 1 175 ? 12.281 9.375 20.859 1 92.81 175 ALA A N 1
ATOM 1362 C CA . ALA A 1 175 ? 13.602 9.609 20.281 1 92.81 175 ALA A CA 1
ATOM 1363 C C . ALA A 1 175 ? 13.922 11.102 20.25 1 92.81 175 ALA A C 1
ATOM 1365 O O . ALA A 1 175 ? 15.055 11.508 20.531 1 92.81 175 ALA A O 1
ATOM 1366 N N . CYS A 1 176 ? 12.953 11.883 19.891 1 94.62 176 CYS A N 1
ATOM 1367 C CA . CYS A 1 176 ? 13.148 13.328 19.875 1 94.62 176 CYS A CA 1
ATOM 1368 C C . CYS A 1 176 ? 13.398 13.867 21.266 1 94.62 176 CYS A C 1
ATOM 1370 O O . CYS A 1 176 ? 14.266 14.727 21.469 1 94.62 176 CYS A O 1
ATOM 1372 N N . ASP A 1 177 ? 12.664 13.312 22.188 1 96.12 177 ASP A N 1
ATOM 1373 C CA . ASP A 1 177 ? 12.82 13.734 23.578 1 96.12 177 ASP A CA 1
ATOM 1374 C C . ASP A 1 177 ? 14.219 13.422 24.094 1 96.12 177 ASP A C 1
ATOM 1376 O O . ASP A 1 177 ? 14.82 14.227 24.812 1 96.12 177 ASP A O 1
ATOM 1380 N N . GLU A 1 178 ? 14.734 12.336 23.734 1 94.38 178 GLU A N 1
ATOM 1381 C CA . GLU A 1 178 ? 16.031 11.867 24.203 1 94.38 178 GLU A CA 1
ATOM 1382 C C . GLU A 1 178 ? 17.156 12.805 23.75 1 94.38 178 GLU A C 1
ATOM 1384 O O . GLU A 1 178 ? 18.188 12.906 24.406 1 94.38 178 GLU A O 1
ATOM 1389 N N . THR A 1 179 ? 16.859 13.562 22.688 1 92.81 179 THR A N 1
ATOM 1390 C CA . THR A 1 179 ? 17.922 14.398 22.141 1 92.81 179 THR A CA 1
ATOM 1391 C C . THR A 1 179 ? 17.625 15.875 22.391 1 92.81 179 THR A C 1
ATOM 1393 O O . THR A 1 179 ? 18.219 16.75 21.75 1 92.81 179 THR A O 1
ATOM 1396 N N . THR A 1 180 ? 16.641 16.109 23.156 1 93.5 180 THR A N 1
ATOM 1397 C CA . THR A 1 180 ? 16.234 17.484 23.422 1 93.5 180 THR A CA 1
ATOM 1398 C C . THR A 1 180 ? 16.297 17.797 24.906 1 93.5 180 THR A C 1
ATOM 1400 O O . THR A 1 180 ? 15.797 17.031 25.734 1 93.5 180 THR A O 1
ATOM 1403 N N . ALA A 1 181 ? 16.969 18.875 25.312 1 92.94 181 ALA A N 1
ATOM 1404 C CA . ALA A 1 181 ? 17.031 19.297 26.719 1 92.94 181 ALA A CA 1
ATOM 1405 C C . ALA A 1 181 ? 15.945 20.328 27.031 1 92.94 181 ALA A C 1
ATOM 1407 O O . ALA A 1 181 ? 15.656 21.203 26.219 1 92.94 181 ALA A O 1
ATOM 1408 N N . PRO A 1 182 ? 15.391 20.25 28.125 1 94.56 182 PRO A N 1
ATOM 1409 C CA . PRO A 1 182 ? 15.516 19.219 29.156 1 94.56 182 PRO A CA 1
ATOM 1410 C C . PRO A 1 182 ? 14.742 17.938 28.812 1 94.56 182 PRO A C 1
ATOM 1412 O O . PRO A 1 182 ? 13.727 18 28.125 1 94.56 182 PRO A O 1
ATOM 1415 N N . ARG A 1 183 ? 15.172 16.891 29.328 1 93.12 183 ARG A N 1
ATOM 1416 C CA . ARG A 1 183 ? 14.523 15.617 29.078 1 93.12 183 ARG A CA 1
ATOM 1417 C C . ARG A 1 183 ? 13.078 15.625 29.578 1 93.12 183 ARG A C 1
ATOM 1419 O O . ARG A 1 183 ? 12.805 16.125 30.672 1 93.12 183 ARG A O 1
ATOM 1426 N N . GLY A 1 184 ? 12.234 15.109 28.781 1 95.81 184 GLY A N 1
ATOM 1427 C CA . GLY A 1 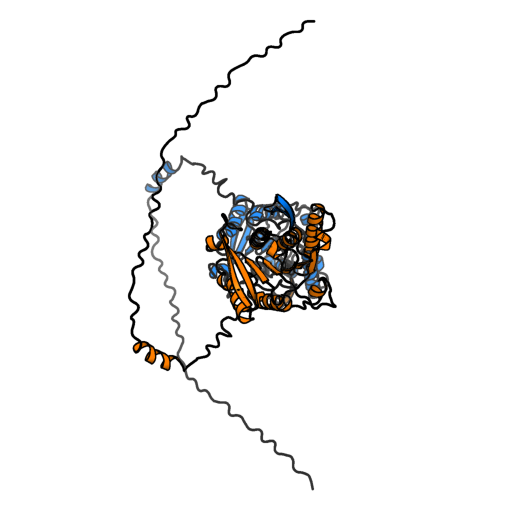184 ? 10.836 15.023 29.172 1 95.81 184 GLY A CA 1
ATOM 1428 C C . GLY A 1 184 ? 9.977 16.109 28.562 1 95.81 184 GLY A C 1
ATOM 1429 O O . GLY A 1 184 ? 8.75 15.977 28.5 1 95.81 184 GLY A O 1
ATOM 1430 N N . ARG A 1 185 ? 10.648 17.109 28.078 1 96.25 185 ARG A N 1
ATOM 1431 C CA . ARG A 1 185 ? 9.906 18.25 27.578 1 96.25 185 ARG A CA 1
ATOM 1432 C C . ARG A 1 185 ? 9.07 17.891 26.344 1 96.25 185 ARG A C 1
ATOM 1434 O O . ARG A 1 185 ? 7.895 18.234 26.266 1 96.25 185 ARG A O 1
ATOM 1441 N N . ILE A 1 186 ? 9.664 17.188 25.406 1 97.19 186 ILE A N 1
ATOM 1442 C CA . ILE A 1 186 ? 8.961 16.812 24.172 1 97.19 186 ILE A CA 1
ATOM 1443 C C . ILE A 1 186 ? 7.871 15.797 24.484 1 97.19 186 ILE A C 1
ATOM 1445 O O . ILE A 1 186 ? 6.734 15.938 24.031 1 97.19 186 ILE A O 1
ATOM 1449 N N . ALA A 1 187 ? 8.172 14.812 25.312 1 96.88 187 ALA A N 1
ATOM 1450 C CA . ALA A 1 187 ? 7.227 13.766 25.688 1 96.88 187 ALA A CA 1
ATOM 1451 C C . ALA A 1 187 ? 6.023 14.344 26.422 1 96.88 187 ALA A C 1
ATOM 1453 O O . ALA A 1 187 ? 4.906 13.836 26.297 1 96.88 187 ALA A O 1
ATOM 1454 N N . ALA A 1 188 ? 6.254 15.406 27.141 1 97 188 ALA A N 1
ATOM 1455 C CA . ALA A 1 188 ? 5.176 16.047 27.875 1 97 188 ALA A CA 1
ATOM 1456 C C . ALA A 1 188 ? 4.297 16.891 26.938 1 97 188 ALA A C 1
ATOM 1458 O O . ALA A 1 188 ? 3.1 17.047 27.188 1 97 188 ALA A O 1
ATOM 1459 N N . ALA A 1 189 ? 4.887 17.359 25.891 1 98.12 189 ALA A N 1
ATOM 1460 C CA . ALA A 1 189 ? 4.199 18.328 25.031 1 98.12 189 ALA A CA 1
ATOM 1461 C C . ALA A 1 189 ? 3.455 17.609 23.906 1 98.12 189 ALA A C 1
ATOM 1463 O O . ALA A 1 189 ? 2.523 18.172 23.312 1 98.12 189 ALA A O 1
ATOM 1464 N N . VAL A 1 190 ? 3.85 16.406 23.531 1 98.75 190 VAL A N 1
ATOM 1465 C CA . VAL A 1 190 ? 3.303 15.75 22.344 1 98.75 190 VAL A CA 1
ATOM 1466 C C . VAL A 1 190 ? 2.594 14.453 22.734 1 98.75 190 VAL A C 1
ATOM 1468 O O . VAL A 1 190 ? 3.168 13.617 23.438 1 98.75 190 VAL A O 1
ATOM 1471 N N . ASP A 1 191 ? 1.393 14.258 22.344 1 98.56 191 ASP A N 1
ATOM 1472 C CA . ASP A 1 191 ? 0.664 13 22.469 1 98.56 191 ASP A CA 1
ATOM 1473 C C . ASP A 1 191 ? 0.411 12.367 21.109 1 98.56 191 ASP A C 1
ATOM 1475 O O . ASP A 1 191 ? -0.002 13.055 20.172 1 98.56 191 ASP A O 1
ATOM 1479 N N . ALA A 1 192 ? 0.716 11.133 21 1 97.94 192 ALA A N 1
ATOM 1480 C CA . ALA A 1 192 ? 0.292 10.344 19.844 1 97.94 192 ALA A CA 1
ATOM 1481 C C . ALA A 1 192 ? -1.075 9.711 20.094 1 97.94 192 ALA A C 1
ATOM 1483 O O . ALA A 1 192 ? -1.328 9.156 21.156 1 97.94 192 ALA A O 1
ATOM 1484 N N . ALA A 1 193 ? -1.988 9.812 19.141 1 96.69 193 ALA A N 1
ATOM 1485 C CA . ALA A 1 193 ? -3.322 9.242 19.312 1 96.69 193 ALA A CA 1
ATOM 1486 C C . ALA A 1 193 ? -3.877 8.734 17.984 1 96.69 193 ALA A C 1
ATOM 1488 O O . ALA A 1 193 ? -3.611 9.32 16.922 1 96.69 193 ALA A O 1
ATOM 1489 N N . PRO A 1 194 ? -4.605 7.668 18.062 1 94.19 194 PRO A N 1
ATOM 1490 C CA . PRO A 1 194 ? -5.348 7.258 16.875 1 94.19 194 PRO A CA 1
ATOM 1491 C C . PRO A 1 194 ? -6.539 8.164 16.578 1 94.19 194 PRO A C 1
ATOM 1493 O O . PRO A 1 194 ? -7.184 8.664 17.5 1 94.19 194 PRO A O 1
ATOM 1496 N N . PHE A 1 195 ? -6.777 8.352 15.25 1 95.19 195 PHE A N 1
ATOM 1497 C CA . PHE A 1 195 ? -7.945 9.148 14.898 1 95.19 195 PHE A CA 1
ATOM 1498 C C . PHE A 1 195 ? -8.359 8.891 13.453 1 95.19 195 PHE A C 1
ATOM 1500 O O . PHE A 1 195 ? -7.512 8.812 12.562 1 95.19 195 PHE A O 1
ATOM 1507 N N . ILE A 1 196 ? -9.617 8.781 13.336 1 89.94 196 ILE A N 1
ATOM 1508 C CA . ILE A 1 196 ? -10.234 8.664 12.016 1 89.94 196 ILE A CA 1
ATOM 1509 C C . ILE A 1 196 ? -10.945 9.977 11.664 1 89.94 196 ILE A C 1
ATOM 1511 O O . ILE A 1 196 ? -11.789 10.453 12.422 1 89.94 196 ILE A O 1
ATOM 1515 N N . TRP A 1 197 ? -10.609 10.531 10.539 1 95.56 197 TRP A N 1
ATOM 1516 C CA . TRP A 1 197 ? -11.195 11.812 10.141 1 95.56 197 TRP A CA 1
ATOM 1517 C C . TRP A 1 197 ? -12.711 11.711 10.062 1 95.56 197 TRP A C 1
ATOM 1519 O O . TRP A 1 197 ? -13.25 10.727 9.555 1 95.56 197 TRP A O 1
ATOM 1529 N N . GLY A 1 198 ? -13.406 12.656 10.516 1 95.5 198 GLY A N 1
ATOM 1530 C CA . GLY A 1 198 ? -14.859 12.703 10.484 1 95.5 198 GLY A CA 1
ATOM 1531 C C . GLY A 1 198 ? -15.5 12.086 11.711 1 95.5 198 GLY A C 1
ATOM 1532 O O . GLY A 1 198 ? -16.688 12.266 11.945 1 95.5 198 GLY A O 1
ATOM 1533 N N . GLU A 1 199 ? -14.727 11.414 12.453 1 93.81 199 GLU A N 1
ATOM 1534 C CA . GLU A 1 199 ? -15.258 10.773 13.656 1 93.81 199 GLU A CA 1
ATOM 1535 C C . GLU A 1 199 ? -15.242 11.734 14.844 1 93.81 199 GLU A C 1
ATOM 1537 O O . GLU A 1 199 ? -14.836 12.891 14.711 1 93.81 199 GLU A O 1
ATOM 1542 N N . ASP A 1 200 ? -15.695 11.195 15.953 1 96.25 200 ASP A N 1
ATOM 1543 C CA . ASP A 1 200 ? -15.836 12.008 17.156 1 96.25 200 ASP A CA 1
ATOM 1544 C C . ASP A 1 200 ? -14.492 12.602 17.578 1 96.25 200 ASP A C 1
ATOM 1546 O O . ASP A 1 200 ? -13.516 11.875 17.766 1 96.25 200 ASP A O 1
ATOM 1550 N N . VAL A 1 201 ? -14.516 13.922 17.828 1 96.94 201 VAL A N 1
ATOM 1551 C CA . VAL A 1 201 ? -13.266 14.617 18.078 1 96.94 201 VAL A CA 1
ATOM 1552 C C . VAL A 1 201 ? -13.086 14.82 19.594 1 96.94 201 VAL A C 1
ATOM 1554 O O . VAL A 1 201 ? -12.047 15.305 20.031 1 96.94 201 VAL A O 1
ATOM 1557 N N . GLU A 1 202 ? -13.992 14.453 20.406 1 95.62 202 GLU A N 1
ATOM 1558 C CA . GLU A 1 202 ? -13.961 14.719 21.844 1 95.62 202 GLU A CA 1
ATOM 1559 C C . GLU A 1 202 ? -12.711 14.117 22.484 1 95.62 202 GLU A C 1
ATOM 1561 O O . GLU A 1 202 ? -12.078 14.75 23.328 1 95.62 202 GLU A O 1
ATOM 1566 N N . PRO A 1 203 ? -12.352 12.922 22.109 1 95.69 203 PRO A N 1
ATOM 1567 C CA . PRO A 1 203 ? -11.141 12.359 22.703 1 95.69 203 PRO A CA 1
ATOM 1568 C C . PRO A 1 203 ? -9.898 13.188 22.406 1 95.69 203 PRO A C 1
ATOM 1570 O O . PRO A 1 203 ? -8.961 13.219 23.203 1 95.69 203 PRO A O 1
ATOM 1573 N N . LEU A 1 204 ? -9.867 13.844 21.297 1 97.25 204 LEU A N 1
ATOM 1574 C CA . LEU A 1 204 ? -8.742 14.711 20.953 1 97.25 204 LEU A CA 1
ATOM 1575 C C . LEU A 1 204 ? -8.758 15.977 21.812 1 97.25 204 LEU A C 1
ATOM 1577 O O . LEU A 1 204 ? -7.727 16.391 22.328 1 97.25 204 LEU A O 1
ATOM 1581 N N . LEU A 1 205 ? -9.938 16.547 21.922 1 97.25 205 LEU A N 1
ATOM 1582 C CA . LEU A 1 205 ? -10.094 17.797 22.672 1 97.25 205 LEU A CA 1
ATOM 1583 C C . LEU A 1 205 ? -9.805 17.578 24.156 1 97.25 205 LEU A C 1
ATOM 1585 O O . LEU A 1 205 ? -9.328 18.5 24.828 1 97.25 205 LEU A O 1
ATOM 1589 N N . ALA A 1 206 ? -10.031 16.375 24.609 1 95.94 206 ALA A N 1
ATOM 1590 C CA . ALA A 1 206 ? -9.805 16.047 26.016 1 95.94 206 ALA A CA 1
ATOM 1591 C C . ALA A 1 206 ? -8.312 16.062 26.359 1 95.94 206 ALA A C 1
ATOM 1593 O O . ALA A 1 206 ? -7.941 16.094 27.531 1 95.94 206 ALA A O 1
ATOM 1594 N N . LEU A 1 207 ? -7.465 16.094 25.391 1 96.19 207 LEU A N 1
ATOM 1595 C CA . LEU A 1 207 ? -6.02 16.094 25.594 1 96.19 207 LEU A CA 1
ATOM 1596 C C . LEU A 1 207 ? -5.484 17.5 25.766 1 96.19 207 LEU A C 1
ATOM 1598 O O . LEU A 1 207 ? -4.328 17.688 26.156 1 96.19 207 LEU A O 1
ATOM 1602 N N . LEU A 1 208 ? -6.312 18.5 25.547 1 96.75 208 LEU A N 1
ATOM 1603 C CA . LEU A 1 208 ? -5.887 19.891 25.641 1 96.75 208 LEU A CA 1
ATOM 1604 C C . LEU A 1 208 ? -5.789 20.344 27.094 1 96.75 208 LEU A C 1
ATOM 1606 O O . LEU A 1 208 ? -6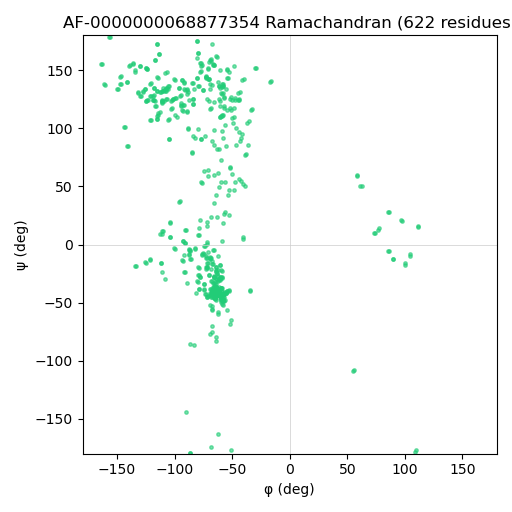.516 19.844 27.953 1 96.75 208 LEU A O 1
ATOM 1610 N N . PRO A 1 209 ? -4.867 21.25 27.297 1 92.38 209 PRO A N 1
ATOM 1611 C CA . PRO A 1 209 ? -4.789 21.781 28.656 1 92.38 209 PRO A CA 1
ATOM 1612 C C . PRO A 1 209 ? -6.105 22.406 29.125 1 92.38 209 PRO A C 1
ATOM 1614 O O . PRO A 1 209 ? -6.762 23.125 28.359 1 92.38 209 PRO A O 1
ATOM 1617 N N . GLY A 1 210 ? -6.484 22.109 30.359 1 87.19 210 GLY A N 1
ATOM 1618 C CA . GLY A 1 210 ? -7.695 22.656 30.938 1 87.19 210 GLY A CA 1
ATOM 1619 C C . GLY A 1 210 ? -8.938 21.859 30.609 1 87.19 210 GLY A C 1
ATOM 1620 O O . GLY A 1 210 ? -10.023 22.141 31.141 1 87.19 210 GLY A O 1
ATOM 1621 N N . ALA A 1 211 ? -8.797 20.906 29.812 1 82.75 211 ALA A N 1
ATOM 1622 C CA . ALA A 1 211 ? -9.93 20.047 29.469 1 82.75 211 ALA A CA 1
ATOM 1623 C C . ALA A 1 211 ? -10.32 19.156 30.656 1 82.75 211 ALA A C 1
ATOM 1625 O O . ALA A 1 211 ? -9.469 18.766 31.453 1 82.75 211 ALA A O 1
ATOM 1626 N N . PRO A 1 212 ? -11.57 18.812 30.703 1 76 212 PRO A N 1
ATOM 1627 C CA . PRO A 1 212 ? -12.68 19.188 29.828 1 76 212 PRO A CA 1
ATOM 1628 C C . PRO A 1 212 ? -13.367 20.484 30.25 1 76 212 PRO A C 1
ATOM 1630 O O . PRO A 1 212 ? -14.312 20.922 29.594 1 76 212 PRO A O 1
ATOM 1633 N N . GLU A 1 213 ? -12.953 20.984 31.312 1 75.69 213 GLU A N 1
ATOM 1634 C CA . GLU A 1 213 ? -13.625 22.141 31.891 1 75.69 213 GLU A CA 1
ATOM 1635 C C . GLU A 1 213 ? -13.641 23.312 30.922 1 75.69 213 GLU A C 1
ATOM 1637 O O . GLU A 1 213 ? -14.656 23.984 30.781 1 75.69 213 GLU A O 1
ATOM 1642 N N . GLU A 1 214 ? -12.516 23.438 30.281 1 76.75 214 GLU A N 1
ATOM 1643 C CA . GLU A 1 214 ? -12.43 24.516 29.281 1 76.75 214 GLU A CA 1
ATOM 1644 C C . GLU A 1 214 ? -12.672 23.984 27.875 1 76.75 214 GLU A C 1
ATOM 1646 O O . GLU A 1 214 ? -12.109 22.953 27.484 1 76.75 214 GLU A O 1
ATOM 1651 N N . GLN A 1 215 ? -13.758 24.344 27.359 1 79.06 215 GLN A N 1
ATOM 1652 C CA . GLN A 1 215 ? -14.008 23.953 25.969 1 79.06 215 GLN A CA 1
ATOM 1653 C C . GLN A 1 215 ? -13.023 24.641 25.016 1 79.06 215 GLN A C 1
ATOM 1655 O O . GLN A 1 215 ? -13.297 25.734 24.531 1 79.06 215 GLN A O 1
ATOM 1660 N N . ARG A 1 216 ? -11.883 23.969 24.891 1 88.44 216 ARG A N 1
ATOM 1661 C CA . ARG A 1 216 ? -10.859 24.547 24.031 1 88.44 216 ARG A CA 1
ATOM 1662 C C . ARG A 1 216 ? -10.75 23.766 22.719 1 88.44 216 ARG A C 1
ATOM 1664 O O . ARG A 1 216 ? -11.102 22.594 22.656 1 88.44 216 ARG A O 1
ATOM 1671 N N . LEU A 1 217 ? -10.414 24.516 21.734 1 96.94 217 LEU A N 1
ATOM 1672 C CA . LEU A 1 217 ? -10.086 23.984 20.422 1 96.94 217 LEU A CA 1
ATOM 1673 C C . LEU A 1 217 ? -8.625 24.25 20.078 1 96.94 217 LEU A C 1
ATOM 1675 O O . LEU A 1 217 ? -7.906 24.875 20.844 1 96.94 217 LEU A O 1
ATOM 1679 N N . PHE A 1 218 ? -8.188 23.719 19.047 1 98.62 218 PHE A N 1
ATOM 1680 C CA . PHE A 1 218 ? -6.785 23.859 18.656 1 98.62 218 PHE A CA 1
ATOM 1681 C C . PHE A 1 218 ? -6.543 25.188 17.969 1 98.62 218 PHE A C 1
ATOM 1683 O O . PHE A 1 218 ? -7.359 25.625 17.156 1 98.62 218 PHE A O 1
ATOM 1690 N N . ASP A 1 219 ? -5.398 25.797 18.203 1 98.62 219 ASP A N 1
ATOM 1691 C CA . ASP A 1 219 ? -5 27.047 17.547 1 98.62 219 ASP A CA 1
ATOM 1692 C C . ASP A 1 219 ? -4.5 26.781 16.141 1 98.62 219 ASP A C 1
ATOM 1694 O O . ASP A 1 219 ? -4.699 27.609 15.242 1 98.62 219 ASP A O 1
ATOM 1698 N N . VAL A 1 220 ? -3.803 25.719 15.977 1 98.94 220 VAL A N 1
ATOM 1699 C CA . VAL A 1 220 ? -3.133 25.406 14.719 1 98.94 220 VAL A CA 1
ATOM 1700 C C . VAL A 1 220 ? -3.424 23.953 14.32 1 98.94 220 VAL A C 1
ATOM 1702 O O . VAL A 1 220 ? -3.34 23.047 15.148 1 98.94 220 VAL A O 1
ATOM 1705 N N . LEU A 1 221 ? -3.836 23.734 13.062 1 98.94 221 LEU A N 1
ATOM 1706 C CA . LEU A 1 221 ? -3.941 22.406 12.477 1 98.94 221 LEU A CA 1
ATOM 1707 C C . LEU A 1 221 ? -2.949 22.25 11.328 1 98.94 221 LEU A C 1
ATOM 1709 O O . LEU A 1 221 ? -2.662 23.203 10.609 1 98.94 221 LEU A O 1
ATOM 1713 N N . ILE A 1 222 ? -2.418 21.031 11.234 1 98.94 222 ILE A N 1
ATOM 1714 C CA . ILE A 1 222 ? -1.467 20.734 10.172 1 98.94 222 ILE A CA 1
ATOM 1715 C C . ILE A 1 222 ? -1.969 19.547 9.359 1 98.94 222 ILE A C 1
ATOM 1717 O O . ILE A 1 222 ? -2.32 18.5 9.914 1 98.94 222 ILE A O 1
ATOM 1721 N N . LEU A 1 223 ? -2.115 19.656 8.078 1 98.75 223 LEU A N 1
ATOM 1722 C CA . LEU A 1 223 ? -2.4 18.625 7.086 1 98.75 223 LEU A CA 1
ATOM 1723 C C . LEU A 1 223 ? -1.295 18.562 6.039 1 98.75 223 LEU A C 1
ATOM 1725 O O . LEU A 1 223 ? -1.164 19.469 5.215 1 98.75 223 LEU A O 1
ATOM 1729 N N . ALA A 1 224 ? -0.448 17.516 6.059 1 97.88 224 ALA A N 1
ATOM 1730 C CA . ALA A 1 224 ? 0.682 17.391 5.145 1 97.88 224 ALA A CA 1
ATOM 1731 C C . ALA A 1 224 ? 0.501 16.188 4.219 1 97.88 224 ALA A C 1
ATOM 1733 O O . ALA A 1 224 ? 0.591 15.031 4.66 1 97.88 224 ALA A O 1
ATOM 1734 N N . ASP A 1 225 ? 0.266 16.484 2.916 1 95.25 225 ASP A N 1
ATOM 1735 C CA . ASP A 1 225 ? 0.136 15.492 1.845 1 95.25 225 ASP A CA 1
ATOM 1736 C C . ASP A 1 225 ? -1.056 14.57 2.09 1 95.25 225 ASP A C 1
ATOM 1738 O O . ASP A 1 225 ? -0.936 13.352 1.967 1 95.25 225 ASP A O 1
ATOM 1742 N N . LEU A 1 226 ? -2.217 15.227 2.371 1 96.25 226 LEU A N 1
ATOM 1743 C CA . LEU A 1 226 ? -3.408 14.438 2.672 1 96.25 226 LEU A CA 1
ATOM 1744 C C . LEU A 1 226 ? -4.445 14.578 1.562 1 96.25 226 LEU A C 1
ATOM 1746 O O . LEU A 1 226 ? -5.363 13.766 1.46 1 96.25 226 LEU A O 1
ATOM 1750 N N . VAL A 1 227 ? -4.285 15.594 0.698 1 95.19 227 VAL A N 1
ATOM 1751 C CA . VAL A 1 227 ? -5.391 15.969 -0.181 1 95.19 227 VAL A CA 1
ATOM 1752 C C . VAL A 1 227 ? -5.5 14.961 -1.324 1 95.19 227 VAL A C 1
ATOM 1754 O O . VAL A 1 227 ? -6.488 14.953 -2.059 1 95.19 227 VAL A O 1
ATOM 1757 N N . PHE A 1 228 ? -4.512 14.062 -1.452 1 89.25 228 PHE A N 1
ATOM 1758 C CA . PHE A 1 228 ? -4.613 12.992 -2.441 1 89.25 228 PHE A CA 1
ATOM 1759 C C . PHE A 1 228 ? -5.738 12.031 -2.084 1 89.25 228 PHE A C 1
ATOM 1761 O O . PHE A 1 228 ? -6.176 11.242 -2.926 1 89.25 228 PHE A O 1
ATOM 1768 N N . ARG A 1 229 ? -6.191 12.086 -0.823 1 89.19 229 ARG A N 1
ATOM 1769 C CA . ARG A 1 229 ? -7.309 11.258 -0.385 1 89.19 229 ARG A CA 1
ATOM 1770 C C . ARG A 1 229 ? -8.641 11.922 -0.704 1 89.19 229 ARG A C 1
ATOM 1772 O O . ARG A 1 229 ? -9.344 12.391 0.199 1 89.19 229 ARG A O 1
ATOM 1779 N N . HIS A 1 230 ? -9.055 11.828 -1.89 1 88.44 230 HIS A N 1
ATOM 1780 C CA . HIS A 1 230 ? -10.156 12.609 -2.432 1 88.44 230 HIS A CA 1
ATOM 1781 C C . HIS A 1 230 ? -11.477 12.258 -1.744 1 88.44 230 HIS A C 1
ATOM 1783 O O . HIS A 1 230 ? -12.273 13.141 -1.433 1 88.44 230 HIS A O 1
ATOM 1789 N N . LYS A 1 231 ? -11.672 11.016 -1.414 1 83.25 231 LYS A N 1
ATOM 1790 C CA . LYS A 1 231 ? -12.914 10.547 -0.814 1 83.25 231 LYS A CA 1
ATOM 1791 C C . LYS A 1 231 ? -13.055 11.047 0.622 1 83.25 231 LYS A C 1
ATOM 1793 O O . LYS A 1 231 ? -14.148 11.008 1.193 1 83.25 231 LYS A O 1
ATOM 1798 N N . GLN A 1 232 ? -11.938 11.508 1.172 1 90.75 232 GLN A N 1
ATOM 1799 C CA . GLN A 1 232 ? -11.938 11.906 2.576 1 90.75 232 GLN A CA 1
ATOM 1800 C C . GLN A 1 232 ? -11.953 13.422 2.721 1 90.75 232 GLN A C 1
ATOM 1802 O O . GLN A 1 232 ? -11.883 13.945 3.834 1 90.75 232 GLN A O 1
ATOM 1807 N N . HIS A 1 233 ? -12.094 14.141 1.646 1 95.94 233 HIS A N 1
ATOM 1808 C CA . HIS A 1 233 ? -12.062 15.602 1.711 1 95.94 233 HIS A CA 1
ATOM 1809 C C . HIS A 1 233 ? -13.117 16.125 2.674 1 95.94 233 HIS A C 1
ATOM 1811 O O . HIS A 1 233 ? -12.82 16.953 3.539 1 95.94 233 HIS A O 1
ATOM 1817 N N . GLY A 1 234 ? -14.328 15.625 2.547 1 96.44 234 GLY A N 1
ATOM 1818 C CA . GLY A 1 234 ? -15.398 16.062 3.43 1 96.44 234 GLY A CA 1
ATOM 1819 C C . GLY A 1 234 ? -15.117 15.773 4.895 1 96.44 234 GLY A C 1
ATOM 1820 O O . GLY A 1 234 ? -15.32 16.641 5.746 1 96.44 234 GLY A O 1
ATOM 1821 N N . ASN A 1 235 ? -14.625 14.586 5.199 1 96.12 235 ASN A N 1
ATOM 1822 C CA . ASN A 1 235 ? -14.32 14.203 6.57 1 96.12 235 ASN A CA 1
ATOM 1823 C C . ASN A 1 235 ? -13.188 15.039 7.152 1 96.12 235 ASN A C 1
ATOM 1825 O O . ASN A 1 235 ? -13.211 15.398 8.328 1 96.12 235 ASN A O 1
ATOM 1829 N N . MET A 1 236 ? -12.234 15.352 6.312 1 97.88 236 MET A N 1
ATOM 1830 C CA . MET A 1 236 ? -11.133 16.203 6.762 1 97.88 236 MET A CA 1
ATOM 1831 C C . MET A 1 236 ? -11.641 17.594 7.117 1 97.88 236 MET A C 1
ATOM 1833 O O . MET A 1 236 ? -11.312 18.141 8.18 1 97.88 236 MET A O 1
ATOM 1837 N N . VAL A 1 237 ? -12.453 18.125 6.223 1 98.5 237 VAL A N 1
ATOM 1838 C CA . VAL A 1 237 ? -12.977 19.469 6.438 1 98.5 237 VAL A CA 1
ATOM 1839 C C . VAL A 1 237 ? -13.867 19.484 7.68 1 98.5 237 VAL A C 1
ATOM 1841 O O . VAL A 1 237 ? -13.797 20.406 8.484 1 98.5 237 VAL A O 1
ATOM 1844 N N . LYS A 1 238 ? -14.641 18.438 7.879 1 98.25 238 LYS A N 1
ATOM 1845 C CA . LYS A 1 238 ? -15.453 18.312 9.086 1 98.25 238 LYS A CA 1
ATOM 1846 C C . LYS A 1 238 ? -14.586 18.328 10.336 1 98.25 238 LYS A C 1
ATOM 1848 O O . LYS A 1 238 ? -14.898 19.016 11.305 1 98.25 238 LYS A O 1
ATOM 1853 N N . THR A 1 239 ? -13.586 17.594 10.32 1 98.56 239 THR A N 1
ATOM 1854 C CA . THR A 1 239 ? -12.672 17.531 11.453 1 98.56 239 THR A CA 1
ATOM 1855 C C . THR A 1 239 ? -12.055 18.891 11.727 1 98.56 239 THR A C 1
ATOM 1857 O O . THR A 1 239 ? -11.969 19.328 12.883 1 98.56 239 THR A O 1
ATOM 1860 N N . ILE A 1 240 ? -11.656 19.562 10.664 1 98.75 240 ILE A N 1
ATOM 1861 C CA . ILE A 1 240 ? -11.086 20.906 10.812 1 98.75 240 ILE A CA 1
ATOM 1862 C C . ILE A 1 240 ? -12.102 21.812 11.508 1 98.75 240 ILE A C 1
ATOM 1864 O O . ILE A 1 240 ? -11.773 22.469 12.508 1 98.75 240 ILE A O 1
ATOM 1868 N N . LYS A 1 241 ? -13.258 21.797 11.062 1 98.38 241 LYS A N 1
ATOM 1869 C CA . LYS A 1 241 ? -14.289 22.688 11.586 1 98.38 241 LYS A CA 1
ATOM 1870 C C . LYS A 1 241 ? -14.586 22.391 13.055 1 98.38 241 LYS A C 1
ATOM 1872 O O . LYS A 1 241 ? -14.852 23.297 13.844 1 98.38 241 LYS A O 1
ATOM 1877 N N . GLU A 1 242 ? -14.492 21.188 13.391 1 98.12 242 GLU A N 1
ATOM 1878 C CA . GLU A 1 242 ? -14.883 20.781 14.742 1 98.12 242 GLU A CA 1
ATOM 1879 C C . GLU A 1 242 ? -13.727 20.938 15.719 1 98.12 242 GLU A C 1
ATOM 1881 O O . GLU A 1 242 ? -13.93 20.922 16.938 1 98.12 242 GLU A O 1
ATOM 1886 N N . THR A 1 243 ? -12.516 21.156 15.227 1 98.5 243 THR A N 1
ATOM 1887 C CA . THR A 1 243 ? -11.383 21.125 16.156 1 98.5 243 THR A CA 1
ATOM 1888 C C . THR A 1 243 ? -10.648 22.469 16.125 1 98.5 243 THR A C 1
ATOM 1890 O O . THR A 1 243 ? -9.836 22.75 17.016 1 98.5 243 THR A O 1
ATOM 1893 N N . MET A 1 244 ? -10.891 23.312 15.188 1 98.5 244 MET A N 1
ATOM 1894 C CA . MET A 1 244 ? -10.125 24.562 15.039 1 98.5 244 MET A CA 1
ATOM 1895 C C . MET A 1 244 ? -10.781 25.688 15.812 1 98.5 244 MET A C 1
ATOM 1897 O O . MET A 1 244 ? -11.984 25.906 15.711 1 98.5 244 MET A O 1
ATOM 1901 N N . ALA A 1 245 ? -9.969 26.406 16.562 1 97.69 245 ALA A N 1
ATOM 1902 C CA . ALA A 1 245 ? -10.414 27.594 17.281 1 97.69 245 ALA A CA 1
ATOM 1903 C C . ALA A 1 245 ? -10.891 28.688 16.328 1 97.69 245 ALA A C 1
ATOM 1905 O O . ALA A 1 245 ? -10.531 28.672 15.148 1 97.69 245 ALA A O 1
ATOM 1906 N N . LYS A 1 246 ? -11.641 29.609 16.844 1 96.38 246 LYS A N 1
ATOM 1907 C CA . LYS A 1 246 ? -12.219 30.688 16.047 1 96.38 246 LYS A CA 1
ATOM 1908 C C . LYS A 1 246 ? -11.133 31.5 15.352 1 96.38 246 LYS A C 1
ATOM 1910 O O . LYS A 1 246 ? -11.305 31.938 14.211 1 96.38 246 LYS A O 1
ATOM 1915 N N . ASP A 1 247 ? -10.055 31.703 16.016 1 97.12 247 ASP A N 1
ATOM 1916 C CA . ASP A 1 247 ? -8.945 32.469 15.438 1 97.12 247 ASP A CA 1
ATOM 1917 C C . ASP A 1 247 ? -7.82 31.531 15 1 97.12 247 ASP A C 1
ATOM 1919 O O . ASP A 1 247 ? -6.672 31.953 14.867 1 97.12 247 ASP A O 1
ATOM 1923 N N . GLY A 1 248 ? -8.164 30.297 14.852 1 98.38 248 GLY A N 1
ATOM 1924 C CA . GLY A 1 248 ? -7.152 29.297 14.508 1 98.38 248 GLY A CA 1
ATOM 1925 C C . GLY A 1 248 ? -6.82 29.281 13.031 1 98.38 248 GLY A C 1
ATOM 1926 O O . GLY A 1 248 ? -7.395 30.047 12.242 1 98.38 248 GLY A O 1
ATOM 1927 N N . VAL A 1 249 ? -5.836 28.469 12.68 1 98.88 249 VAL A N 1
ATOM 1928 C CA . VAL A 1 249 ? -5.379 28.344 11.305 1 98.88 249 VAL A CA 1
ATOM 1929 C C . VAL A 1 249 ? -5.051 26.875 11.008 1 98.88 249 VAL A C 1
ATOM 1931 O O . VAL A 1 249 ? -4.523 26.172 11.867 1 98.88 249 VAL A O 1
ATOM 1934 N N . ALA A 1 250 ? -5.418 26.438 9.812 1 98.94 250 ALA A N 1
ATOM 1935 C CA . ALA A 1 250 ? -4.988 25.141 9.32 1 98.94 250 ALA A CA 1
ATOM 1936 C C . ALA A 1 250 ? -3.998 25.297 8.172 1 98.94 250 ALA A C 1
ATOM 1938 O O . ALA A 1 250 ? -4.289 25.969 7.18 1 98.94 250 ALA A O 1
ATOM 1939 N N . TYR A 1 251 ? -2.826 24.734 8.344 1 98.94 251 TYR A N 1
ATOM 1940 C CA . TYR A 1 251 ? -1.824 24.703 7.281 1 98.94 251 TYR A CA 1
ATOM 1941 C C . TYR A 1 251 ? -1.937 23.438 6.453 1 98.94 251 TYR A C 1
ATOM 1943 O O . TYR A 1 251 ? -1.807 22.328 6.984 1 98.94 251 TYR A O 1
ATOM 1951 N N . VAL A 1 252 ? -2.193 23.594 5.125 1 98.88 252 VAL A N 1
ATOM 1952 C CA . VAL A 1 252 ? -2.318 22.469 4.199 1 98.88 252 VAL A CA 1
ATOM 1953 C C . VAL A 1 252 ? -1.188 22.531 3.172 1 98.88 252 VAL A C 1
ATOM 1955 O O . VAL A 1 252 ? -1.161 23.406 2.311 1 98.88 252 VAL A O 1
ATOM 1958 N N . PHE A 1 253 ? -0.246 21.609 3.303 1 98.56 253 PHE A N 1
ATOM 1959 C CA . PHE A 1 253 ? 0.893 21.516 2.396 1 98.56 253 PHE A CA 1
ATOM 1960 C C . PHE A 1 253 ? 0.893 20.188 1.659 1 98.56 253 PHE A C 1
ATOM 1962 O O . PHE A 1 253 ? 0.621 19.141 2.254 1 98.56 253 PHE A O 1
ATOM 1969 N N . PHE A 1 254 ? 1.136 20.203 0.305 1 97.25 254 PHE A N 1
ATOM 1970 C CA . PHE A 1 254 ? 1.077 18.953 -0.431 1 97.25 254 PHE A CA 1
ATOM 1971 C C . PHE A 1 254 ? 1.753 19.078 -1.79 1 97.25 254 PHE A C 1
ATOM 1973 O O . PHE A 1 254 ? 1.979 20.203 -2.27 1 97.25 254 PHE A O 1
ATOM 1980 N N . THR A 1 255 ? 2.199 18 -2.324 1 92.88 255 THR A N 1
ATOM 1981 C CA . THR A 1 255 ? 2.58 17.812 -3.719 1 92.88 255 THR A CA 1
ATOM 1982 C C . THR A 1 255 ? 1.593 16.891 -4.426 1 92.88 255 THR A C 1
ATOM 1984 O O . THR A 1 255 ? 1.162 15.883 -3.861 1 92.88 255 THR A O 1
ATOM 1987 N N . SER A 1 256 ? 1.142 17.297 -5.609 1 91.75 256 SER A N 1
ATOM 1988 C CA . SER A 1 256 ? 0.358 16.391 -6.441 1 91.75 256 SER A CA 1
ATOM 1989 C C . SER A 1 256 ? 1.251 15.375 -7.137 1 91.75 256 SER A C 1
ATOM 1991 O O . SER A 1 256 ? 1.672 15.586 -8.273 1 91.75 256 SER A O 1
ATOM 1993 N N . TYR A 1 257 ? 1.464 14.242 -6.5 1 83.06 257 TYR A N 1
ATOM 1994 C CA . TYR A 1 257 ? 2.371 13.219 -7.008 1 83.06 257 TYR A CA 1
ATOM 1995 C C . TYR A 1 257 ? 1.797 12.555 -8.25 1 83.06 257 TYR A C 1
ATOM 1997 O O . TYR A 1 257 ? 2.533 11.945 -9.031 1 83.06 257 TYR A O 1
ATOM 2005 N N . ARG A 1 258 ? 0.502 12.562 -8.359 1 82.38 258 ARG A N 1
ATOM 2006 C CA . ARG A 1 258 ? -0.214 12.172 -9.562 1 82.38 258 ARG A CA 1
ATOM 2007 C C . ARG A 1 258 ? -0.754 13.391 -10.305 1 82.38 258 ARG A C 1
ATOM 2009 O O . ARG A 1 258 ? -1.927 13.734 -10.164 1 82.38 258 ARG A O 1
ATOM 2016 N N . PRO A 1 259 ? 0.047 13.891 -11.203 1 86.25 259 PRO A N 1
ATOM 2017 C CA . PRO A 1 259 ? -0.285 15.18 -11.812 1 86.25 259 PRO A CA 1
ATOM 2018 C C . PRO A 1 259 ? -1.643 15.172 -12.516 1 86.25 259 PRO A C 1
ATOM 2020 O O . PRO A 1 259 ? -2.324 16.203 -12.562 1 86.25 259 PRO A O 1
ATOM 2023 N N . TRP A 1 260 ? -2.061 14.055 -12.984 1 78.12 260 TRP A N 1
ATOM 2024 C CA . TRP A 1 260 ? -3.33 13.953 -13.695 1 78.12 260 TRP A CA 1
ATOM 2025 C C . TRP A 1 260 ? -4.504 14.008 -12.727 1 78.12 260 TRP A C 1
ATOM 2027 O O . TRP A 1 260 ? -5.66 14.117 -13.148 1 78.12 260 TRP A O 1
ATOM 2037 N N . LYS A 1 261 ? -4.258 13.992 -11.453 1 85.56 261 LYS A N 1
ATOM 2038 C CA . LYS A 1 261 ? -5.309 14.109 -10.453 1 85.56 261 LYS A CA 1
ATOM 2039 C C . LYS A 1 261 ? -5.211 15.438 -9.711 1 85.56 261 LYS A C 1
ATOM 2041 O O . LYS A 1 261 ? -5.844 15.617 -8.664 1 85.56 261 LYS A O 1
ATOM 2046 N N . ARG A 1 262 ? -4.422 16.297 -10.211 1 91.44 262 ARG A N 1
ATOM 2047 C CA . ARG A 1 262 ? -4.18 17.578 -9.531 1 91.44 262 ARG A CA 1
ATOM 2048 C C . ARG A 1 262 ? -5.488 18.312 -9.273 1 91.44 262 ARG A C 1
ATOM 2050 O O . ARG A 1 262 ? -5.691 18.859 -8.188 1 91.44 262 ARG A O 1
ATOM 2057 N N . ASP A 1 263 ? -6.348 18.297 -10.227 1 92 263 ASP A N 1
ATOM 2058 C CA . ASP A 1 263 ? -7.609 19.016 -10.055 1 92 263 ASP A CA 1
ATOM 2059 C C . ASP A 1 263 ? -8.438 18.406 -8.93 1 92 263 ASP A C 1
ATOM 2061 O O . ASP A 1 263 ? -9.125 19.125 -8.195 1 92 263 ASP A O 1
ATOM 2065 N N . LEU A 1 264 ? -8.359 17.141 -8.852 1 90.94 264 LEU A N 1
ATOM 2066 C CA . LEU A 1 264 ? -9.062 16.469 -7.766 1 90.94 264 LEU A CA 1
ATOM 2067 C C . LEU A 1 264 ? -8.445 16.828 -6.414 1 90.94 264 LEU A C 1
ATOM 2069 O O . LEU A 1 264 ? -9.164 17 -5.43 1 90.94 264 LEU A O 1
ATOM 2073 N N . ASP A 1 265 ? -7.16 16.922 -6.352 1 94 265 ASP A N 1
ATOM 2074 C CA . ASP A 1 265 ? -6.496 17.359 -5.133 1 94 265 ASP A CA 1
ATOM 2075 C C . ASP A 1 265 ? -6.977 18.766 -4.73 1 94 265 ASP A C 1
ATOM 2077 O O . ASP A 1 265 ? -7.336 18.984 -3.572 1 94 265 ASP A O 1
ATOM 2081 N N . MET A 1 266 ? -7.062 19.594 -5.742 1 97.06 266 MET A N 1
ATOM 2082 C CA . MET A 1 266 ? -7.387 21 -5.504 1 97.06 266 MET A CA 1
ATOM 2083 C C . MET A 1 266 ? -8.852 21.156 -5.102 1 97.06 266 MET A C 1
ATOM 2085 O O . MET A 1 266 ? -9.219 22.156 -4.484 1 97.06 266 MET A O 1
ATOM 2089 N N . ALA A 1 267 ? -9.633 20.172 -5.398 1 96.75 267 ALA A N 1
ATOM 2090 C CA . ALA A 1 267 ? -11.055 20.219 -5.059 1 96.75 267 ALA A CA 1
ATOM 2091 C C . ALA A 1 267 ? -11.258 20.25 -3.547 1 96.75 267 ALA A C 1
ATOM 2093 O O . ALA A 1 267 ? -12.328 20.609 -3.066 1 96.75 267 ALA A O 1
ATOM 2094 N N . PHE A 1 268 ? -10.266 19.859 -2.857 1 98.25 268 PHE A N 1
ATOM 2095 C CA . PHE A 1 268 ? -10.305 19.969 -1.403 1 98.25 268 PHE A CA 1
ATOM 2096 C C . PHE A 1 268 ? -10.656 21.391 -0.971 1 98.25 268 PHE A C 1
ATOM 2098 O O . PHE A 1 268 ? -11.453 21.578 -0.047 1 98.25 268 PHE A O 1
ATOM 2105 N N . PHE A 1 269 ? -10.156 22.328 -1.615 1 98.62 269 PHE A N 1
ATOM 2106 C CA . PHE A 1 269 ? -10.297 23.719 -1.196 1 98.62 269 PHE A CA 1
ATOM 2107 C C . PHE A 1 269 ? -11.664 24.266 -1.572 1 98.62 269 PHE A C 1
ATOM 2109 O O . PHE A 1 269 ? -12.156 25.203 -0.951 1 98.62 269 PHE A O 1
ATOM 2116 N N . ASP A 1 270 ? -12.227 23.672 -2.602 1 98.06 270 ASP A N 1
ATOM 2117 C CA . ASP A 1 270 ? -13.625 24 -2.875 1 98.06 270 ASP A CA 1
ATOM 2118 C C . ASP A 1 270 ? -14.531 23.516 -1.744 1 98.06 270 ASP A C 1
ATOM 2120 O O . ASP A 1 270 ? -15.43 24.25 -1.308 1 98.06 270 ASP A O 1
ATOM 2124 N N . VAL A 1 271 ? -14.242 22.344 -1.279 1 97.56 271 VAL A N 1
ATOM 2125 C CA . VAL A 1 271 ? -14.992 21.797 -0.158 1 97.56 271 VAL A CA 1
ATOM 2126 C C . VAL A 1 271 ? -14.812 22.672 1.074 1 97.56 271 VAL A C 1
ATOM 2128 O O . VAL A 1 271 ? -15.773 22.969 1.787 1 97.56 271 VAL A O 1
ATOM 2131 N N . ALA A 1 272 ? -13.648 23.141 1.304 1 98.62 272 ALA A N 1
ATOM 2132 C CA . ALA A 1 272 ? -13.352 24 2.447 1 98.62 272 ALA A CA 1
ATOM 2133 C C . ALA A 1 272 ? -14.094 25.328 2.35 1 98.62 272 ALA A C 1
ATOM 2135 O O . ALA A 1 272 ? -14.695 25.781 3.324 1 98.62 272 ALA A O 1
ATOM 2136 N N . ARG A 1 273 ? -14.062 25.938 1.196 1 98.38 273 ARG A N 1
ATOM 2137 C CA . ARG A 1 273 ? -14.75 27.203 0.991 1 98.38 273 ARG A CA 1
ATOM 2138 C C . ARG A 1 273 ? -16.25 27.062 1.208 1 98.38 273 ARG A C 1
ATOM 2140 O O . ARG A 1 273 ? -16.875 27.906 1.861 1 98.38 273 ARG A O 1
ATOM 2147 N N . GLU A 1 274 ? -16.766 26 0.698 1 97.69 274 GLU A N 1
ATOM 2148 C CA . GLU A 1 274 ? -18.188 25.75 0.849 1 97.69 274 GLU A CA 1
ATOM 2149 C C . GLU A 1 274 ? -18.562 25.547 2.314 1 97.69 274 GLU A C 1
ATOM 2151 O O . GLU A 1 274 ? -19.703 25.828 2.717 1 97.69 274 GLU A O 1
ATOM 2156 N N . ALA A 1 275 ? -17.625 25.172 3.094 1 97.81 275 ALA A N 1
ATOM 2157 C CA . ALA A 1 275 ? -17.859 24.906 4.512 1 97.81 275 ALA A CA 1
ATOM 2158 C C . ALA A 1 275 ? -17.578 26.156 5.352 1 97.81 275 ALA A C 1
ATOM 2160 O O . ALA A 1 275 ? -17.609 26.094 6.582 1 97.81 275 ALA A O 1
ATOM 2161 N N . GLY A 1 276 ? -17.25 27.25 4.754 1 98 276 GLY A N 1
ATOM 2162 C CA . GLY A 1 276 ? -17.094 28.5 5.477 1 98 276 GLY A CA 1
ATOM 2163 C C . GLY A 1 276 ? -15.664 28.812 5.844 1 98 276 GLY A C 1
ATOM 2164 O O . GLY A 1 276 ? -15.406 29.594 6.77 1 98 276 GLY A O 1
ATOM 2165 N N . LEU A 1 277 ? -14.766 28.219 5.164 1 98.69 277 LEU A N 1
ATOM 2166 C CA . LEU A 1 277 ? -13.359 28.5 5.418 1 98.69 277 LEU A CA 1
ATOM 2167 C C . LEU A 1 277 ? -12.758 29.344 4.297 1 98.69 277 LEU A C 1
ATOM 2169 O O . LEU A 1 277 ? -13.047 29.109 3.119 1 98.69 277 LEU A O 1
ATOM 2173 N N . ALA A 1 278 ? -12.016 30.359 4.703 1 98.69 278 ALA A N 1
ATOM 2174 C CA . ALA A 1 278 ? -11.219 31.125 3.748 1 98.69 278 ALA A CA 1
ATOM 2175 C C . ALA A 1 278 ? -9.93 30.391 3.393 1 98.69 278 ALA A C 1
ATOM 2177 O O . ALA A 1 278 ? -9.273 29.812 4.266 1 98.69 278 ALA A O 1
ATOM 2178 N N . VAL A 1 279 ? -9.641 30.406 2.139 1 98.56 279 VAL A N 1
ATOM 2179 C CA . VAL A 1 279 ? -8.477 29.688 1.641 1 98.56 279 VAL A CA 1
ATOM 2180 C C . VAL A 1 279 ? -7.477 30.672 1.03 1 98.56 279 VAL A C 1
ATOM 2182 O O . VAL A 1 279 ? -7.828 31.453 0.145 1 98.56 279 VAL A O 1
ATOM 2185 N N . THR A 1 280 ? -6.215 30.656 1.546 1 98.5 280 THR A N 1
ATOM 2186 C CA . THR A 1 280 ? -5.156 31.516 1.032 1 98.5 280 THR A CA 1
ATOM 2187 C C . THR A 1 280 ? -3.906 30.703 0.71 1 98.5 280 THR A C 1
ATOM 2189 O O . THR A 1 280 ? -3.426 29.938 1.547 1 98.5 280 THR A O 1
ATOM 2192 N N . ARG A 1 281 ? -3.395 30.859 -0.485 1 98.06 281 ARG A N 1
ATOM 2193 C CA . ARG A 1 281 ? -2.113 30.234 -0.795 1 98.06 281 ARG A CA 1
ATOM 2194 C C . ARG A 1 281 ? -0.961 31 -0.139 1 98.06 281 ARG A C 1
ATOM 2196 O O . ARG A 1 281 ? -0.864 32.219 -0.261 1 98.06 281 ARG A O 1
ATOM 2203 N N . VAL A 1 282 ? -0.074 30.281 0.505 1 97.88 282 VAL A N 1
ATOM 2204 C CA . VAL A 1 282 ? 0.988 30.953 1.242 1 97.88 282 VAL A CA 1
ATOM 2205 C C . VAL A 1 282 ? 2.35 30.453 0.774 1 97.88 282 VAL A C 1
ATOM 2207 O O . VAL A 1 282 ? 3.383 31.047 1.089 1 97.88 282 VAL A O 1
ATOM 2210 N N . GLU A 1 283 ? 2.363 29.375 0.106 1 94.69 283 GLU A N 1
ATOM 2211 C CA . GLU A 1 283 ? 3.621 28.781 -0.341 1 94.69 283 GLU A CA 1
ATOM 2212 C C . GLU A 1 283 ? 3.455 28.078 -1.688 1 94.69 283 GLU A C 1
ATOM 2214 O O . GLU A 1 283 ? 2.4 27.516 -1.97 1 94.69 283 GLU A O 1
ATOM 2219 N N . GLU A 1 284 ? 4.367 28.188 -2.623 1 95.75 284 GLU A N 1
ATOM 2220 C CA . GLU A 1 284 ? 4.574 27.406 -3.84 1 95.75 284 GLU A CA 1
ATOM 2221 C C . GLU A 1 284 ? 6.059 27.234 -4.145 1 95.75 284 GLU A C 1
ATOM 2223 O O . GLU A 1 284 ? 6.707 28.172 -4.629 1 95.75 284 GLU A O 1
ATOM 2228 N N . THR A 1 285 ? 6.52 26.062 -3.805 1 93.94 285 THR A N 1
ATOM 2229 C CA . THR A 1 285 ? 7.953 25.812 -3.91 1 93.94 285 THR A CA 1
ATOM 2230 C C . THR A 1 285 ? 8.242 24.672 -4.887 1 93.94 285 THR A C 1
ATOM 2232 O O . THR A 1 285 ? 7.719 23.578 -4.727 1 93.94 285 THR A O 1
ATOM 2235 N N . MET A 1 286 ? 9.039 24.969 -5.836 1 92.56 286 MET A N 1
ATOM 2236 C CA . MET A 1 286 ? 9.469 23.922 -6.766 1 92.56 286 MET A CA 1
ATOM 2237 C C . MET A 1 286 ? 10.797 23.312 -6.328 1 92.56 286 MET A C 1
ATOM 2239 O O . MET A 1 286 ? 11.812 24.016 -6.277 1 92.56 286 MET A O 1
ATOM 2243 N N . LEU A 1 287 ? 10.805 22.078 -6.078 1 91.94 287 LEU A N 1
ATOM 2244 C CA . LEU A 1 287 ? 12 21.359 -5.664 1 91.94 287 LEU A CA 1
ATOM 2245 C C . LEU A 1 287 ? 12.875 21.031 -6.867 1 91.94 287 LEU A C 1
ATOM 2247 O O . LEU A 1 287 ? 12.438 21.156 -8.016 1 91.94 287 LEU A O 1
ATOM 2251 N N . GLU A 1 288 ? 14.125 20.656 -6.613 1 87.38 288 GLU A N 1
ATOM 2252 C CA . GLU A 1 288 ? 15.086 20.328 -7.668 1 87.38 288 GLU A CA 1
ATOM 2253 C C . GLU A 1 288 ? 14.688 19.047 -8.391 1 87.38 288 GLU A C 1
ATOM 2255 O O . GLU A 1 288 ? 14.828 18.953 -9.609 1 87.38 288 GLU A O 1
ATOM 2260 N N . LYS A 1 289 ? 14.258 18.109 -7.633 1 86.38 289 LYS A N 1
ATOM 2261 C CA . LYS A 1 289 ? 13.859 16.812 -8.188 1 86.38 289 LYS A CA 1
ATOM 2262 C C . LYS A 1 289 ? 12.539 16.344 -7.598 1 86.38 289 LYS A C 1
ATOM 2264 O O . LYS A 1 289 ? 12.195 16.703 -6.469 1 86.38 289 LYS A O 1
ATOM 2269 N N . PRO A 1 290 ? 11.852 15.594 -8.461 1 86.5 290 PRO A N 1
ATOM 2270 C CA . PRO A 1 290 ? 10.625 15.016 -7.898 1 86.5 290 PRO A CA 1
ATOM 2271 C C . PRO A 1 290 ? 10.914 13.922 -6.871 1 86.5 290 PRO A C 1
ATOM 2273 O O . PRO A 1 290 ? 12.023 13.383 -6.828 1 86.5 290 PRO A O 1
ATOM 2276 N N . MET A 1 291 ? 9.945 13.695 -6.016 1 81.25 291 MET A N 1
ATOM 2277 C CA . MET A 1 291 ? 10.102 12.656 -5.004 1 81.25 291 MET A CA 1
ATOM 2278 C C . MET A 1 291 ? 10.227 11.281 -5.656 1 81.25 291 MET A C 1
ATOM 2280 O O . MET A 1 291 ? 10.977 10.43 -5.172 1 81.25 291 MET A O 1
ATOM 2284 N N . PHE A 1 292 ? 9.43 11.031 -6.691 1 73.38 292 PHE A N 1
ATOM 2285 C CA . PHE A 1 292 ? 9.453 9.773 -7.426 1 73.38 292 PHE A CA 1
ATOM 2286 C C . PHE A 1 292 ? 9.914 9.992 -8.859 1 73.38 292 PHE A C 1
ATOM 2288 O O . PHE A 1 292 ? 9.383 10.844 -9.57 1 73.38 292 PHE A O 1
ATOM 2295 N N . ASP A 1 293 ? 10.812 9.141 -9.195 1 67.94 293 ASP A N 1
ATOM 2296 C CA . ASP A 1 293 ? 11.336 9.25 -10.547 1 67.94 293 ASP A CA 1
ATOM 2297 C C . ASP A 1 293 ? 10.453 8.516 -11.547 1 67.94 293 ASP A C 1
ATOM 2299 O O . ASP A 1 293 ? 9.867 7.477 -11.227 1 67.94 293 ASP A O 1
ATOM 2303 N N . ASN A 1 294 ? 10.203 9.055 -12.695 1 63.94 294 ASN A N 1
ATOM 2304 C CA . ASN A 1 294 ? 9.664 8.398 -13.883 1 63.94 294 ASN A CA 1
ATOM 2305 C C . ASN A 1 294 ? 8.156 8.18 -13.758 1 63.94 294 ASN A C 1
ATOM 2307 O O . ASN A 1 294 ? 7.594 7.316 -14.43 1 63.94 294 ASN A O 1
ATOM 2311 N N . ASP A 1 295 ? 7.539 8.805 -12.836 1 69.38 295 ASP A N 1
ATOM 2312 C CA . ASP A 1 295 ? 6.078 8.773 -12.805 1 69.38 295 ASP A CA 1
ATOM 2313 C C . ASP A 1 295 ? 5.484 9.594 -13.945 1 69.38 295 ASP A C 1
ATOM 2315 O O . ASP A 1 295 ? 6.078 10.586 -14.375 1 69.38 295 ASP A O 1
ATOM 2319 N N . PRO A 1 296 ? 4.414 9.039 -14.445 1 71.12 296 PRO A N 1
ATOM 2320 C CA . PRO A 1 296 ? 3.83 9.797 -15.562 1 71.12 296 PRO A CA 1
ATOM 2321 C C . PRO A 1 296 ? 3.287 11.156 -15.125 1 71.12 296 PRO A C 1
ATOM 2323 O O . PRO A 1 296 ? 2.904 11.336 -13.969 1 71.12 296 PRO A O 1
ATOM 2326 N N . GLY A 1 297 ? 3.27 12.039 -16.156 1 79.31 297 GLY A N 1
ATOM 2327 C CA . GLY A 1 297 ? 2.664 13.344 -15.938 1 79.31 297 GLY A CA 1
ATOM 2328 C C . GLY A 1 297 ? 3.678 14.469 -15.898 1 79.31 297 GLY A C 1
ATOM 2329 O O . GLY A 1 297 ? 4.863 14.258 -16.172 1 79.31 297 GLY A O 1
ATOM 2330 N N . ASP A 1 298 ? 3.201 15.602 -15.648 1 87.69 298 ASP A N 1
ATOM 2331 C CA . ASP A 1 298 ? 4.016 16.812 -15.648 1 87.69 298 ASP A CA 1
ATOM 2332 C C . ASP A 1 298 ? 4.984 16.812 -14.469 1 87.69 298 ASP A C 1
ATOM 2334 O O . ASP A 1 298 ? 4.562 16.922 -13.312 1 87.69 298 ASP A O 1
ATOM 2338 N N . VAL A 1 299 ? 6.23 16.797 -14.758 1 87.44 299 VAL A N 1
ATOM 2339 C CA . VAL A 1 299 ? 7.281 16.688 -13.75 1 87.44 299 VAL A CA 1
ATOM 2340 C C . VAL A 1 299 ? 7.309 17.953 -12.898 1 87.44 299 VAL A C 1
ATOM 2342 O O . VAL A 1 299 ? 7.645 17.906 -11.711 1 87.44 299 VAL A O 1
ATOM 2345 N N . ASP A 1 300 ? 6.98 19.031 -13.469 1 91.06 300 ASP A N 1
ATOM 2346 C CA . ASP A 1 300 ? 6.969 20.281 -12.703 1 91.06 300 ASP A CA 1
ATOM 2347 C C . ASP A 1 300 ? 5.922 20.219 -11.594 1 91.06 300 ASP A C 1
ATOM 2349 O O . ASP A 1 300 ? 6.141 20.75 -10.5 1 91.06 300 ASP A O 1
ATOM 2353 N N . ILE A 1 301 ? 4.832 19.609 -11.875 1 90.75 301 ILE A N 1
ATOM 2354 C CA . ILE A 1 301 ? 3.795 19.422 -10.859 1 90.75 301 ILE A CA 1
ATOM 2355 C C . ILE A 1 301 ? 4.301 18.5 -9.758 1 90.75 301 ILE A C 1
ATOM 2357 O O . ILE A 1 301 ? 4.09 18.766 -8.57 1 90.75 301 ILE A O 1
ATOM 2361 N N . GLN A 1 302 ? 5.047 17.5 -10.109 1 89 302 GLN A N 1
ATOM 2362 C CA . GLN A 1 302 ? 5.57 16.5 -9.172 1 89 302 GLN A CA 1
ATOM 2363 C C . GLN A 1 302 ? 6.672 17.094 -8.297 1 89 302 GLN A C 1
ATOM 2365 O O . GLN A 1 302 ? 6.957 16.578 -7.215 1 89 302 GLN A O 1
ATOM 2370 N N . LYS A 1 303 ? 7.242 18.203 -8.773 1 91.38 303 LYS A N 1
ATOM 2371 C CA . LYS A 1 303 ? 8.32 18.859 -8.039 1 91.38 303 LYS A CA 1
ATOM 2372 C C . LYS A 1 303 ? 7.781 19.969 -7.133 1 91.38 303 LYS A C 1
ATOM 2374 O O . LYS A 1 303 ? 8.5 20.469 -6.266 1 91.38 303 LYS A O 1
ATOM 2379 N N . THR A 1 304 ? 6.594 20.328 -7.344 1 94.25 304 THR A N 1
ATOM 2380 C CA . THR A 1 304 ? 6.086 21.531 -6.684 1 94.25 304 THR A CA 1
ATOM 2381 C C . THR A 1 304 ? 5.359 21.172 -5.391 1 94.25 304 THR A C 1
ATOM 2383 O O . THR A 1 304 ? 4.508 20.281 -5.379 1 94.25 304 THR A O 1
ATOM 2386 N N . VAL A 1 305 ? 5.699 21.781 -4.336 1 96.12 305 VAL A N 1
ATOM 2387 C CA . VAL A 1 305 ? 4.965 21.703 -3.08 1 96.12 305 VAL A CA 1
ATOM 2388 C C . VAL A 1 305 ? 4.109 22.953 -2.902 1 96.12 305 VAL A C 1
ATOM 2390 O O . VAL A 1 305 ? 4.613 24.078 -3.012 1 96.12 305 VAL A O 1
ATOM 2393 N N . ASN A 1 306 ? 2.838 22.781 -2.699 1 97.25 306 ASN A N 1
ATOM 2394 C CA . ASN A 1 306 ? 1.892 23.859 -2.445 1 97.25 306 ASN A CA 1
ATOM 2395 C C . ASN A 1 306 ? 1.582 24 -0.958 1 97.25 306 ASN A C 1
ATOM 2397 O O . ASN A 1 306 ? 1.521 23 -0.237 1 97.25 306 ASN A O 1
ATOM 2401 N N . GLY A 1 307 ? 1.442 25.234 -0.496 1 98.44 307 GLY A N 1
ATOM 2402 C CA . GLY A 1 307 ? 1.019 25.516 0.866 1 98.44 307 GLY A CA 1
ATOM 2403 C C . GLY A 1 307 ? -0.157 26.469 0.938 1 98.44 307 GLY A C 1
ATOM 2404 O O . GLY A 1 307 ? -0.175 27.5 0.252 1 98.44 307 GLY A O 1
ATOM 2405 N N . PHE A 1 308 ? -1.152 26.109 1.734 1 98.75 308 PHE A N 1
ATOM 2406 C CA . PHE A 1 308 ? -2.338 26.938 1.931 1 98.75 308 PHE A CA 1
ATOM 2407 C C . PHE A 1 308 ? -2.637 27.109 3.414 1 98.75 308 PHE A C 1
ATOM 2409 O O . PHE A 1 308 ? -2.262 26.266 4.234 1 98.75 308 PHE A O 1
ATOM 2416 N N . GLU A 1 309 ? -3.291 28.219 3.732 1 98.69 309 GLU A N 1
ATOM 2417 C CA . GLU A 1 309 ? -3.9 28.469 5.035 1 98.69 309 GLU A CA 1
ATOM 2418 C C . GLU A 1 309 ? -5.422 28.438 4.949 1 98.69 309 GLU A C 1
ATOM 2420 O O . GLU A 1 309 ? -6.004 29 4.012 1 98.69 309 GLU A O 1
ATOM 2425 N N . LEU A 1 310 ? -5.98 27.766 5.84 1 98.81 310 LEU A N 1
ATOM 2426 C CA . LEU A 1 310 ? -7.422 27.844 6.039 1 98.81 310 LEU A CA 1
ATOM 2427 C C . LEU A 1 310 ? -7.75 28.609 7.328 1 98.81 310 LEU A C 1
ATOM 2429 O O . LEU A 1 310 ? -7.184 28.312 8.383 1 98.81 310 LEU A O 1
ATOM 2433 N N . ARG A 1 311 ? -8.633 29.516 7.254 1 98.56 311 ARG A N 1
ATOM 2434 C CA . ARG A 1 311 ? -9.172 30.266 8.391 1 98.56 311 ARG A CA 1
ATOM 2435 C C . ARG A 1 311 ? -10.688 30.391 8.281 1 98.56 311 ARG A C 1
ATOM 2437 O O . ARG A 1 311 ? -11.258 30.25 7.199 1 98.56 311 ARG A O 1
ATOM 2444 N N . TRP A 1 312 ? -11.227 30.578 9.484 1 97.5 312 TRP A N 1
ATOM 2445 C CA . TRP A 1 312 ? -12.656 30.875 9.43 1 97.5 312 TRP A CA 1
ATOM 2446 C C . TRP A 1 312 ? -12.922 32.125 8.609 1 97.5 312 TRP A C 1
ATOM 2448 O O . TRP A 1 312 ? -12.195 33.125 8.727 1 97.5 312 TRP A O 1
ATOM 2458 N N . ALA A 1 313 ? -13.898 32.062 7.762 1 92 313 ALA A N 1
ATOM 2459 C CA . ALA A 1 313 ? -14.25 33.188 6.922 1 92 313 ALA A CA 1
ATOM 2460 C C . ALA A 1 313 ? -14.969 34.281 7.73 1 92 313 ALA A C 1
ATOM 2462 O O . ALA A 1 313 ? -15.664 33.969 8.703 1 92 313 ALA A O 1
ATOM 2463 N N . MET B 1 1 ? -76.5 -11.383 14.25 1 20 1 MET B N 1
ATOM 2464 C CA . MET B 1 1 ? -76.25 -12.484 13.32 1 20 1 MET B CA 1
ATOM 2465 C C . MET B 1 1 ? -75.438 -12.008 12.117 1 20 1 MET B C 1
ATOM 2467 O O . MET B 1 1 ? -74.5 -12.664 11.719 1 20 1 MET B O 1
ATOM 2471 N N . GLN B 1 2 ? -75.875 -11.141 11.094 1 20.34 2 GLN B N 1
ATOM 2472 C CA . GLN B 1 2 ? -75.875 -11.805 9.789 1 20.34 2 GLN B CA 1
ATOM 2473 C C . GLN B 1 2 ? -74.438 -11.805 9.219 1 20.34 2 GLN B C 1
ATOM 2475 O O . GLN B 1 2 ? -73.625 -10.906 9.516 1 20.34 2 GLN 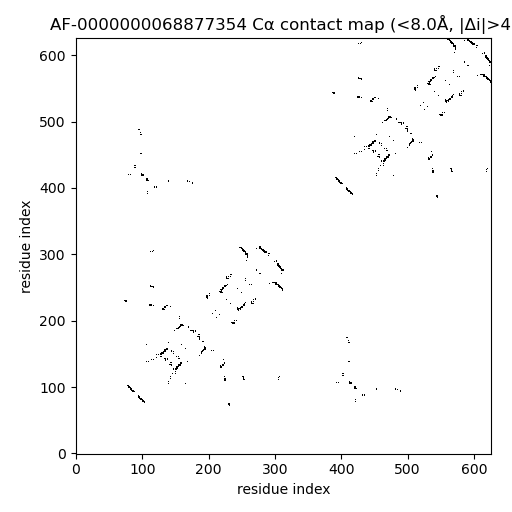B O 1
ATOM 2480 N N . PRO B 1 3 ? -74.188 -12.672 8.281 1 24.44 3 PRO B N 1
ATOM 2481 C CA . PRO B 1 3 ? -73.125 -13.492 7.629 1 24.44 3 PRO B CA 1
ATOM 2482 C C . PRO B 1 3 ? -72.312 -12.703 6.609 1 24.44 3 PRO B C 1
ATOM 2484 O O . PRO B 1 3 ? -71.125 -12.891 6.508 1 24.44 3 PRO B O 1
ATOM 2487 N N . PRO B 1 4 ? -72.875 -11.797 5.695 1 19.34 4 PRO B N 1
ATOM 2488 C CA . PRO B 1 4 ? -72.75 -12.438 4.387 1 19.34 4 PRO B CA 1
ATOM 2489 C C . PRO B 1 4 ? -71.375 -12.133 3.748 1 19.34 4 PRO B C 1
ATOM 2491 O O . PRO B 1 4 ? -70.688 -13.047 3.268 1 19.34 4 PRO B O 1
ATOM 2494 N N . ARG B 1 5 ? -71.125 -10.945 2.969 1 19.17 5 ARG B N 1
ATOM 2495 C CA . ARG B 1 5 ? -71.125 -11.078 1.516 1 19.17 5 ARG B CA 1
ATOM 2496 C C . ARG B 1 5 ? -69.75 -11.289 0.945 1 19.17 5 ARG B C 1
ATOM 2498 O O . ARG B 1 5 ? -68.812 -10.516 1.234 1 19.17 5 ARG B O 1
ATOM 2505 N N . PRO B 1 6 ? -69.375 -12.344 0.209 1 20.78 6 PRO B N 1
ATOM 2506 C CA . PRO B 1 6 ? -68.188 -12.961 -0.357 1 20.78 6 PRO B CA 1
ATOM 2507 C C . PRO B 1 6 ? -67.625 -12.18 -1.536 1 20.78 6 PRO B C 1
ATOM 2509 O O . PRO B 1 6 ? -66.438 -12.344 -1.88 1 20.78 6 PRO B O 1
ATOM 2512 N N . HIS B 1 7 ? -68.188 -11.164 -2.172 1 19.22 7 HIS B N 1
ATOM 2513 C CA . HIS B 1 7 ? -68.188 -11.398 -3.611 1 19.22 7 HIS B CA 1
ATOM 2514 C C . HIS B 1 7 ? -66.812 -11.32 -4.199 1 19.22 7 HIS B C 1
ATOM 2516 O O . HIS B 1 7 ? -66 -10.531 -3.736 1 19.22 7 HIS B O 1
ATOM 2522 N N . THR B 1 8 ? -66.375 -12.18 -5.23 1 17.75 8 THR B N 1
ATOM 2523 C CA . THR B 1 8 ? -65.438 -12.984 -6.016 1 17.75 8 THR B CA 1
ATOM 2524 C C . THR B 1 8 ? -64.812 -12.141 -7.109 1 17.75 8 THR B C 1
ATOM 2526 O O . THR B 1 8 ? -63.656 -12.398 -7.512 1 17.75 8 THR B O 1
ATOM 2529 N N . THR B 1 9 ? -65.5 -11.133 -7.715 1 17.62 9 THR B N 1
ATOM 2530 C CA . THR B 1 9 ? -65.5 -11.398 -9.148 1 17.62 9 THR B CA 1
ATOM 2531 C C . THR B 1 9 ? -64.062 -11.242 -9.727 1 17.62 9 THR B C 1
ATOM 2533 O O . THR B 1 9 ? -63.219 -10.57 -9.133 1 17.62 9 THR B O 1
ATOM 2536 N N . ALA B 1 10 ? -63.906 -11.344 -11.164 1 17.28 10 ALA B N 1
ATOM 2537 C CA . ALA B 1 10 ? -63.312 -12.047 -12.312 1 17.28 10 ALA B CA 1
ATOM 2538 C C . ALA B 1 10 ? -62.219 -11.219 -12.961 1 17.28 10 ALA B C 1
ATOM 2540 O O . ALA B 1 10 ? -61.344 -11.766 -13.656 1 17.28 10 ALA B O 1
ATOM 2541 N N . THR B 1 11 ? -62.188 -9.82 -12.977 1 17.38 11 THR B N 1
ATOM 2542 C CA . THR B 1 11 ? -62.062 -9.406 -14.367 1 17.38 11 THR B CA 1
ATOM 2543 C C . THR B 1 11 ? -60.719 -9.797 -14.938 1 17.38 11 THR B C 1
ATOM 2545 O O . THR B 1 11 ? -59.75 -9.922 -14.195 1 17.38 11 THR B O 1
ATOM 2548 N N . LYS B 1 12 ? -60.562 -9.578 -16.328 1 18.41 12 LYS B N 1
ATOM 2549 C CA . LYS B 1 12 ? -60.094 -10.016 -17.641 1 18.41 12 LYS B CA 1
ATOM 2550 C C . LYS B 1 12 ? -58.594 -9.695 -17.812 1 18.41 12 LYS B C 1
ATOM 2552 O O . LYS B 1 12 ? -58.125 -8.641 -17.359 1 18.41 12 LYS B O 1
ATOM 2557 N N . HIS B 1 13 ? -57.719 -10.641 -18.312 1 18.8 13 HIS B N 1
ATOM 2558 C CA . HIS B 1 13 ? -56.375 -11.125 -18.625 1 18.8 13 HIS B CA 1
ATOM 2559 C C . HIS B 1 13 ? -55.781 -10.367 -19.797 1 18.8 13 HIS B C 1
ATOM 2561 O O . HIS B 1 13 ? -54.719 -10.727 -20.281 1 18.8 13 HIS B O 1
ATOM 2567 N N . GLN B 1 14 ? -56.344 -9.125 -20.234 1 17.88 14 GLN B N 1
ATOM 2568 C CA . GLN B 1 14 ? -56.094 -8.953 -21.656 1 17.88 14 GLN B CA 1
ATOM 2569 C C . GLN B 1 14 ? -54.594 -8.953 -21.922 1 17.88 14 GLN B C 1
ATOM 2571 O O . GLN B 1 14 ? -53.812 -8.219 -21.281 1 17.88 14 GLN B O 1
ATOM 2576 N N . GLU B 1 15 ? -54.062 -9.977 -22.562 1 19.2 15 GLU B N 1
ATOM 2577 C CA . GLU B 1 15 ? -52.75 -10.469 -23 1 19.2 15 GLU B CA 1
ATOM 2578 C C . GLU B 1 15 ? -52.125 -9.5 -23.984 1 19.2 15 GLU B C 1
ATOM 2580 O O . GLU B 1 15 ? -52.688 -9.227 -25.047 1 19.2 15 GLU B O 1
ATOM 2585 N N . PRO B 1 16 ? -51.812 -8.188 -23.672 1 19.8 16 PRO B N 1
ATOM 2586 C CA . PRO B 1 16 ? -51.531 -7.477 -24.922 1 19.8 16 PRO B CA 1
ATOM 2587 C C . PRO B 1 16 ? -50.562 -8.227 -25.828 1 19.8 16 PRO B C 1
ATOM 2589 O O . PRO B 1 16 ? -49.688 -8.93 -25.328 1 19.8 16 PRO B O 1
ATOM 2592 N N . GLU B 1 17 ? -50.938 -8.633 -27 1 18.28 17 GLU B N 1
ATOM 2593 C CA . GLU B 1 17 ? -50.406 -9.359 -28.156 1 18.28 17 GLU B CA 1
ATOM 2594 C C . GLU B 1 17 ? -49.156 -8.688 -28.719 1 18.28 17 GLU B C 1
ATOM 2596 O O . GLU B 1 17 ? -49.25 -7.816 -29.594 1 18.28 17 GLU B O 1
ATOM 2601 N N . PHE B 1 18 ? -48.344 -7.945 -28.016 1 19.97 18 PHE B N 1
ATOM 2602 C CA . PHE B 1 18 ? -47.438 -7.254 -28.922 1 19.97 18 PHE B CA 1
ATOM 2603 C C . PHE B 1 18 ? -46.844 -8.227 -29.922 1 19.97 18 PHE B C 1
ATOM 2605 O O . PHE B 1 18 ? -46.438 -9.336 -29.562 1 19.97 18 PHE B O 1
ATOM 2612 N N . GLY B 1 19 ? -47.25 -8.109 -31.188 1 17.31 19 GLY B N 1
ATOM 2613 C CA . GLY B 1 19 ? -46.969 -8.703 -32.469 1 17.31 19 GLY B CA 1
ATOM 2614 C C . GLY B 1 19 ? -45.5 -8.867 -32.75 1 17.31 19 GLY B C 1
ATOM 2615 O O . GLY B 1 19 ? -44.688 -8.016 -32.375 1 17.31 19 GLY B O 1
ATOM 2616 N N . LEU B 1 20 ? -44.969 -10.086 -33.062 1 17.83 20 LEU B N 1
ATOM 2617 C CA . LEU B 1 20 ? -43.719 -10.805 -33.281 1 17.83 20 LEU B CA 1
ATOM 2618 C C . LEU B 1 20 ? -43.031 -10.32 -34.562 1 17.83 20 LEU B C 1
ATOM 2620 O O . LEU B 1 20 ? -42.906 -11.07 -35.531 1 17.83 20 LEU B O 1
ATOM 2624 N N . LYS B 1 21 ? -43.344 -8.992 -35.062 1 17.86 21 LYS B N 1
ATOM 2625 C CA . LYS B 1 21 ? -43.094 -9.102 -36.5 1 17.86 21 LYS B CA 1
ATOM 2626 C C . LYS B 1 21 ? -41.844 -9.891 -36.812 1 17.86 21 LYS B C 1
ATOM 2628 O O . LYS B 1 21 ? -40.844 -9.773 -36.062 1 17.86 21 LYS B O 1
ATOM 2633 N N . ARG B 1 22 ? -41.781 -10.781 -37.906 1 16.88 22 ARG B N 1
ATOM 2634 C CA . ARG B 1 22 ? -41.156 -11.93 -38.531 1 16.88 22 ARG B CA 1
ATOM 2635 C C . ARG B 1 22 ? -39.719 -11.594 -38.969 1 16.88 22 ARG B C 1
ATOM 2637 O O . ARG B 1 22 ? -38.781 -12.312 -38.656 1 16.88 22 ARG B O 1
ATOM 2644 N N . GLY B 1 23 ? -39.562 -10.844 -40.125 1 17.11 23 GLY B N 1
ATOM 2645 C CA . GLY B 1 23 ? -39.062 -11.594 -41.25 1 17.11 23 GLY B CA 1
ATOM 2646 C C . GLY B 1 23 ? -37.531 -11.75 -41.25 1 17.11 23 GLY B C 1
ATOM 2647 O O . GLY B 1 23 ? -37.031 -12.867 -41.375 1 17.11 23 GLY B O 1
ATOM 2648 N N . GLN B 1 24 ? -36.781 -10.656 -41.875 1 18.47 24 GLN B N 1
ATOM 2649 C CA . GLN B 1 24 ? -35.938 -10.734 -43.062 1 18.47 24 GLN B CA 1
ATOM 2650 C C . GLN B 1 24 ? -34.5 -11.133 -42.688 1 18.47 24 GLN B C 1
ATOM 2652 O O . GLN B 1 24 ? -33.969 -10.648 -41.719 1 18.47 24 GLN B O 1
ATOM 2657 N N . LYS B 1 25 ? -34.031 -12.211 -43.312 1 20.08 25 LYS B N 1
ATOM 2658 C CA . LYS B 1 25 ? -32.875 -13.094 -43.406 1 20.08 25 LYS B CA 1
ATOM 2659 C C . LYS B 1 25 ? -31.594 -12.32 -43.75 1 20.08 25 LYS B C 1
ATOM 2661 O O . LYS B 1 25 ? -30.562 -12.922 -44.062 1 20.08 25 LYS B O 1
ATOM 2666 N N . GLN B 1 26 ? -31.422 -11.023 -43.406 1 18.52 26 GLN B N 1
ATOM 2667 C CA . GLN B 1 26 ? -30.375 -10.422 -44.219 1 18.52 26 GLN B CA 1
ATOM 2668 C C . GLN B 1 26 ? -29.109 -11.266 -44.219 1 18.52 26 GLN B C 1
ATOM 2670 O O . GLN B 1 26 ? -28.656 -11.703 -43.156 1 18.52 26 GLN B O 1
ATOM 2675 N N . SER B 1 27 ? -28.875 -11.898 -45.438 1 17.78 27 SER B N 1
ATOM 2676 C CA . SER B 1 27 ? -27.844 -12.75 -46 1 17.78 27 SER B CA 1
ATOM 2677 C C . SER B 1 27 ? -26.453 -12.148 -45.781 1 17.78 27 SER B C 1
ATOM 2679 O O . SER B 1 27 ? -26.156 -11.07 -46.281 1 17.78 27 SER B O 1
ATOM 2681 N N . ILE B 1 28 ? -26.094 -11.969 -44.5 1 18.86 28 ILE B N 1
ATOM 2682 C CA . ILE B 1 28 ? -24.75 -11.414 -44.312 1 18.86 28 ILE B CA 1
ATOM 2683 C C . ILE B 1 28 ? -23.75 -12.156 -45.188 1 18.86 28 ILE B C 1
ATOM 2685 O O . ILE B 1 28 ? -23.594 -13.367 -45.062 1 18.86 28 ILE B O 1
ATOM 2689 N N . VAL B 1 29 ? -23.719 -11.625 -46.438 1 18.14 29 VAL B N 1
ATOM 2690 C CA . VAL B 1 29 ? -22.797 -12.039 -47.531 1 18.14 29 VAL B CA 1
ATOM 2691 C C . VAL B 1 29 ? -21.406 -12.258 -46.938 1 18.14 29 VAL B C 1
ATOM 2693 O O . VAL B 1 29 ? -20.828 -11.359 -46.344 1 18.14 29 VAL B O 1
ATOM 2696 N N . VAL B 1 30 ? -21.094 -13.5 -46.594 1 19.09 30 VAL B N 1
ATOM 2697 C CA . VAL B 1 30 ? -19.891 -14.219 -46.219 1 19.09 30 VAL B CA 1
ATOM 2698 C C . VAL B 1 30 ? -18.766 -13.914 -47.219 1 19.09 30 VAL B C 1
ATOM 2700 O O . VAL B 1 30 ? -18.797 -14.383 -48.344 1 19.09 30 VAL B O 1
ATOM 2703 N N . PHE B 1 31 ? -18.609 -12.492 -47.531 1 19.14 31 PHE B N 1
ATOM 2704 C CA . PHE B 1 31 ? -17.672 -12.234 -48.625 1 19.14 31 PHE B CA 1
ATOM 2705 C C . PHE B 1 31 ? -16.422 -13.094 -48.469 1 19.14 31 PHE B C 1
ATOM 2707 O O . PHE B 1 31 ? -15.797 -13.102 -47.406 1 19.14 31 PHE B O 1
ATOM 2714 N N . GLY B 1 32 ? -16.406 -14.25 -49.188 1 18.36 32 GLY B N 1
ATOM 2715 C CA . GLY B 1 32 ? -15.469 -15.312 -49.5 1 18.36 32 GLY B CA 1
ATOM 2716 C C . GLY B 1 32 ? -14.117 -14.797 -49.938 1 18.36 32 GLY B C 1
ATOM 2717 O O . GLY B 1 32 ? -14.008 -14.234 -51.031 1 18.36 32 GLY B O 1
ATOM 2718 N N . LEU B 1 33 ? -13.477 -13.867 -49.031 1 19.16 33 LEU B N 1
ATOM 2719 C CA . LEU B 1 33 ? -12.156 -13.391 -49.406 1 19.16 33 LEU B CA 1
ATOM 2720 C C . LEU B 1 33 ? -11.359 -14.5 -50.094 1 19.16 33 LEU B C 1
ATOM 2722 O O . LEU B 1 33 ? -11.078 -15.531 -49.469 1 19.16 33 LEU B O 1
ATOM 2726 N N . PHE B 1 34 ? -11.547 -14.641 -51.375 1 18.83 34 PHE B N 1
ATOM 2727 C CA . PHE B 1 34 ? -10.938 -15.484 -52.406 1 18.83 34 PHE B CA 1
ATOM 2728 C C . PHE B 1 34 ? -9.43 -15.594 -52.188 1 18.83 34 PHE B C 1
ATOM 2730 O O . PHE B 1 34 ? -8.805 -14.664 -51.656 1 18.83 34 PHE B O 1
ATOM 2737 N N . TYR B 1 35 ? -8.867 -16.844 -52.469 1 19.62 35 TYR B N 1
ATOM 2738 C CA . TYR B 1 35 ? -7.73 -17.766 -52.438 1 19.62 35 TYR B CA 1
ATOM 2739 C C . TYR B 1 35 ? -6.586 -17.234 -53.281 1 19.62 35 TYR B C 1
ATOM 2741 O O . TYR B 1 35 ? -6.426 -17.656 -54.438 1 19.62 35 TYR B O 1
ATOM 2749 N N . ILE B 1 36 ? -6.539 -15.844 -53.5 1 19.64 36 ILE B N 1
ATOM 2750 C CA . ILE B 1 36 ? -5.641 -15.602 -54.625 1 19.64 36 ILE B CA 1
ATOM 2751 C C . ILE B 1 36 ? -4.281 -16.234 -54.344 1 19.64 36 ILE B C 1
ATOM 2753 O O . ILE B 1 36 ? -3.59 -15.852 -53.406 1 19.64 36 ILE B O 1
ATOM 2757 N N . THR B 1 37 ? -4.109 -17.578 -54.656 1 20.47 37 THR B N 1
ATOM 2758 C CA . THR B 1 37 ? -2.924 -18.422 -54.625 1 20.47 37 THR B CA 1
ATOM 2759 C C . THR B 1 37 ? -1.829 -17.828 -55.531 1 20.47 37 THR B C 1
ATOM 2761 O O . THR B 1 37 ? -0.836 -18.5 -55.812 1 20.47 37 THR B O 1
ATOM 2764 N N . ARG B 1 38 ? -1.952 -16.484 -55.875 1 20.11 38 ARG B N 1
ATOM 2765 C CA . ARG B 1 38 ? -1.044 -16.281 -57 1 20.11 38 ARG B CA 1
ATOM 2766 C C . ARG B 1 38 ? 0.349 -16.812 -56.656 1 20.11 38 ARG B C 1
ATOM 2768 O O . ARG B 1 38 ? 0.82 -16.688 -55.531 1 20.11 38 ARG B O 1
ATOM 2775 N N . GLY B 1 39 ? 0.89 -17.703 -57.562 1 20.92 39 GLY B N 1
ATOM 2776 C CA . GLY B 1 39 ? 2.039 -18.516 -57.906 1 20.92 39 GLY B CA 1
ATOM 2777 C C . GLY B 1 39 ? 3.342 -17.75 -57.938 1 20.92 39 GLY B C 1
ATOM 2778 O O . GLY B 1 39 ? 3.838 -17.391 -59 1 20.92 39 GLY B O 1
ATOM 2779 N N . LEU B 1 40 ? 3.441 -16.578 -57.156 1 22.33 40 LEU B N 1
ATOM 2780 C CA . LEU B 1 40 ? 4.621 -15.812 -57.531 1 22.33 40 LEU B CA 1
ATOM 2781 C C . LEU B 1 40 ? 5.871 -16.688 -57.531 1 22.33 40 LEU B C 1
ATOM 2783 O O . LEU B 1 40 ? 6.102 -17.406 -56.562 1 22.33 40 LEU B O 1
ATOM 2787 N N . ASP B 1 41 ? 6.445 -16.828 -58.75 1 22.56 41 ASP B N 1
ATOM 2788 C CA . ASP B 1 41 ? 7.582 -17.547 -59.312 1 22.56 41 ASP B CA 1
ATOM 2789 C C . ASP B 1 41 ? 8.852 -17.297 -58.5 1 22.56 41 ASP B C 1
ATOM 2791 O O . ASP B 1 41 ? 9.125 -16.172 -58.094 1 22.56 41 ASP B O 1
ATOM 2795 N N . ARG B 1 42 ? 9.484 -18.422 -58.031 1 23.27 42 ARG B N 1
ATOM 2796 C CA . ARG B 1 42 ? 10.562 -18.859 -57.125 1 23.27 42 ARG B CA 1
ATOM 2797 C C . ARG B 1 42 ? 11.906 -18.312 -57.594 1 23.27 42 ARG B C 1
ATOM 2799 O O . ARG B 1 42 ? 12.945 -18.625 -57 1 23.27 42 ARG B O 1
ATOM 2806 N N . HIS B 1 43 ? 11.984 -17.703 -58.844 1 25.34 43 HIS B N 1
ATOM 2807 C CA . HIS B 1 43 ? 13.312 -18.016 -59.344 1 25.34 43 HIS B CA 1
ATOM 2808 C C . HIS B 1 43 ? 14.375 -17.125 -58.719 1 25.34 43 HIS B C 1
ATOM 2810 O O . HIS B 1 43 ? 15.273 -16.641 -59.406 1 25.34 43 HIS B O 1
ATOM 2816 N N . ALA B 1 44 ? 14.203 -16.391 -57.688 1 23.84 44 ALA B N 1
ATOM 2817 C CA . ALA B 1 44 ? 15.281 -15.414 -57.531 1 23.84 44 ALA B CA 1
ATOM 2818 C C . ALA B 1 44 ? 16.625 -16.109 -57.375 1 23.84 44 ALA B C 1
ATOM 2820 O O . ALA B 1 44 ? 16.75 -17.078 -56.656 1 23.84 44 ALA B O 1
ATOM 2821 N N . THR B 1 45 ? 17.625 -15.844 -58.344 1 26.94 45 THR B N 1
ATOM 2822 C CA . THR B 1 45 ? 18.922 -16.391 -58.719 1 26.94 45 THR B CA 1
ATOM 2823 C C . THR B 1 45 ? 19.906 -16.297 -57.562 1 26.94 45 THR B C 1
ATOM 2825 O O . THR B 1 45 ? 19.719 -15.5 -56.625 1 26.94 45 THR B O 1
ATOM 2828 N N . SER B 1 46 ? 20.922 -17.328 -57.531 1 25.41 46 SER B N 1
ATOM 2829 C CA . SER B 1 46 ? 21.922 -17.859 -56.594 1 25.41 46 SER B CA 1
ATOM 2830 C C . SER B 1 46 ? 22.906 -16.766 -56.188 1 25.41 46 SER B C 1
ATOM 2832 O O . SER B 1 46 ? 23.375 -16.766 -55.031 1 25.41 46 SER B O 1
ATOM 2834 N N . ALA B 1 47 ? 23.5 -16 -57.25 1 32.03 47 ALA B N 1
ATOM 2835 C CA . ALA B 1 47 ? 24.797 -15.32 -57.188 1 32.03 47 ALA B CA 1
ATOM 2836 C C . ALA B 1 47 ? 24.781 -14.203 -56.156 1 32.03 47 ALA B C 1
ATOM 2838 O O . ALA B 1 47 ? 25.797 -13.922 -55.5 1 32.03 47 ALA B O 1
ATOM 2839 N N . GLU B 1 48 ? 23.609 -13.383 -56.25 1 26.12 48 GLU B N 1
ATOM 2840 C CA . GLU B 1 48 ? 23.766 -12.141 -55.5 1 26.12 48 GLU B CA 1
ATOM 2841 C C . GLU B 1 48 ? 23.797 -12.398 -54 1 26.12 48 GLU B C 1
ATOM 2843 O O . GLU B 1 48 ? 23.953 -11.469 -53.219 1 26.12 48 GLU B O 1
ATOM 2848 N N . GLU B 1 49 ? 23.422 -13.688 -53.625 1 25.8 49 GLU B N 1
ATOM 2849 C CA . GLU B 1 49 ? 23.344 -13.891 -52.188 1 25.8 49 GLU B CA 1
ATOM 2850 C C . GLU B 1 49 ? 24.734 -13.945 -51.562 1 25.8 49 GLU B C 1
ATOM 2852 O O . GLU B 1 49 ? 24.875 -13.953 -50.344 1 25.8 49 GLU B O 1
ATOM 2857 N N . GLU B 1 50 ? 25.703 -14.25 -52.438 1 27.48 50 GLU B N 1
ATOM 2858 C CA . GLU B 1 50 ? 26.969 -14.641 -51.844 1 27.48 50 GLU B CA 1
ATOM 2859 C C . GLU B 1 50 ? 27.656 -13.453 -51.156 1 27.48 50 GLU B C 1
ATOM 2861 O O . GLU B 1 50 ? 28.328 -13.609 -50.125 1 27.48 50 GLU B O 1
ATOM 2866 N N . THR B 1 51 ? 27.766 -12.367 -52 1 27.67 51 THR B N 1
ATOM 2867 C CA . THR B 1 51 ? 28.688 -11.297 -51.625 1 27.67 51 THR B CA 1
ATOM 2868 C C . THR B 1 51 ? 28.281 -10.664 -50.312 1 27.67 51 THR B C 1
ATOM 2870 O O . THR B 1 51 ? 29.109 -10.094 -49.594 1 27.67 51 THR B O 1
ATOM 2873 N N . LEU B 1 52 ? 26.922 -10.578 -50.156 1 24.12 52 LEU B N 1
ATOM 2874 C CA . LEU B 1 52 ? 26.531 -9.781 -49 1 24.12 52 LEU B CA 1
ATOM 2875 C C . LEU B 1 52 ? 26.906 -10.484 -47.688 1 24.12 52 LEU B C 1
ATOM 2877 O O . LEU B 1 52 ? 26.672 -9.953 -46.594 1 24.12 52 LEU B O 1
ATOM 2881 N N . ARG B 1 53 ? 27.281 -11.742 -47.781 1 27.11 53 ARG B N 1
ATOM 2882 C CA . ARG B 1 53 ? 27.547 -12.508 -46.562 1 27.11 53 ARG B CA 1
ATOM 2883 C C . ARG B 1 53 ? 28.797 -12.008 -45.875 1 27.11 53 ARG B C 1
ATOM 2885 O O . ARG B 1 53 ? 28.906 -12.094 -44.625 1 27.11 53 ARG B O 1
ATOM 2892 N N . HIS B 1 54 ? 29.828 -11.711 -46.656 1 28.64 54 HIS B N 1
ATOM 2893 C CA . HIS B 1 54 ? 31.156 -11.703 -46.062 1 28.64 54 HIS B CA 1
ATOM 2894 C C . HIS B 1 54 ? 31.297 -10.555 -45.062 1 28.64 54 HIS B C 1
ATOM 2896 O O . HIS B 1 54 ? 32.062 -10.664 -44.094 1 28.64 54 HIS B O 1
ATOM 2902 N N . LYS B 1 55 ? 30.969 -9.359 -45.562 1 28.08 55 LYS B N 1
ATOM 2903 C CA . LYS B 1 55 ? 31.453 -8.188 -44.844 1 28.08 55 LYS B CA 1
ATOM 2904 C C . LYS B 1 55 ? 30.812 -8.102 -43.469 1 28.08 55 LYS B C 1
ATOM 2906 O O . LYS B 1 55 ? 31.141 -7.199 -42.688 1 28.08 55 LYS B O 1
ATOM 2911 N N . MET B 1 56 ? 29.562 -8.664 -43.344 1 25.73 56 MET B N 1
ATOM 2912 C CA . MET B 1 56 ? 28.922 -8.273 -42.094 1 25.73 56 MET B CA 1
ATOM 2913 C C . MET B 1 56 ? 29.578 -8.961 -40.906 1 25.73 56 MET B C 1
ATOM 2915 O O . MET B 1 56 ? 29.016 -9.023 -39.812 1 25.73 56 MET B O 1
ATOM 2919 N N . ASP B 1 57 ? 30.609 -9.773 -41.156 1 26.55 57 ASP B N 1
ATOM 2920 C CA . ASP B 1 57 ? 31.172 -10.633 -40.125 1 26.55 57 ASP B CA 1
ATOM 2921 C C . ASP B 1 57 ? 31.75 -9.797 -38.969 1 26.55 57 ASP B C 1
ATOM 2923 O O . ASP B 1 57 ? 31.688 -10.203 -37.812 1 26.55 57 ASP B O 1
ATOM 2927 N N . GLU B 1 58 ? 32.688 -8.953 -39.344 1 26.3 58 GLU B N 1
ATOM 2928 C CA . GLU B 1 58 ? 33.781 -8.719 -38.375 1 26.3 58 GLU B CA 1
ATOM 2929 C C . GLU B 1 58 ? 33.281 -7.992 -37.125 1 26.3 58 GLU B C 1
ATOM 2931 O O . GLU B 1 58 ? 33.75 -8.258 -36.031 1 26.3 58 GLU B O 1
ATOM 2936 N N . SER B 1 59 ? 32.969 -6.746 -37.375 1 27.77 59 SER B N 1
ATOM 2937 C CA . SER B 1 59 ? 33.094 -5.867 -36.219 1 27.77 59 SER B CA 1
ATOM 2938 C C . SER B 1 59 ? 32 -6.145 -35.188 1 27.77 59 SER B C 1
ATOM 2940 O O . SER B 1 59 ? 30.859 -5.742 -35.344 1 27.77 59 SER B O 1
ATOM 2942 N N . GLU B 1 60 ? 31.969 -7.324 -34.719 1 25.97 60 GLU B N 1
ATOM 2943 C CA . GLU B 1 60 ? 31.016 -7.746 -33.688 1 25.97 60 GLU B CA 1
ATOM 2944 C C . GLU B 1 60 ? 31.047 -6.816 -32.469 1 25.97 60 GLU B C 1
ATOM 2946 O O . GLU B 1 60 ? 31.891 -6.973 -31.594 1 25.97 60 GLU B O 1
ATOM 2951 N N . ASP B 1 61 ? 31.016 -5.527 -32.75 1 28.92 61 ASP B N 1
ATOM 2952 C CA . ASP B 1 61 ? 30.953 -4.664 -31.578 1 28.92 61 ASP B CA 1
ATOM 2953 C C . ASP B 1 61 ? 29.953 -5.211 -30.562 1 28.92 61 ASP B C 1
ATOM 2955 O O . ASP B 1 61 ? 28.781 -5.406 -30.859 1 28.92 61 ASP B O 1
ATOM 2959 N N . HIS B 1 62 ? 30.5 -6.059 -29.719 1 27.66 62 HIS B N 1
ATOM 2960 C CA . HIS B 1 62 ? 29.891 -6.5 -28.469 1 27.66 62 HIS B CA 1
ATOM 2961 C C . HIS B 1 62 ? 29.172 -5.348 -27.766 1 27.66 62 HIS B C 1
ATOM 2963 O O . HIS B 1 62 ? 29.797 -4.555 -27.062 1 27.66 62 HIS B O 1
ATOM 2969 N N . TYR B 1 63 ? 28.328 -4.66 -28.531 1 29.45 63 TYR B N 1
ATOM 2970 C CA . TYR B 1 63 ? 27.5 -3.75 -27.734 1 29.45 63 TYR B CA 1
ATOM 2971 C C . TYR B 1 63 ? 27.078 -4.391 -26.422 1 29.45 63 TYR B C 1
ATOM 2973 O O . TYR B 1 63 ? 26.344 -5.387 -26.422 1 29.45 63 TYR B O 1
ATOM 2981 N N . ASP B 1 64 ? 28.047 -4.406 -25.5 1 27.91 64 ASP B N 1
ATOM 2982 C CA . ASP B 1 64 ? 27.812 -4.758 -24.109 1 27.91 64 ASP B CA 1
ATOM 2983 C C . ASP B 1 64 ? 26.531 -4.121 -23.594 1 27.91 64 ASP B C 1
ATOM 2985 O O . ASP B 1 64 ? 26.531 -2.965 -23.156 1 27.91 64 ASP B O 1
ATOM 2989 N N . LEU B 1 65 ? 25.438 -4.367 -24.281 1 27.39 65 LEU B N 1
ATOM 2990 C CA . LEU B 1 65 ? 24.078 -4.078 -23.859 1 27.39 65 LEU B CA 1
ATOM 2991 C C . LEU B 1 65 ? 23.875 -4.402 -22.391 1 27.39 65 LEU B C 1
ATOM 2993 O O . LEU B 1 65 ? 22.75 -4.359 -21.891 1 27.39 65 LEU B O 1
ATOM 2997 N N . GLY B 1 66 ? 24.953 -4.789 -21.734 1 28.47 66 GLY B N 1
ATOM 2998 C CA . GLY B 1 66 ? 24.938 -5.141 -20.328 1 28.47 66 GLY B CA 1
ATOM 2999 C C . GLY B 1 66 ? 24.281 -4.086 -19.453 1 28.47 66 GLY B C 1
ATOM 3000 O O . GLY B 1 66 ? 23.5 -4.414 -18.562 1 28.47 66 GLY B O 1
ATOM 3001 N N . ASP B 1 67 ? 24.953 -2.861 -19.406 1 30.47 67 ASP B N 1
ATOM 3002 C CA . ASP B 1 67 ? 24.719 -1.849 -18.391 1 30.47 67 ASP B CA 1
ATOM 3003 C C . ASP B 1 67 ? 23.391 -1.116 -18.625 1 30.47 67 ASP B C 1
ATOM 3005 O O . ASP B 1 67 ? 23.031 -0.225 -17.859 1 30.47 67 ASP B O 1
ATOM 3009 N N . LEU B 1 68 ? 23.062 -0.958 -19.859 1 30.08 68 LEU B N 1
ATOM 3010 C CA . LEU B 1 68 ? 21.984 -0.041 -20.219 1 30.08 68 LEU B CA 1
ATOM 3011 C C . LEU B 1 68 ? 20.656 -0.479 -19.594 1 30.08 68 LEU B C 1
ATOM 3013 O O . LEU B 1 68 ? 19.797 0.353 -19.328 1 30.08 68 LEU B O 1
ATOM 3017 N N . MET B 1 69 ? 20.484 -1.757 -19.656 1 28.94 69 MET B N 1
ATOM 3018 C CA . MET B 1 69 ? 19.203 -2.285 -19.188 1 28.94 69 MET B CA 1
ATOM 3019 C C . MET B 1 69 ? 19.125 -2.248 -17.656 1 28.94 69 MET B C 1
ATOM 3021 O O . MET B 1 69 ? 18.297 -2.916 -17.062 1 28.94 69 MET B O 1
ATOM 3025 N N . ALA B 1 70 ? 20.172 -1.804 -16.984 1 27.77 70 ALA B N 1
ATOM 3026 C CA . ALA B 1 70 ? 20.125 -1.696 -15.523 1 27.77 70 ALA B CA 1
ATOM 3027 C C . ALA B 1 70 ? 18.891 -0.918 -15.07 1 27.77 70 ALA B C 1
ATOM 3029 O O . ALA B 1 70 ? 18.766 0.271 -15.367 1 27.77 70 ALA B O 1
ATOM 3030 N N . ILE B 1 71 ? 17.844 -1.499 -15.297 1 30.44 71 ILE B N 1
ATOM 3031 C CA . ILE B 1 71 ? 16.672 -0.93 -14.633 1 30.44 71 ILE B CA 1
ATOM 3032 C C . ILE B 1 71 ? 17.078 -0.408 -13.25 1 30.44 71 ILE B C 1
ATOM 3034 O O . ILE B 1 71 ? 17.672 -1.133 -12.461 1 30.44 71 ILE B O 1
ATOM 3038 N N . PRO B 1 72 ? 17.156 0.889 -13.094 1 31.89 72 PRO B N 1
ATOM 3039 C CA . PRO B 1 72 ? 17.734 1.235 -11.789 1 31.89 72 PRO B CA 1
ATOM 3040 C C . PRO B 1 72 ? 17.156 0.41 -10.648 1 31.89 72 PRO B C 1
ATOM 3042 O O . PRO B 1 72 ? 16 -0.029 -10.719 1 31.89 72 PRO B O 1
ATOM 3045 N N . ASP B 1 73 ? 17.984 -0.177 -9.805 1 32.28 73 ASP B N 1
ATOM 3046 C CA . ASP B 1 73 ? 17.719 -1.033 -8.656 1 32.28 73 ASP B CA 1
ATOM 3047 C C . ASP B 1 73 ? 16.438 -0.595 -7.934 1 32.28 73 ASP B C 1
ATOM 3049 O O . ASP B 1 73 ? 15.859 -1.368 -7.176 1 32.28 73 ASP B O 1
ATOM 3053 N N . ASP B 1 74 ? 16.234 0.761 -7.84 1 32.22 74 ASP B N 1
ATOM 3054 C CA . ASP B 1 74 ? 15.398 1.506 -6.906 1 32.22 74 ASP B CA 1
ATOM 3055 C C . ASP B 1 74 ? 13.992 1.698 -7.469 1 32.22 74 ASP B C 1
ATOM 3057 O O . ASP B 1 74 ? 13.281 2.619 -7.066 1 32.22 74 ASP B O 1
ATOM 3061 N N . TYR B 1 75 ? 13.633 1.065 -8.453 1 32.69 75 TYR B N 1
ATOM 3062 C CA . TYR B 1 75 ? 12.391 1.367 -9.148 1 32.69 75 TYR B CA 1
ATOM 3063 C C . TYR B 1 75 ? 11.188 1.11 -8.242 1 32.69 75 TYR B C 1
ATOM 3065 O O . TYR B 1 75 ? 10.289 1.948 -8.141 1 32.69 75 TYR B O 1
ATOM 3073 N N . TYR B 1 76 ? 10.68 -0.143 -8.117 1 33.72 76 TYR B N 1
ATOM 3074 C CA . TYR B 1 76 ? 9.68 -0.396 -7.09 1 33.72 76 TYR B CA 1
ATOM 3075 C C . TYR B 1 76 ? 10.336 -0.677 -5.742 1 33.72 76 TYR B C 1
ATOM 3077 O O . TYR B 1 76 ? 11.156 -1.589 -5.625 1 33.72 76 TYR B O 1
ATOM 3085 N N . PRO B 1 77 ? 10.594 0.14 -4.82 1 34.75 77 PRO B N 1
ATOM 3086 C CA . PRO B 1 77 ? 11.43 -0.144 -3.65 1 34.75 77 PRO B CA 1
ATOM 3087 C C . PRO B 1 77 ? 10.914 -1.314 -2.82 1 34.75 77 PRO B C 1
ATOM 3089 O O . PRO B 1 77 ? 9.703 -1.576 -2.807 1 34.75 77 PRO B O 1
ATOM 3092 N N . PRO B 1 78 ? 11.531 -2.521 -2.711 1 40.03 78 PRO B N 1
ATOM 3093 C CA . PRO B 1 78 ? 11.172 -3.484 -1.668 1 40.03 78 PRO B CA 1
ATOM 3094 C C . PRO B 1 78 ? 10.391 -2.848 -0.521 1 40.03 78 PRO B C 1
ATOM 3096 O O . PRO B 1 78 ? 10.438 -1.628 -0.339 1 40.03 78 PRO B O 1
ATOM 3099 N N . PRO B 1 79 ? 9.273 -3.734 -0.027 1 44.78 79 PRO B N 1
ATOM 3100 C CA . PRO B 1 79 ? 8.734 -3.055 1.15 1 44.78 79 PRO B CA 1
ATOM 3101 C C . PRO B 1 79 ? 9.805 -2.311 1.947 1 44.78 79 PRO B C 1
ATOM 3103 O O . PRO B 1 79 ? 10.93 -2.797 2.082 1 44.78 79 PRO B O 1
ATOM 3106 N N . VAL B 1 80 ? 9.641 -1.23 1.959 1 51.12 80 VAL B N 1
ATOM 3107 C CA . VAL B 1 80 ? 10.625 -0.409 2.654 1 51.12 80 VAL B CA 1
ATOM 3108 C C . VAL B 1 80 ? 10.633 -0.758 4.141 1 51.12 80 VAL B C 1
ATOM 3110 O O . VAL B 1 80 ? 9.609 -0.636 4.82 1 51.12 80 VAL B O 1
ATOM 3113 N N . PRO B 1 81 ? 11.43 -1.925 4.473 1 59.03 81 PRO B N 1
ATOM 3114 C CA . PRO B 1 81 ? 11.562 -2.061 5.926 1 59.03 81 PRO B CA 1
ATOM 3115 C C . PRO B 1 81 ? 11.516 -0.716 6.648 1 59.03 81 PRO B C 1
ATOM 3117 O O . PRO B 1 81 ? 11.664 0.334 6.02 1 59.03 81 PRO B O 1
ATOM 3120 N N . PRO B 1 82 ? 11.016 -0.925 7.906 1 65.62 82 PRO B N 1
ATOM 3121 C CA . PRO B 1 82 ? 11.133 0.331 8.648 1 65.62 82 PRO B CA 1
ATOM 3122 C C . PRO B 1 82 ? 12.484 1.009 8.453 1 65.62 82 PRO B C 1
ATOM 3124 O O . PRO B 1 82 ? 13.516 0.331 8.352 1 65.62 82 PRO B O 1
ATOM 3127 N N . THR B 1 83 ? 12.391 2.172 8.047 1 74.06 83 THR B N 1
ATOM 3128 C CA . THR B 1 83 ? 13.602 2.947 7.797 1 74.06 83 THR B CA 1
ATOM 3129 C C . THR B 1 83 ? 13.664 4.164 8.719 1 74.06 83 THR B C 1
ATOM 3131 O O . THR B 1 83 ? 12.75 4.395 9.508 1 74.06 83 THR B O 1
ATOM 3134 N N . GLN B 1 84 ? 14.867 4.617 8.859 1 84.75 84 GLN B N 1
ATOM 3135 C CA . GLN B 1 84 ? 15.07 5.883 9.555 1 84.75 84 GLN B CA 1
ATOM 3136 C C . GLN B 1 84 ? 15.445 6.996 8.586 1 84.75 84 GLN B C 1
ATOM 3138 O O . GLN B 1 84 ? 16.125 6.75 7.586 1 84.75 84 GLN B O 1
ATOM 3143 N N . GLU B 1 85 ? 14.836 8.117 8.719 1 85.81 85 GLU B N 1
ATOM 3144 C CA . GLU B 1 85 ? 15.203 9.312 7.973 1 85.81 85 GLU B CA 1
ATOM 3145 C C . GLU B 1 85 ? 15.586 10.453 8.914 1 85.81 85 GLU B C 1
ATOM 3147 O O . GLU B 1 85 ? 14.984 10.617 9.969 1 85.81 85 GLU B O 1
ATOM 3152 N N . LEU B 1 86 ? 16.656 11.195 8.555 1 88.56 86 LEU B N 1
ATOM 3153 C CA . LEU B 1 86 ? 17.109 12.344 9.328 1 88.56 86 LEU B CA 1
ATOM 3154 C C . LEU B 1 86 ? 16.625 13.648 8.703 1 88.56 86 LEU B C 1
ATOM 3156 O O . LEU B 1 86 ? 16.703 13.82 7.488 1 88.56 86 LEU B O 1
ATOM 3160 N N . TYR B 1 87 ? 15.953 14.453 9.562 1 90.12 87 TYR B N 1
ATOM 3161 C CA . TYR B 1 87 ? 15.586 15.812 9.188 1 90.12 87 TYR B CA 1
ATOM 3162 C C . TYR B 1 87 ? 16.375 16.844 9.992 1 90.12 87 TYR B C 1
ATOM 3164 O O . TYR B 1 87 ? 16.344 16.828 11.227 1 90.12 87 TYR B O 1
ATOM 3172 N N . ARG B 1 88 ? 17.062 17.734 9.258 1 89.25 88 ARG B N 1
ATOM 3173 C CA . ARG B 1 88 ? 17.844 18.781 9.922 1 89.25 88 ARG B CA 1
ATOM 3174 C C . ARG B 1 88 ? 17.109 20.125 9.867 1 89.25 88 ARG B C 1
ATOM 3176 O O . ARG B 1 88 ? 16.875 20.672 8.789 1 89.25 88 ARG B O 1
ATOM 3183 N N . MET B 1 89 ? 16.781 20.594 11.039 1 91 89 MET B N 1
ATOM 3184 C CA . MET B 1 89 ? 16.188 21.906 11.117 1 91 89 MET B CA 1
ATOM 3185 C C . MET B 1 89 ? 17.188 23 10.75 1 91 89 MET B C 1
ATOM 3187 O O . MET B 1 89 ? 18.406 22.766 10.789 1 91 89 MET B O 1
ATOM 3191 N N . LYS B 1 90 ? 16.672 24.109 10.398 1 88.56 90 LYS B N 1
ATOM 3192 C CA . LYS B 1 90 ? 17.531 25.234 10.039 1 88.56 90 LYS B CA 1
ATOM 3193 C C . LYS B 1 90 ? 18.391 25.656 11.219 1 88.56 90 LYS B C 1
ATOM 3195 O O . LYS B 1 90 ? 19.531 26.094 11.031 1 88.56 90 LYS B O 1
ATOM 3200 N N . ASN B 1 91 ? 17.953 25.438 12.422 1 89.38 91 ASN B N 1
ATOM 3201 C CA . ASN B 1 91 ? 18.688 25.828 13.617 1 89.38 91 ASN B CA 1
ATOM 3202 C C . ASN B 1 91 ? 19.75 24.797 13.984 1 89.38 91 ASN B C 1
ATOM 3204 O O . ASN B 1 91 ? 20.438 24.938 15 1 89.38 91 ASN B O 1
ATOM 3208 N N . GLY B 1 92 ? 19.797 23.688 13.219 1 88.38 92 GLY B N 1
ATOM 3209 C CA . GLY B 1 92 ? 20.859 22.719 13.406 1 88.38 92 GLY B CA 1
ATOM 3210 C C . GLY B 1 92 ? 20.406 21.469 14.141 1 88.38 92 GLY B C 1
ATOM 3211 O O . GLY B 1 92 ? 21.156 20.5 14.258 1 88.38 92 GLY B O 1
ATOM 3212 N N . LYS B 1 93 ? 19.203 21.484 14.688 1 90.06 93 LYS B N 1
ATOM 3213 C CA . LYS B 1 93 ? 18.672 20.328 15.398 1 90.06 93 LYS B CA 1
ATOM 3214 C C . LYS B 1 93 ? 18.344 19.188 14.43 1 90.06 93 LYS B C 1
ATOM 3216 O O . LYS B 1 93 ? 17.609 19.391 13.453 1 90.06 93 LYS B O 1
ATOM 3221 N N . ASP B 1 94 ? 18.953 18.031 14.703 1 91.38 94 ASP B N 1
ATOM 3222 C CA . ASP B 1 94 ? 18.641 16.828 13.93 1 91.38 94 ASP B CA 1
ATOM 3223 C C . ASP B 1 94 ? 17.453 16.078 14.547 1 91.38 94 ASP B C 1
ATOM 3225 O O . ASP B 1 94 ? 17.438 15.836 15.75 1 91.38 94 ASP B O 1
ATOM 3229 N N . ILE B 1 95 ? 16.5 15.727 13.734 1 92.31 95 ILE B N 1
ATOM 3230 C CA . ILE B 1 95 ? 15.375 14.891 14.156 1 92.31 95 ILE B CA 1
ATOM 3231 C C . ILE B 1 95 ? 15.43 13.555 13.422 1 92.31 95 ILE B C 1
ATOM 3233 O O . ILE B 1 95 ? 15.305 13.5 12.195 1 92.31 95 ILE B O 1
ATOM 3237 N N . THR B 1 96 ? 15.664 12.477 14.133 1 90.25 96 THR B N 1
ATOM 3238 C CA . THR B 1 96 ? 15.609 11.133 13.562 1 90.25 96 THR B CA 1
ATOM 3239 C C . THR B 1 96 ? 14.18 10.609 13.547 1 90.25 96 THR B C 1
ATOM 3241 O O . THR B 1 96 ? 13.531 10.531 14.586 1 90.25 96 THR B O 1
ATOM 3244 N N . LEU B 1 97 ? 13.711 10.289 12.383 1 90.38 97 LEU B N 1
ATOM 3245 C CA . LEU B 1 97 ? 12.352 9.773 12.242 1 90.38 97 LEU B CA 1
ATOM 3246 C C . LEU B 1 97 ? 12.367 8.297 11.852 1 90.38 97 LEU B C 1
ATOM 3248 O O . LEU B 1 97 ? 12.992 7.922 10.852 1 90.38 97 LEU B O 1
ATOM 3252 N N . HIS B 1 98 ? 11.703 7.52 12.68 1 86.19 98 HIS B N 1
ATOM 3253 C CA . HIS B 1 98 ? 11.438 6.125 12.336 1 86.19 98 HIS B CA 1
ATOM 3254 C C . HIS B 1 98 ? 10.195 6 11.461 1 86.19 98 HIS B C 1
ATOM 3256 O O . HIS B 1 98 ? 9.156 6.578 11.766 1 86.19 98 HIS B O 1
ATOM 3262 N N . LEU B 1 99 ? 10.359 5.375 10.336 1 82.94 99 LEU B N 1
ATOM 3263 C CA . LEU B 1 99 ? 9.25 5.172 9.406 1 82.94 99 LEU B CA 1
ATOM 3264 C C . LEU B 1 99 ? 8.773 3.727 9.445 1 82.94 99 LEU B C 1
ATOM 3266 O O . LEU B 1 99 ? 9.578 2.801 9.539 1 82.94 99 LEU B O 1
ATOM 3270 N N . VAL B 1 100 ? 7.395 3.574 9.453 1 72.69 100 VAL B N 1
ATOM 3271 C CA . VAL B 1 100 ? 6.836 2.227 9.383 1 72.69 100 VAL B CA 1
ATOM 3272 C C . VAL B 1 100 ? 7.148 1.605 8.023 1 72.69 100 VAL B C 1
ATOM 3274 O O . VAL B 1 100 ? 7.422 2.32 7.059 1 72.69 100 VAL B O 1
ATOM 3277 N N . GLY B 1 101 ? 7.184 0.361 7.988 1 64.75 101 GLY B N 1
ATOM 3278 C CA . GLY B 1 101 ? 7.406 -0.332 6.727 1 64.75 101 GLY B CA 1
ATOM 3279 C C . GLY B 1 101 ? 6.207 -0.276 5.797 1 64.75 101 GLY B C 1
ATOM 3280 O O . GLY B 1 101 ? 5.094 0.022 6.23 1 64.75 101 GLY B O 1
ATOM 3281 N N . ALA B 1 102 ? 6.434 -0.158 4.527 1 59.94 102 ALA B N 1
ATOM 3282 C CA . ALA B 1 102 ? 5.355 -0.229 3.543 1 59.94 102 ALA B CA 1
ATOM 3283 C C . ALA B 1 102 ? 4.758 -1.631 3.484 1 59.94 102 ALA B C 1
ATOM 3285 O O . ALA B 1 102 ? 5.43 -2.613 3.807 1 59.94 102 ALA B O 1
ATOM 3286 N N . SER B 1 103 ? 3.328 -1.675 3.406 1 59.03 103 SER B N 1
ATOM 3287 C CA . SER B 1 103 ? 2.818 -3.008 3.104 1 59.03 103 SER B CA 1
ATOM 3288 C C . SER B 1 103 ? 3.574 -3.639 1.939 1 59.03 103 SER B C 1
ATOM 3290 O O . SER B 1 103 ? 3.896 -2.961 0.961 1 59.03 103 SER B O 1
ATOM 3292 N N . HIS B 1 104 ? 4.098 -4.84 2.285 1 56.69 104 HIS B N 1
ATOM 3293 C CA . HIS B 1 104 ? 4.934 -5.57 1.343 1 56.69 104 HIS B CA 1
ATOM 3294 C C . HIS B 1 104 ? 4.105 -6.133 0.193 1 56.69 104 HIS B C 1
ATOM 3296 O O . HIS B 1 104 ? 4.652 -6.523 -0.841 1 56.69 104 HIS B O 1
ATOM 3302 N N . THR B 1 105 ? 2.762 -6.043 0.423 1 60.19 105 THR B N 1
ATOM 3303 C CA . THR B 1 105 ? 2.039 -6.824 -0.573 1 60.19 105 THR B CA 1
ATOM 3304 C C . THR B 1 105 ? 0.78 -6.094 -1.026 1 60.19 105 THR B C 1
ATOM 3306 O O . THR B 1 105 ? 0.308 -5.18 -0.346 1 60.19 105 THR B O 1
ATOM 3309 N N . GLU B 1 106 ? 0.333 -6.391 -2.258 1 68.5 106 GLU B N 1
ATOM 3310 C CA . GLU B 1 106 ? -0.959 -5.992 -2.807 1 68.5 106 GLU B CA 1
ATOM 3311 C C . GLU B 1 106 ? -1.996 -7.098 -2.637 1 68.5 106 GLU B C 1
ATOM 3313 O O . GLU B 1 106 ? -2.836 -7.312 -3.514 1 68.5 106 GLU B O 1
ATOM 3318 N N . ALA B 1 107 ? -1.937 -7.77 -1.532 1 72.81 107 ALA B N 1
ATOM 3319 C CA . ALA B 1 107 ? -2.705 -8.992 -1.307 1 72.81 107 ALA B CA 1
ATOM 3320 C C . ALA B 1 107 ? -4.152 -8.672 -0.946 1 72.81 107 ALA B C 1
ATOM 3322 O O . ALA B 1 107 ? -4.945 -9.57 -0.672 1 72.81 107 ALA B O 1
ATOM 3323 N N . HIS B 1 108 ? -4.543 -7.438 -1.047 1 75.88 108 HIS B N 1
ATOM 3324 C CA . HIS B 1 108 ? -5.875 -7.039 -0.607 1 75.88 108 HIS B CA 1
ATOM 3325 C C . HIS B 1 108 ? -6.883 -7.125 -1.75 1 75.88 108 HIS B C 1
ATOM 3327 O O . HIS B 1 108 ? -8.055 -6.777 -1.579 1 75.88 108 HIS B O 1
ATOM 3333 N N . LEU B 1 109 ? -6.43 -7.559 -2.957 1 78.38 109 LEU B N 1
ATOM 3334 C CA . LEU B 1 109 ? -7.293 -7.699 -4.125 1 78.38 109 LEU B CA 1
ATOM 3335 C C . LEU B 1 109 ? -7.238 -9.125 -4.672 1 78.38 109 LEU B C 1
ATOM 3337 O O . LEU B 1 109 ? -6.25 -9.828 -4.473 1 78.38 109 LEU B O 1
ATOM 3341 N N . LEU B 1 110 ? -8.391 -9.555 -5.309 1 88 110 LEU B N 1
ATOM 3342 C CA . LEU B 1 110 ? -8.359 -10.703 -6.203 1 88 110 LEU B CA 1
ATOM 3343 C C . LEU B 1 110 ? -8.023 -10.281 -7.629 1 88 110 LEU B C 1
ATOM 3345 O O . LEU B 1 110 ? -8.898 -9.844 -8.375 1 88 110 LEU B O 1
ATOM 3349 N N . TRP B 1 111 ? -6.852 -10.43 -8.047 1 88.44 111 TRP B N 1
ATOM 3350 C CA . TRP B 1 111 ? -6.305 -9.891 -9.281 1 88.44 111 TRP B CA 1
ATOM 3351 C C . TRP B 1 111 ? -6.758 -10.711 -10.484 1 88.44 111 TRP B C 1
ATOM 3353 O O . TRP B 1 111 ? -7.051 -11.898 -10.359 1 88.44 111 TRP B O 1
ATOM 3363 N N . ASN B 1 112 ? -6.77 -10.109 -11.68 1 90.75 112 ASN B N 1
ATOM 3364 C CA . ASN B 1 112 ? -7.246 -10.75 -12.898 1 90.75 112 ASN B CA 1
ATOM 3365 C C . ASN B 1 112 ? -6.383 -11.945 -13.273 1 90.75 112 ASN B C 1
ATOM 3367 O O . ASN B 1 112 ? -6.895 -12.945 -13.789 1 90.75 112 ASN B O 1
ATOM 3371 N N . GLY B 1 113 ? -5.109 -11.828 -13.07 1 95.38 113 GLY B N 1
ATOM 3372 C CA . GLY B 1 113 ? -4.227 -12.938 -13.383 1 95.38 113 GLY B CA 1
ATOM 3373 C C . GLY B 1 113 ? -4.594 -14.219 -12.648 1 95.38 113 GLY B C 1
ATOM 3374 O O . GLY B 1 113 ? -4.57 -15.305 -13.234 1 95.38 113 GLY B O 1
ATOM 3375 N N . ALA B 1 114 ? -4.922 -14.078 -11.375 1 96.25 114 ALA B N 1
ATOM 3376 C CA . ALA B 1 114 ? -5.324 -15.227 -10.57 1 96.25 114 ALA B CA 1
ATOM 3377 C C . ALA B 1 114 ? -6.617 -15.844 -11.102 1 96.25 114 ALA B C 1
ATOM 3379 O O . ALA B 1 114 ? -6.742 -17.062 -11.188 1 96.25 114 ALA B O 1
ATOM 3380 N N . LYS B 1 115 ? -7.531 -15.039 -11.492 1 94.19 115 LYS B N 1
ATOM 3381 C CA . LYS B 1 115 ? -8.805 -15.516 -12.023 1 94.19 115 LYS B CA 1
ATOM 3382 C C . LYS B 1 115 ? -8.602 -16.25 -13.344 1 94.19 115 LYS B C 1
ATOM 3384 O O . LYS B 1 115 ? -9.125 -17.344 -13.531 1 94.19 115 LYS B O 1
ATOM 3389 N N . LEU B 1 116 ? -7.805 -15.672 -14.211 1 95.75 116 LEU B N 1
ATOM 3390 C CA . LEU B 1 116 ? -7.68 -16.234 -15.555 1 95.75 116 LEU B CA 1
ATOM 3391 C C . LEU B 1 116 ? -6.844 -17.5 -15.531 1 95.75 116 LEU B C 1
ATOM 3393 O O . LEU B 1 116 ? -7.109 -18.438 -16.297 1 95.75 116 LEU B O 1
ATOM 3397 N N . VAL B 1 117 ? -5.773 -17.547 -14.719 1 98.25 117 VAL B N 1
ATOM 3398 C CA . VAL B 1 117 ? -5.016 -18.781 -14.664 1 98.25 117 VAL B CA 1
ATOM 3399 C C . VAL B 1 117 ? -5.871 -19.891 -14.047 1 98.25 117 VAL B C 1
ATOM 3401 O O . VAL B 1 117 ? -5.766 -21.062 -14.43 1 98.25 117 VAL B O 1
ATOM 3404 N N . SER B 1 118 ? -6.75 -19.547 -13.102 1 97.62 118 SER B N 1
ATOM 3405 C CA . SER B 1 118 ? -7.672 -20.531 -12.531 1 97.62 118 SER B CA 1
ATOM 3406 C C . SER B 1 118 ? -8.617 -21.078 -13.586 1 97.62 118 SER B C 1
ATOM 3408 O O . SER B 1 118 ? -8.805 -22.297 -13.68 1 97.62 118 SER B O 1
ATOM 3410 N N . ASP B 1 119 ? -9.141 -20.188 -14.445 1 96.19 119 ASP B N 1
ATOM 3411 C CA . ASP B 1 119 ? -9.969 -20.609 -15.57 1 96.19 119 ASP B CA 1
ATOM 3412 C C . ASP B 1 119 ? -9.18 -21.516 -16.516 1 96.19 119 ASP B C 1
ATOM 3414 O O . ASP B 1 119 ? -9.703 -22.5 -17.031 1 96.19 119 ASP B O 1
ATOM 3418 N N . TYR B 1 120 ? -7.973 -21.109 -16.734 1 97.81 120 TYR B N 1
ATOM 3419 C CA . TYR B 1 120 ? -7.09 -21.844 -17.641 1 97.81 120 TYR B CA 1
ATOM 3420 C C . TYR B 1 120 ? -6.836 -23.25 -17.141 1 97.81 120 TYR B C 1
ATOM 3422 O O . TYR B 1 120 ? -6.863 -24.219 -17.922 1 97.81 120 TYR B O 1
ATOM 3430 N N . LEU B 1 121 ? -6.602 -23.469 -15.852 1 98.19 121 LEU B N 1
ATOM 3431 C CA . LEU B 1 121 ? -6.414 -24.781 -15.25 1 98.19 121 LEU B CA 1
ATOM 3432 C C . LEU B 1 121 ? -7.695 -25.609 -15.32 1 98.19 121 LEU B C 1
ATOM 3434 O O . LEU B 1 121 ? -7.656 -26.797 -15.625 1 98.19 121 LEU B O 1
ATOM 3438 N N . GLU B 1 122 ? -8.781 -24.969 -15.078 1 97.19 122 GLU B N 1
ATOM 3439 C CA . GLU B 1 122 ? -10.062 -25.656 -15.07 1 97.19 122 GLU B CA 1
ATOM 3440 C C . GLU B 1 122 ? -10.422 -26.172 -16.469 1 97.19 122 GLU B C 1
ATOM 3442 O O . GLU B 1 122 ? -11.055 -27.219 -16.609 1 97.19 122 GLU B O 1
ATOM 3447 N N . ALA B 1 123 ? -10.062 -25.391 -17.469 1 97.06 123 ALA B N 1
ATOM 3448 C CA . ALA B 1 123 ? -10.367 -25.781 -18.844 1 97.06 123 ALA B CA 1
ATOM 3449 C C . ALA B 1 123 ? -9.68 -27.094 -19.203 1 97.06 123 ALA B C 1
ATOM 3451 O O . ALA B 1 123 ? -10.18 -27.844 -20.047 1 97.06 123 ALA B O 1
ATOM 3452 N N . GLN B 1 124 ? -8.539 -27.406 -18.625 1 98.25 124 GLN B N 1
ATOM 3453 C CA . GLN B 1 124 ? -7.801 -28.656 -18.797 1 98.25 124 GLN B CA 1
ATOM 3454 C C . GLN B 1 124 ? -7.203 -29.141 -17.469 1 98.25 124 GLN B C 1
ATOM 3456 O O . GLN B 1 124 ? -6.008 -28.953 -17.234 1 98.25 124 GLN B O 1
ATOM 3461 N N . PRO B 1 125 ? -8 -29.859 -16.688 1 98 125 PRO B N 1
ATOM 3462 C CA . PRO B 1 125 ? -7.59 -30.234 -15.336 1 98 125 PRO B CA 1
ATOM 3463 C C . PRO B 1 125 ? -6.309 -31.062 -15.32 1 98 125 PRO B C 1
ATOM 3465 O O . PRO B 1 125 ? -5.605 -31.109 -14.305 1 98 125 PRO B O 1
ATOM 3468 N N . GLU B 1 126 ? -5.973 -31.734 -16.469 1 98.38 126 GLU B N 1
ATOM 3469 C CA . GLU B 1 126 ? -4.773 -32.562 -16.578 1 98.38 126 GLU B CA 1
ATOM 3470 C C . GLU B 1 126 ? -3.514 -31.719 -16.344 1 98.38 126 GLU B C 1
ATOM 3472 O O . GLU B 1 126 ? -2.443 -32.281 -16.078 1 98.38 126 GLU B O 1
ATOM 3477 N N . ARG B 1 127 ? -3.65 -30.422 -16.453 1 98.5 127 ARG B N 1
ATOM 3478 C CA . ARG B 1 127 ? -2.525 -29.516 -16.234 1 98.5 127 ARG B CA 1
ATOM 3479 C C . ARG B 1 127 ? -2.029 -29.625 -14.789 1 98.5 127 ARG B C 1
ATOM 3481 O O . ARG B 1 127 ? -0.847 -29.406 -14.516 1 98.5 127 ARG B O 1
ATOM 3488 N N . VAL B 1 128 ? -2.971 -30.062 -13.812 1 98.69 128 VAL B N 1
ATOM 3489 C CA . VAL B 1 128 ? -2.531 -30.047 -12.422 1 98.69 128 VAL B CA 1
ATOM 3490 C C . VAL B 1 128 ? -2.916 -31.359 -11.742 1 98.69 128 VAL B C 1
ATOM 3492 O O . VAL B 1 128 ? -2.4 -31.688 -10.672 1 98.69 128 VAL B O 1
ATOM 3495 N N . ARG B 1 129 ? -3.867 -32.125 -12.32 1 98.62 129 ARG B N 1
ATOM 3496 C CA . ARG B 1 129 ? -4.324 -33.375 -11.703 1 98.62 129 ARG B CA 1
ATOM 3497 C C . ARG B 1 129 ? -3.162 -34.344 -11.484 1 98.62 129 ARG B C 1
ATOM 3499 O O . ARG B 1 129 ? -2.412 -34.625 -12.422 1 98.62 129 ARG B O 1
ATOM 3506 N N . GLY B 1 130 ? -3.047 -34.781 -10.273 1 98.31 130 GLY B N 1
ATOM 3507 C CA . GLY B 1 130 ? -2.01 -35.75 -9.945 1 98.31 130 GLY B CA 1
ATOM 3508 C C . GLY B 1 130 ? -0.622 -35.125 -9.898 1 98.31 130 GLY B C 1
ATOM 3509 O O . GLY B 1 130 ? 0.375 -35.875 -9.812 1 98.31 130 GLY B O 1
ATOM 3510 N N . ARG B 1 131 ? -0.514 -33.875 -9.953 1 98.25 131 ARG B N 1
ATOM 3511 C CA . ARG B 1 131 ? 0.774 -33.188 -10.016 1 98.25 131 ARG B CA 1
ATOM 3512 C C . ARG B 1 131 ? 1.027 -32.375 -8.75 1 98.25 131 ARG B C 1
ATOM 3514 O O . ARG B 1 131 ? 0.115 -32.156 -7.949 1 98.25 131 ARG B O 1
ATOM 3521 N N . THR B 1 132 ? 2.32 -31.984 -8.547 1 98.62 132 THR B N 1
ATOM 3522 C CA . THR B 1 132 ? 2.703 -31.094 -7.469 1 98.62 132 THR B CA 1
ATOM 3523 C C . THR B 1 132 ? 2.783 -29.641 -7.965 1 98.62 132 THR B C 1
ATOM 3525 O O . THR B 1 132 ? 3.252 -29.391 -9.078 1 98.62 132 THR B O 1
ATOM 3528 N N . VAL B 1 133 ? 2.197 -28.719 -7.156 1 98.88 133 VAL B N 1
ATOM 3529 C CA . VAL B 1 133 ? 2.018 -27.328 -7.605 1 98.88 133 VAL B CA 1
ATOM 3530 C C . VAL B 1 133 ? 2.645 -26.375 -6.598 1 98.88 133 VAL B C 1
ATOM 3532 O O . VAL B 1 133 ? 2.492 -26.547 -5.387 1 98.88 133 VAL B O 1
ATOM 3535 N N . LEU B 1 134 ? 3.428 -25.375 -7.062 1 98.94 134 LEU B N 1
ATOM 3536 C CA . LEU B 1 134 ? 3.934 -24.25 -6.27 1 98.94 134 LEU B CA 1
ATOM 3537 C C . LEU B 1 134 ? 3.379 -22.922 -6.777 1 98.94 134 LEU B C 1
ATOM 3539 O O . LEU B 1 134 ? 3.537 -22.594 -7.957 1 98.94 134 LEU B O 1
ATOM 3543 N N . GLU B 1 135 ? 2.668 -22.219 -5.961 1 98.94 135 GLU B N 1
ATOM 3544 C CA . GLU B 1 135 ? 2.25 -20.859 -6.312 1 98.94 135 GLU B CA 1
ATOM 3545 C C . GLU B 1 135 ? 3.104 -19.828 -5.598 1 98.94 135 GLU B C 1
ATOM 3547 O O . GLU B 1 135 ? 3.238 -19.859 -4.371 1 98.94 135 GLU B O 1
ATOM 3552 N N . LEU B 1 136 ? 3.723 -18.938 -6.352 1 98.5 136 LEU B N 1
ATOM 3553 C CA . LEU B 1 136 ? 4.453 -17.797 -5.816 1 98.5 136 LEU B CA 1
ATOM 3554 C C . LEU B 1 136 ? 3.547 -16.578 -5.703 1 98.5 136 LEU B C 1
ATOM 3556 O O . LEU B 1 136 ? 2.73 -16.312 -6.594 1 98.5 136 LEU B O 1
ATOM 3560 N N . GLY B 1 137 ? 3.666 -15.812 -4.617 1 96.56 137 GLY B N 1
ATOM 3561 C CA . GLY B 1 137 ? 2.854 -14.617 -4.449 1 96.56 137 GLY B CA 1
ATOM 3562 C C . GLY B 1 137 ? 1.363 -14.906 -4.484 1 96.56 137 GLY B C 1
ATOM 3563 O O . GLY B 1 137 ? 0.622 -14.266 -5.23 1 96.56 137 GLY B O 1
ATOM 3564 N N . ALA B 1 138 ? 0.918 -15.711 -3.594 1 97 138 ALA B N 1
ATOM 3565 C CA . ALA B 1 138 ? -0.405 -16.312 -3.717 1 97 138 ALA B CA 1
ATOM 3566 C C . ALA B 1 138 ? -1.496 -15.344 -3.27 1 97 138 ALA B C 1
ATOM 3568 O O . ALA B 1 138 ? -2.633 -15.422 -3.742 1 97 138 ALA B O 1
ATOM 3569 N N . ALA B 1 139 ? -1.161 -14.5 -2.322 1 93.19 139 ALA B N 1
ATOM 3570 C CA . ALA B 1 139 ? -2.164 -13.633 -1.707 1 93.19 139 ALA B CA 1
ATOM 3571 C C . ALA B 1 139 ? -3.328 -14.453 -1.152 1 93.19 139 ALA B C 1
ATOM 3573 O O . ALA B 1 139 ? -3.152 -15.242 -0.225 1 93.19 139 ALA B O 1
ATOM 3574 N N . ALA B 1 140 ? -4.531 -14.406 -1.771 1 92.94 140 ALA B N 1
ATOM 3575 C CA . ALA B 1 140 ? -5.688 -15.156 -1.288 1 92.94 140 ALA B CA 1
ATOM 3576 C C . ALA B 1 140 ? -5.605 -16.625 -1.695 1 92.94 140 ALA B C 1
ATOM 3578 O O . ALA B 1 140 ? -6.332 -17.469 -1.163 1 92.94 140 ALA B O 1
ATOM 3579 N N . GLY B 1 141 ? -4.832 -16.953 -2.674 1 97.81 141 GLY B N 1
ATOM 3580 C CA . GLY B 1 141 ? -4.488 -18.328 -3.004 1 97.81 141 GLY B CA 1
ATOM 3581 C C . GLY B 1 141 ? -5.508 -19 -3.908 1 97.81 141 GLY B C 1
ATOM 3582 O O . GLY B 1 141 ? -5.656 -20.219 -3.891 1 97.81 141 GLY B O 1
ATOM 3583 N N . LEU B 1 142 ? -6.211 -18.25 -4.719 1 97.38 142 LEU B N 1
ATOM 3584 C CA . LEU B 1 142 ? -7.254 -18.812 -5.57 1 97.38 142 LEU B CA 1
ATOM 3585 C C . LEU B 1 142 ? -6.688 -19.891 -6.48 1 97.38 142 LEU B C 1
ATOM 3587 O O . LEU B 1 142 ? -7.199 -21.016 -6.508 1 97.38 142 LEU B O 1
ATOM 3591 N N . PRO B 1 143 ? -5.598 -19.625 -7.238 1 98.75 143 PRO B N 1
ATOM 3592 C CA . PRO B 1 143 ? -5.094 -20.672 -8.133 1 98.75 143 PRO B CA 1
ATOM 3593 C C . PRO B 1 143 ? -4.695 -21.953 -7.383 1 98.75 143 PRO B C 1
ATOM 3595 O O . PRO B 1 143 ? -4.895 -23.047 -7.891 1 98.75 143 PRO B O 1
ATOM 3598 N N . SER B 1 144 ? -4.109 -21.766 -6.184 1 98.88 144 SER B N 1
ATOM 3599 C CA . SER B 1 144 ? -3.734 -22.906 -5.355 1 98.88 144 SER B CA 1
ATOM 3600 C C . SER B 1 144 ? -4.953 -23.75 -5 1 98.88 144 SER B C 1
ATOM 3602 O O . SER B 1 144 ? -4.918 -24.969 -5.117 1 98.88 144 SER B O 1
ATOM 3604 N N . LEU B 1 145 ? -6.016 -23.125 -4.602 1 98.5 145 LEU B N 1
ATOM 3605 C CA . LEU B 1 145 ? -7.23 -23.828 -4.195 1 98.5 145 LEU B CA 1
ATOM 3606 C C . LEU B 1 145 ? -7.883 -24.516 -5.387 1 98.5 145 LEU B C 1
ATOM 3608 O O . LEU B 1 145 ? -8.336 -25.656 -5.281 1 98.5 145 LEU B O 1
ATOM 3612 N N . VAL B 1 146 ? -7.91 -23.844 -6.543 1 98.44 146 VAL B N 1
ATOM 3613 C CA . VAL B 1 146 ? -8.461 -24.422 -7.762 1 98.44 146 VAL B CA 1
ATOM 3614 C C . VAL B 1 146 ? -7.645 -25.656 -8.156 1 98.44 146 VAL B C 1
ATOM 3616 O O . VAL B 1 146 ? -8.211 -26.703 -8.5 1 98.44 146 VAL B O 1
ATOM 3619 N N . ALA B 1 147 ? -6.32 -25.578 -8.07 1 98.81 147 ALA B N 1
ATOM 3620 C CA . ALA B 1 147 ? -5.465 -26.719 -8.391 1 98.81 147 ALA B CA 1
ATOM 3621 C C . ALA B 1 147 ? -5.789 -27.906 -7.492 1 98.81 147 ALA B C 1
ATOM 3623 O O . ALA B 1 147 ? -5.898 -29.047 -7.973 1 98.81 147 ALA B O 1
ATOM 3624 N N . ALA B 1 148 ? -5.945 -27.641 -6.211 1 98.56 148 ALA B N 1
ATOM 3625 C CA . ALA B 1 148 ? -6.277 -28.719 -5.273 1 98.56 148 ALA B CA 1
ATOM 3626 C C . ALA B 1 148 ? -7.633 -29.328 -5.602 1 98.56 148 ALA B C 1
ATOM 3628 O O . ALA B 1 148 ? -7.781 -30.547 -5.602 1 98.56 148 ALA B O 1
ATOM 3629 N N . LEU B 1 149 ? -8.586 -28.547 -5.914 1 97.88 149 LEU B N 1
ATOM 3630 C CA . LEU B 1 149 ? -9.93 -29 -6.25 1 97.88 149 LEU B CA 1
ATOM 3631 C C . LEU B 1 149 ? -9.922 -29.844 -7.516 1 97.88 149 LEU B C 1
ATOM 3633 O O . LEU B 1 149 ? -10.711 -30.781 -7.656 1 97.88 149 LEU B O 1
ATOM 3637 N N . LEU B 1 150 ? -8.984 -29.562 -8.398 1 98.06 150 LEU B N 1
ATOM 3638 C CA . LEU B 1 150 ? -8.891 -30.266 -9.672 1 98.06 150 LEU B CA 1
ATOM 3639 C C . LEU B 1 150 ? -8.07 -31.547 -9.523 1 98.06 150 LEU B C 1
ATOM 3641 O O . LEU B 1 150 ? -7.867 -32.281 -10.5 1 98.06 150 LEU B O 1
ATOM 3645 N N . GLY B 1 151 ? -7.504 -31.75 -8.344 1 97.94 151 GLY B N 1
ATOM 3646 C CA . GLY B 1 151 ? -6.922 -33.062 -8.086 1 97.94 151 GLY B CA 1
ATOM 3647 C C . GLY B 1 151 ? -5.406 -33.031 -7.984 1 97.94 151 GLY B C 1
ATOM 3648 O O . GLY B 1 151 ? -4.746 -34.062 -8.125 1 97.94 151 GLY B O 1
ATOM 3649 N N . ALA B 1 152 ? -4.797 -31.875 -7.824 1 98.62 152 ALA B N 1
ATOM 3650 C CA . ALA B 1 152 ? -3.361 -31.828 -7.547 1 98.62 152 ALA B CA 1
ATOM 3651 C C . ALA B 1 152 ? -3.008 -32.688 -6.344 1 98.62 152 ALA B C 1
ATOM 3653 O O . ALA B 1 152 ? -3.754 -32.75 -5.359 1 98.62 152 ALA B O 1
ATOM 3654 N N . THR B 1 153 ? -1.831 -33.344 -6.41 1 98 153 THR B N 1
ATOM 3655 C CA . THR B 1 153 ? -1.374 -34.219 -5.32 1 98 153 THR B CA 1
ATOM 3656 C C . THR B 1 153 ? -0.923 -33.375 -4.125 1 98 153 THR B C 1
ATOM 3658 O O . THR B 1 153 ? -1.188 -33.719 -2.977 1 98 153 THR B O 1
ATOM 3661 N N . LYS B 1 154 ? -0.233 -32.344 -4.41 1 98.5 154 LYS B N 1
ATOM 3662 C CA . LYS B 1 154 ? 0.281 -31.438 -3.404 1 98.5 154 LYS B CA 1
ATOM 3663 C C . LYS B 1 154 ? 0.383 -30.016 -3.959 1 98.5 154 LYS B C 1
ATOM 3665 O O . LYS B 1 154 ? 0.81 -29.812 -5.098 1 98.5 154 LYS B O 1
ATOM 3670 N N . VAL B 1 155 ? -0.105 -29.078 -3.154 1 98.88 155 VAL B N 1
ATOM 3671 C CA . VAL B 1 155 ? -0.008 -27.656 -3.506 1 98.88 155 VAL B CA 1
ATOM 3672 C C . VAL B 1 155 ? 0.687 -26.891 -2.383 1 98.88 155 VAL B C 1
ATOM 3674 O O . VAL B 1 155 ? 0.294 -27 -1.219 1 98.88 155 VAL B O 1
ATOM 3677 N N . VAL B 1 156 ? 1.765 -26.203 -2.689 1 98.88 156 VAL B N 1
ATOM 3678 C CA . VAL B 1 156 ? 2.398 -25.281 -1.749 1 98.88 156 VAL B CA 1
ATOM 3679 C C . VAL B 1 156 ? 2.094 -23.844 -2.146 1 98.88 156 VAL B C 1
ATOM 3681 O O . VAL B 1 156 ? 2.572 -23.359 -3.176 1 98.88 156 VAL B O 1
ATOM 3684 N N . MET B 1 157 ? 1.247 -23.219 -1.37 1 98.56 157 MET B N 1
ATOM 3685 C CA . MET B 1 157 ? 0.777 -21.844 -1.508 1 98.56 157 MET B CA 1
ATOM 3686 C C . MET B 1 157 ? 1.687 -20.891 -0.754 1 98.56 157 MET B C 1
ATOM 3688 O O . MET B 1 157 ? 1.774 -20.938 0.474 1 98.56 157 MET B O 1
ATOM 3692 N N . THR B 1 158 ? 2.412 -19.969 -1.485 1 98.19 158 THR B N 1
ATOM 3693 C CA . THR B 1 158 ? 3.393 -19.156 -0.765 1 98.19 158 THR B CA 1
ATOM 3694 C C . THR B 1 158 ? 3.137 -17.672 -0.987 1 98.19 158 THR B C 1
ATOM 3696 O O . THR B 1 158 ? 2.592 -17.266 -2.02 1 98.19 158 THR B O 1
ATOM 3699 N N . ASP B 1 159 ? 3.5 -16.875 -0.067 1 95.19 159 ASP B N 1
ATOM 3700 C CA . ASP B 1 159 ? 3.59 -15.43 -0.169 1 95.19 159 ASP B CA 1
ATOM 3701 C C . ASP B 1 159 ? 4.562 -14.867 0.865 1 95.19 159 ASP B C 1
ATOM 3703 O O . ASP B 1 159 ? 5.188 -15.617 1.611 1 95.19 159 ASP B O 1
ATOM 3707 N N . PHE B 1 160 ? 4.727 -13.562 0.834 1 88.88 160 PHE B N 1
ATOM 3708 C CA . PHE B 1 160 ? 5.641 -12.875 1.736 1 88.88 160 PHE B CA 1
ATOM 3709 C C . PHE B 1 160 ? 5.328 -13.211 3.189 1 88.88 160 PHE B C 1
ATOM 3711 O O . PHE B 1 160 ? 4.176 -13.477 3.537 1 88.88 160 PHE B O 1
ATOM 3718 N N . SER B 1 161 ? 6.418 -13.156 4.027 1 84.69 161 SER B N 1
ATOM 3719 C CA . SER B 1 161 ? 6.355 -13.617 5.414 1 84.69 161 SER B CA 1
ATOM 3720 C C . SER B 1 161 ? 5.652 -12.594 6.301 1 84.69 161 SER B C 1
ATOM 3722 O O . SER B 1 161 ? 6.203 -12.164 7.316 1 84.69 161 SER B O 1
ATOM 3724 N N . ASP B 1 162 ? 4.496 -12.172 5.984 1 77.12 162 ASP B N 1
ATOM 3725 C CA . ASP B 1 162 ? 3.574 -11.406 6.812 1 77.12 162 ASP B CA 1
ATOM 3726 C C . ASP B 1 162 ? 2.594 -12.32 7.535 1 77.12 162 ASP B C 1
ATOM 3728 O O . ASP B 1 162 ? 1.808 -13.031 6.898 1 77.12 162 ASP B O 1
ATOM 3732 N N . PRO B 1 163 ? 2.699 -12.312 8.844 1 80.25 163 PRO B N 1
ATOM 3733 C CA . PRO B 1 163 ? 1.876 -13.258 9.609 1 80.25 163 PRO B CA 1
ATOM 3734 C C . PRO B 1 163 ? 0.388 -13.141 9.281 1 80.25 163 PRO B C 1
ATOM 3736 O O . PRO B 1 163 ? -0.313 -14.148 9.203 1 80.25 163 PRO B O 1
ATOM 3739 N N . ALA B 1 164 ? -0.107 -11.945 9.117 1 75.62 164 ALA B N 1
ATOM 3740 C CA . ALA B 1 164 ? -1.52 -11.758 8.797 1 75.62 164 ALA B CA 1
ATOM 3741 C C . ALA B 1 164 ? -1.851 -12.336 7.426 1 75.62 164 ALA B C 1
ATOM 3743 O O . ALA B 1 164 ? -2.934 -12.891 7.223 1 75.62 164 ALA B O 1
ATOM 3744 N N . LEU B 1 165 ? -0.932 -12.18 6.566 1 83.88 165 LEU B N 1
ATOM 3745 C CA . LEU B 1 165 ? -1.119 -12.711 5.223 1 83.88 165 LEU B CA 1
ATOM 3746 C C . LEU B 1 165 ? -1.128 -14.234 5.23 1 83.88 165 LEU B C 1
ATOM 3748 O O . LEU B 1 165 ? -2.008 -14.859 4.633 1 83.88 165 LEU B O 1
ATOM 3752 N N . ILE B 1 166 ? -0.186 -14.82 5.957 1 90.62 166 ILE B N 1
ATOM 3753 C CA . ILE B 1 166 ? -0.097 -16.266 6.035 1 90.62 166 ILE B CA 1
ATOM 3754 C C . ILE B 1 166 ? -1.33 -16.828 6.746 1 90.62 166 ILE B C 1
ATOM 3756 O O . ILE B 1 166 ? -1.901 -17.828 6.316 1 90.62 166 ILE B O 1
ATOM 3760 N N . ALA B 1 167 ? -1.73 -16.188 7.785 1 89.69 167 ALA B N 1
ATOM 3761 C CA . ALA B 1 167 ? -2.936 -16.609 8.492 1 89.69 167 ALA B CA 1
ATOM 3762 C C . ALA B 1 167 ? -4.156 -16.547 7.582 1 89.69 167 ALA B C 1
ATOM 3764 O O . ALA B 1 167 ? -5.035 -17.422 7.648 1 89.69 167 ALA B O 1
ATOM 3765 N N . ASN B 1 168 ? -4.191 -15.539 6.773 1 89.19 168 ASN B N 1
ATOM 3766 C CA . ASN B 1 168 ? -5.309 -15.398 5.848 1 89.19 168 ASN B CA 1
ATOM 3767 C C . ASN B 1 168 ? -5.312 -16.5 4.797 1 89.19 168 ASN B C 1
ATOM 3769 O O . ASN B 1 168 ? -6.375 -17 4.414 1 89.19 168 ASN B O 1
ATOM 3773 N N . MET B 1 169 ? -4.156 -16.875 4.309 1 95.31 169 MET B N 1
ATOM 3774 C CA . MET B 1 169 ? -4.039 -18.016 3.389 1 95.31 169 MET B CA 1
ATOM 3775 C C . MET B 1 169 ? -4.586 -19.281 4.023 1 95.31 169 MET B C 1
ATOM 3777 O O . MET B 1 169 ? -5.367 -20 3.398 1 95.31 169 MET B O 1
ATOM 3781 N N . GLN B 1 170 ? -4.207 -19.469 5.254 1 95.81 170 GLN B N 1
ATOM 3782 C CA . GLN B 1 170 ? -4.695 -20.641 5.957 1 95.81 170 GLN B CA 1
ATOM 3783 C C . GLN B 1 170 ? -6.211 -20.594 6.137 1 95.81 170 GLN B C 1
ATOM 3785 O O . GLN B 1 170 ? -6.891 -21.609 5.988 1 95.81 170 GLN B O 1
ATOM 3790 N N . LYS B 1 171 ? -6.68 -19.484 6.473 1 93.88 171 LYS B N 1
ATOM 3791 C CA . LYS B 1 171 ? -8.125 -19.297 6.598 1 93.88 171 LYS B CA 1
ATOM 3792 C C . LYS B 1 171 ? -8.844 -19.688 5.309 1 93.88 171 LYS B C 1
ATOM 3794 O O . LYS B 1 171 ? -9.898 -20.328 5.352 1 93.88 171 LYS B O 1
ATOM 3799 N N . ASN B 1 172 ? -8.32 -19.344 4.156 1 95.69 172 ASN B N 1
ATOM 3800 C CA . ASN B 1 172 ? -8.914 -19.672 2.867 1 95.69 172 ASN B CA 1
ATOM 3801 C C . ASN B 1 172 ? -8.844 -21.172 2.578 1 95.69 172 ASN B C 1
ATOM 3803 O O . ASN B 1 172 ? -9.773 -21.75 2.016 1 95.69 172 ASN B O 1
ATOM 3807 N N . ILE B 1 173 ? -7.746 -21.797 2.947 1 97.5 173 ILE B N 1
ATOM 3808 C CA . ILE B 1 173 ? -7.617 -23.234 2.814 1 97.5 173 ILE B CA 1
ATOM 3809 C C . ILE B 1 173 ? -8.711 -23.938 3.633 1 97.5 173 ILE B C 1
ATOM 3811 O O . ILE B 1 173 ? -9.422 -24.797 3.121 1 97.5 173 ILE B O 1
ATOM 3815 N N . ASP B 1 174 ? -8.828 -23.484 4.844 1 96.44 174 ASP B N 1
ATOM 3816 C CA . ASP B 1 174 ? -9.805 -24.078 5.75 1 96.44 174 ASP B CA 1
ATOM 3817 C C . ASP B 1 174 ? -11.227 -23.875 5.242 1 96.44 174 ASP B C 1
ATOM 3819 O O . ASP B 1 174 ? -12.039 -24.797 5.266 1 96.44 174 ASP B O 1
ATOM 3823 N N . ALA B 1 175 ? -11.508 -22.719 4.793 1 92.94 175 ALA B N 1
ATOM 3824 C CA . ALA B 1 175 ? -12.844 -22.422 4.281 1 92.94 175 ALA B CA 1
ATOM 3825 C C . ALA B 1 175 ? -13.172 -23.266 3.059 1 92.94 175 ALA B C 1
ATOM 3827 O O . ALA B 1 175 ? -14.297 -23.75 2.916 1 92.94 175 ALA B O 1
ATOM 3828 N N . CYS B 1 176 ? -12.203 -23.438 2.197 1 94.69 176 CYS B N 1
ATOM 3829 C CA . CYS B 1 176 ? -12.398 -24.266 1.019 1 94.69 176 CYS B CA 1
ATOM 3830 C C . CYS B 1 176 ? -12.625 -25.719 1.412 1 94.69 176 CYS B C 1
ATOM 3832 O O . CYS B 1 176 ? -13.484 -26.391 0.843 1 94.69 176 CYS B O 1
ATOM 3834 N N . ASP B 1 177 ? -11.875 -26.125 2.385 1 96.12 177 ASP B N 1
ATOM 3835 C CA . ASP B 1 177 ? -12.008 -27.5 2.861 1 96.12 177 ASP B CA 1
ATOM 3836 C C . ASP B 1 177 ? -13.398 -27.75 3.441 1 96.12 177 ASP B C 1
ATOM 3838 O O . ASP B 1 177 ? -13.984 -28.812 3.219 1 96.12 177 ASP B O 1
ATOM 3842 N N . GLU B 1 178 ? -13.914 -26.828 4.125 1 94.5 178 GLU B N 1
ATOM 3843 C CA . GLU B 1 178 ? -15.203 -26.938 4.793 1 94.5 178 GLU B CA 1
ATOM 3844 C C . GLU B 1 178 ? -16.328 -27.141 3.783 1 94.5 178 GLU B C 1
ATOM 3846 O O . GLU B 1 178 ? -17.344 -27.766 4.102 1 94.5 178 GLU B O 1
ATOM 3851 N N . THR B 1 179 ? -16.062 -26.75 2.551 1 92.88 179 THR B N 1
ATOM 3852 C CA . THR B 1 179 ? -17.141 -26.812 1.562 1 92.88 179 THR B CA 1
ATOM 3853 C C . THR B 1 179 ? -16.828 -27.875 0.507 1 92.88 179 THR B C 1
ATOM 3855 O O . THR B 1 179 ? -17.453 -27.891 -0.561 1 92.88 179 THR B O 1
ATOM 3858 N N . THR B 1 180 ? -15.844 -28.609 0.756 1 93.81 180 THR B N 1
ATOM 3859 C CA . THR B 1 180 ? -15.43 -29.625 -0.208 1 93.81 180 THR B CA 1
ATOM 3860 C C . THR B 1 180 ? -15.469 -31.016 0.42 1 93.81 180 THR B C 1
ATOM 3862 O O . THR B 1 180 ? -14.945 -31.219 1.513 1 93.81 180 THR B O 1
ATOM 3865 N N . ALA B 1 181 ? -16.141 -31.984 -0.212 1 93.06 181 ALA B N 1
ATOM 3866 C CA . ALA B 1 181 ? -16.188 -33.375 0.268 1 93.06 181 ALA B CA 1
ATOM 3867 C C . ALA B 1 181 ? -15.094 -34.219 -0.384 1 93.06 181 ALA B C 1
ATOM 3869 O O . ALA B 1 181 ? -14.828 -34.062 -1.581 1 93.06 181 ALA B O 1
ATOM 3870 N N . PRO B 1 182 ? -14.516 -35.062 0.32 1 94.69 182 PRO B N 1
ATOM 3871 C CA . PRO B 1 182 ? -14.617 -35.281 1.764 1 94.69 182 PRO B CA 1
ATOM 3872 C C . PRO B 1 182 ? -13.844 -34.25 2.578 1 94.69 182 PRO B C 1
ATOM 3874 O O . PRO B 1 182 ? -12.844 -33.688 2.105 1 94.69 182 PRO B O 1
ATOM 3877 N N . ARG B 1 183 ? -14.266 -34.062 3.732 1 93.19 183 ARG B N 1
ATOM 3878 C CA . ARG B 1 183 ? -13.617 -33.094 4.605 1 93.19 183 ARG B CA 1
ATOM 3879 C C . ARG B 1 183 ? -12.164 -33.469 4.871 1 93.19 183 ARG B C 1
ATOM 3881 O O . ARG B 1 183 ? -11.867 -34.656 5.102 1 93.19 183 ARG B O 1
ATOM 3888 N N . GLY B 1 184 ? -11.328 -32.5 4.809 1 95.94 184 GLY B N 1
ATOM 3889 C CA . GLY B 1 184 ? -9.922 -32.75 5.082 1 95.94 184 GLY B CA 1
ATOM 3890 C C . GLY B 1 184 ? -9.078 -32.875 3.826 1 95.94 184 GLY B C 1
ATOM 3891 O O . GLY B 1 184 ? -7.859 -32.719 3.877 1 95.94 184 GLY B O 1
ATOM 3892 N N . ARG B 1 185 ? -9.766 -33.094 2.748 1 96.38 185 ARG B N 1
ATOM 3893 C CA . ARG B 1 185 ? -9.047 -33.344 1.505 1 96.38 185 ARG B CA 1
ATOM 3894 C C . ARG B 1 185 ? -8.234 -32.125 1.077 1 96.38 185 ARG B C 1
ATOM 3896 O O . ARG B 1 185 ? -7.062 -32.25 0.727 1 96.38 185 ARG B O 1
ATOM 3903 N N . ILE B 1 186 ? -8.844 -30.953 1.093 1 97.25 186 ILE B N 1
ATOM 3904 C CA . ILE B 1 186 ? -8.164 -29.734 0.652 1 97.25 186 ILE B CA 1
ATOM 3905 C C . ILE B 1 186 ? -7.066 -29.375 1.646 1 97.25 186 ILE B C 1
ATOM 3907 O O . ILE B 1 186 ? -5.938 -29.062 1.249 1 97.25 186 ILE B O 1
ATOM 3911 N N . ALA B 1 187 ? -7.344 -29.469 2.945 1 96.94 187 ALA B N 1
ATOM 3912 C CA . ALA B 1 187 ? -6.379 -29.141 3.992 1 96.94 187 ALA B CA 1
ATOM 3913 C C . ALA B 1 187 ? -5.164 -30.062 3.936 1 96.94 187 ALA B C 1
ATOM 3915 O O . ALA B 1 187 ? -4.047 -29.641 4.254 1 96.94 187 ALA B O 1
ATOM 3916 N N . ALA B 1 188 ? -5.395 -31.266 3.496 1 97.06 188 ALA B N 1
ATOM 3917 C CA . ALA B 1 188 ? -4.301 -32.219 3.389 1 97.06 188 ALA B CA 1
ATOM 3918 C C . ALA B 1 188 ? -3.447 -31.953 2.152 1 97.06 188 ALA B C 1
ATOM 3920 O O . ALA B 1 188 ? -2.244 -32.219 2.148 1 97.06 188 ALA B O 1
ATOM 3921 N N . ALA B 1 189 ? -4.051 -31.391 1.161 1 98.12 189 ALA B N 1
ATOM 3922 C CA . ALA B 1 189 ? -3.389 -31.234 -0.132 1 98.12 189 ALA B CA 1
ATOM 3923 C C . ALA B 1 189 ? -2.666 -29.906 -0.228 1 98.12 189 ALA B C 1
ATOM 3925 O O . ALA B 1 189 ? -1.752 -29.734 -1.04 1 98.12 189 ALA B O 1
ATOM 3926 N N . VAL B 1 190 ? -3.064 -28.891 0.539 1 98.75 190 VAL B N 1
ATOM 3927 C CA . VAL B 1 190 ? -2.541 -27.531 0.361 1 98.75 190 VAL B CA 1
ATOM 3928 C C . VAL B 1 190 ? -1.818 -27.094 1.63 1 98.75 190 VAL B C 1
ATOM 3930 O O . VAL B 1 190 ? -2.375 -27.156 2.729 1 98.75 190 VAL B O 1
ATOM 3933 N N . ASP B 1 191 ? -0.624 -26.625 1.535 1 98.5 191 ASP B N 1
ATOM 3934 C CA . ASP B 1 191 ? 0.113 -25.984 2.617 1 98.5 191 ASP B CA 1
ATOM 3935 C C . ASP B 1 191 ? 0.339 -24.5 2.32 1 98.5 191 ASP B C 1
ATOM 3937 O O . ASP B 1 191 ? 0.727 -24.141 1.209 1 98.5 191 ASP B O 1
ATOM 3941 N N . ALA B 1 192 ? 0.043 -23.703 3.26 1 97.88 192 ALA B N 1
ATOM 3942 C CA . ALA B 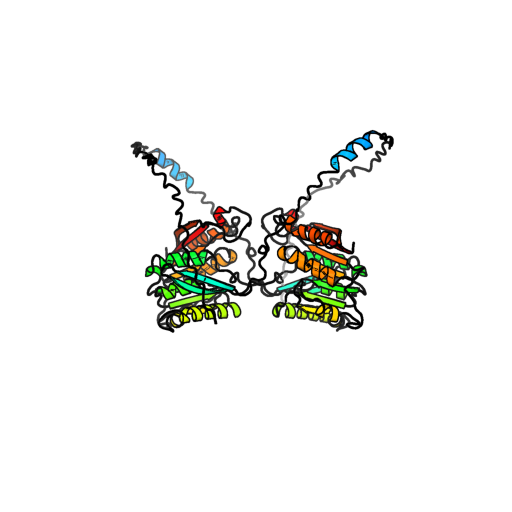1 192 ? 0.444 -22.297 3.211 1 97.88 192 ALA B CA 1
ATOM 3943 C C . ALA B 1 192 ? 1.818 -22.109 3.844 1 97.88 192 ALA B C 1
ATOM 3945 O O . ALA B 1 192 ? 2.096 -22.641 4.922 1 97.88 192 ALA B O 1
ATOM 3946 N N . ALA B 1 193 ? 2.719 -21.359 3.193 1 96.69 193 ALA B N 1
ATOM 3947 C CA . ALA B 1 193 ? 4.059 -21.156 3.734 1 96.69 193 ALA B CA 1
ATOM 3948 C C . ALA B 1 193 ? 4.586 -19.766 3.354 1 96.69 193 ALA B C 1
ATOM 3950 O O . ALA B 1 193 ? 4.301 -19.266 2.266 1 96.69 193 ALA B O 1
ATOM 3951 N N . PRO B 1 194 ? 5.316 -19.203 4.262 1 94.25 194 PRO B N 1
ATOM 3952 C CA . PRO B 1 194 ? 6.039 -17.984 3.879 1 94.25 194 PRO B CA 1
ATOM 3953 C C . PRO B 1 194 ? 7.219 -18.266 2.949 1 94.25 194 PRO B C 1
ATOM 3955 O O . PRO B 1 194 ? 7.879 -19.297 3.082 1 94.25 194 PRO B O 1
ATOM 3958 N N . PHE B 1 195 ? 7.445 -17.297 2.02 1 95.19 195 PHE B N 1
ATOM 3959 C CA . PHE B 1 195 ? 8.602 -17.469 1.148 1 95.19 195 PHE B CA 1
ATOM 3960 C C . PHE B 1 195 ? 8.992 -16.141 0.499 1 95.19 195 PHE B C 1
ATOM 3962 O O . PHE B 1 195 ? 8.125 -15.391 0.046 1 95.19 195 PHE B O 1
ATOM 3969 N N . ILE B 1 196 ? 10.25 -15.977 0.489 1 89.88 196 ILE B N 1
ATOM 3970 C CA . ILE B 1 196 ? 10.836 -14.828 -0.2 1 89.88 196 ILE B CA 1
ATOM 3971 C C . ILE B 1 196 ? 11.531 -15.305 -1.477 1 89.88 196 ILE B C 1
ATOM 3973 O O . ILE B 1 196 ? 12.398 -16.188 -1.433 1 89.88 196 ILE B O 1
ATOM 3977 N N . TRP B 1 197 ? 11.164 -14.727 -2.59 1 95.56 197 TRP B N 1
ATOM 3978 C CA . TRP B 1 197 ? 11.734 -15.148 -3.865 1 95.56 197 TRP B CA 1
ATOM 3979 C C . TRP B 1 197 ? 13.25 -15.008 -3.859 1 95.56 197 TRP B C 1
ATOM 3981 O O . TRP B 1 197 ? 13.789 -14.016 -3.371 1 95.56 197 TRP B O 1
ATOM 3991 N N . GLY B 1 198 ? 13.938 -15.938 -4.375 1 95.62 198 GLY B N 1
ATOM 3992 C CA . GLY B 1 198 ? 15.391 -15.914 -4.453 1 95.62 198 GLY B CA 1
ATOM 3993 C C . GLY B 1 198 ? 16.062 -16.531 -3.24 1 95.62 198 GLY B C 1
ATOM 3994 O O . GLY B 1 198 ? 17.266 -16.812 -3.264 1 95.62 198 GLY B O 1
ATOM 3995 N N . GLU B 1 199 ? 15.312 -16.75 -2.244 1 93.94 199 GLU B N 1
ATOM 3996 C CA . GLU B 1 199 ? 15.875 -17.328 -1.03 1 93.94 199 GLU B CA 1
ATOM 3997 C C . GLU B 1 199 ? 15.875 -18.859 -1.106 1 93.94 199 GLU B C 1
ATOM 3999 O O . GLU B 1 199 ? 15.461 -19.438 -2.113 1 93.94 199 GLU B O 1
ATOM 4004 N N . ASP B 1 200 ? 16.359 -19.438 -0.016 1 96.38 200 ASP B N 1
ATOM 4005 C CA . ASP B 1 200 ? 16.516 -20.891 0.041 1 96.38 200 ASP B CA 1
ATOM 4006 C C . ASP B 1 200 ? 15.172 -21.594 -0.172 1 96.38 200 ASP B C 1
ATOM 4008 O O . ASP B 1 200 ? 14.203 -21.328 0.536 1 96.38 200 ASP B O 1
ATOM 4012 N N . VAL B 1 201 ? 15.195 -22.562 -1.097 1 96.94 201 VAL B N 1
ATOM 4013 C CA . VAL B 1 201 ? 13.945 -23.203 -1.489 1 96.94 201 VAL B CA 1
ATOM 4014 C C . VAL B 1 201 ? 13.789 -24.547 -0.765 1 96.94 201 VAL B C 1
ATOM 4016 O O . VAL B 1 201 ? 12.75 -25.203 -0.87 1 96.94 201 VAL B O 1
ATOM 4019 N N . GLU B 1 202 ? 14.719 -24.984 -0.002 1 95.62 202 GLU B N 1
ATOM 4020 C CA . GLU B 1 202 ? 14.711 -26.297 0.629 1 95.62 202 GLU B CA 1
ATOM 4021 C C . GLU B 1 202 ? 13.477 -26.469 1.509 1 95.62 202 GLU B C 1
ATOM 4023 O O . GLU B 1 202 ? 12.859 -27.547 1.502 1 95.62 202 GLU B O 1
ATOM 4028 N N . PRO B 1 203 ? 13.125 -25.469 2.266 1 95.69 203 PRO B N 1
ATOM 4029 C CA . PRO B 1 203 ? 11.93 -25.641 3.092 1 95.69 203 PRO B CA 1
ATOM 4030 C C . PRO B 1 203 ? 10.672 -25.906 2.264 1 95.69 203 PRO B C 1
ATOM 4032 O O . PRO B 1 203 ? 9.75 -26.578 2.729 1 95.69 203 PRO B O 1
ATOM 4035 N N . LEU B 1 204 ? 10.609 -25.391 1.073 1 97.25 204 LEU B N 1
ATOM 4036 C CA . LEU B 1 204 ? 9.477 -25.641 0.192 1 97.25 204 LEU B CA 1
ATOM 4037 C C . LEU B 1 204 ? 9.508 -27.078 -0.333 1 97.25 204 LEU B C 1
ATOM 4039 O O . LEU B 1 204 ? 8.477 -27.75 -0.344 1 97.25 204 LEU B O 1
ATOM 4043 N N . LEU B 1 205 ? 10.68 -27.5 -0.746 1 97.25 205 LEU B N 1
ATOM 4044 C CA . LEU B 1 205 ? 10.844 -28.828 -1.316 1 97.25 205 LEU B CA 1
ATOM 4045 C C . LEU B 1 205 ? 10.586 -29.906 -0.268 1 97.25 205 LEU B C 1
ATOM 4047 O O . LEU B 1 205 ? 10.117 -31 -0.596 1 97.25 205 LEU B O 1
ATOM 4051 N N . ALA B 1 206 ? 10.836 -29.578 0.976 1 95.94 206 ALA B N 1
ATOM 4052 C CA . ALA B 1 206 ? 10.641 -30.516 2.076 1 95.94 206 ALA B CA 1
ATOM 4053 C C . ALA B 1 206 ? 9.156 -30.828 2.279 1 95.94 206 ALA B C 1
ATOM 4055 O O . ALA B 1 206 ? 8.805 -31.797 2.951 1 95.94 206 ALA B O 1
ATOM 4056 N N . LEU B 1 207 ? 8.281 -30.062 1.699 1 96.19 207 LEU B N 1
ATOM 4057 C CA . LEU B 1 207 ? 6.844 -30.25 1.858 1 96.19 207 LEU B CA 1
ATOM 4058 C C . LEU B 1 207 ? 6.305 -31.234 0.821 1 96.19 207 LEU B C 1
ATOM 4060 O O . LEU B 1 207 ? 5.156 -31.672 0.913 1 96.19 207 LEU B O 1
ATOM 4064 N N . LEU B 1 208 ? 7.125 -31.609 -0.136 1 96.75 208 LEU B N 1
ATOM 4065 C CA . LEU B 1 208 ? 6.688 -32.5 -1.202 1 96.75 208 LEU B CA 1
ATOM 4066 C C . LEU B 1 208 ? 6.617 -33.938 -0.706 1 96.75 208 LEU B C 1
ATOM 4068 O O . LEU B 1 208 ? 7.363 -34.344 0.196 1 96.75 208 LEU B O 1
ATOM 4072 N N . PRO B 1 209 ? 5.691 -34.656 -1.319 1 92.62 209 PRO B N 1
ATOM 4073 C CA . PRO B 1 209 ? 5.637 -36.094 -0.941 1 92.62 209 PRO B CA 1
ATOM 4074 C C . PRO B 1 209 ? 6.957 -36.812 -1.181 1 92.62 209 PRO B C 1
ATOM 4076 O O . PRO B 1 209 ? 7.594 -36.625 -2.221 1 92.62 209 PRO B O 1
ATOM 4079 N N . GLY B 1 210 ? 7.363 -37.625 -0.232 1 87.69 210 GLY B N 1
ATOM 4080 C CA . GLY B 1 210 ? 8.578 -38.406 -0.348 1 87.69 210 GLY B CA 1
ATOM 4081 C C . GLY B 1 210 ? 9.82 -37.656 0.093 1 87.69 210 GLY B C 1
ATOM 4082 O O . GLY B 1 210 ? 10.906 -38.25 0.167 1 87.69 210 GLY B O 1
ATOM 4083 N N . ALA B 1 211 ? 9.672 -36.438 0.401 1 83.12 211 ALA B N 1
ATOM 4084 C CA . ALA B 1 211 ? 10.797 -35.656 0.882 1 83.12 211 ALA B CA 1
ATOM 4085 C C . ALA B 1 211 ? 11.211 -36.094 2.289 1 83.12 211 ALA B C 1
ATOM 4087 O O . ALA B 1 211 ? 10.367 -36.5 3.084 1 83.12 211 ALA B O 1
ATOM 4088 N N . PRO B 1 212 ? 12.477 -35.906 2.576 1 76.19 212 PRO B N 1
ATOM 4089 C CA . PRO B 1 212 ? 13.57 -35.406 1.742 1 76.19 212 PRO B CA 1
ATOM 4090 C C . PRO B 1 212 ? 14.258 -36.5 0.939 1 76.19 212 PRO B C 1
ATOM 4092 O O . PRO B 1 212 ? 15.203 -36.219 0.199 1 76.19 212 PRO B O 1
ATOM 4095 N N . GLU B 1 213 ? 13.852 -37.688 1.159 1 76.06 213 GLU B N 1
ATOM 4096 C CA . GLU B 1 213 ? 14.523 -38.812 0.557 1 76.06 213 GLU B CA 1
ATOM 4097 C C . GLU B 1 213 ? 14.523 -38.719 -0.966 1 76.06 213 GLU B C 1
ATOM 4099 O O . GLU B 1 213 ? 15.539 -39 -1.611 1 76.06 213 GLU B O 1
ATOM 4104 N N . GLU B 1 214 ? 13.398 -38.281 -1.45 1 77.31 214 GLU B N 1
ATOM 4105 C CA . GLU B 1 214 ? 13.297 -38.125 -2.895 1 77.31 214 GLU B CA 1
ATOM 4106 C C . GLU B 1 214 ? 13.508 -36.656 -3.291 1 77.31 214 GLU B C 1
ATOM 4108 O O . GLU B 1 214 ? 12.938 -35.75 -2.676 1 77.31 214 GLU B O 1
ATOM 4113 N N . GLN B 1 215 ? 14.578 -36.438 -3.928 1 78.81 215 GLN B N 1
ATOM 4114 C CA . GLN B 1 215 ? 14.781 -35.094 -4.426 1 78.81 215 GLN B CA 1
ATOM 4115 C C . GLN B 1 215 ? 13.773 -34.75 -5.52 1 78.81 215 GLN B C 1
ATOM 4117 O O . GLN B 1 215 ? 13.992 -35.062 -6.691 1 78.81 215 GLN B O 1
ATOM 4122 N N . ARG B 1 216 ? 12.648 -34.219 -5.043 1 88.62 216 ARG B N 1
ATOM 4123 C CA . ARG B 1 216 ? 11.602 -33.875 -6 1 88.62 216 ARG B CA 1
ATOM 4124 C C . ARG B 1 216 ? 11.477 -32.375 -6.145 1 88.62 216 ARG B C 1
ATOM 4126 O O . ARG B 1 216 ? 11.844 -31.625 -5.242 1 88.62 216 ARG B O 1
ATOM 4133 N N . LEU B 1 217 ? 11.125 -32.031 -7.309 1 96.94 217 LEU B N 1
ATOM 4134 C CA . LEU B 1 217 ? 10.773 -30.641 -7.645 1 96.94 217 LEU B CA 1
ATOM 4135 C C . LEU B 1 217 ? 9.305 -30.547 -8.039 1 96.94 217 LEU B C 1
ATOM 4137 O O . LEU B 1 217 ? 8.594 -31.547 -8.086 1 96.94 217 LEU B O 1
ATOM 4141 N N . PHE B 1 218 ? 8.844 -29.406 -8.211 1 98.69 218 PHE B N 1
ATOM 4142 C CA . PHE B 1 218 ? 7.438 -29.188 -8.523 1 98.69 218 PHE B CA 1
ATOM 4143 C C . PHE B 1 218 ? 7.176 -29.422 -10.008 1 98.69 218 PHE B C 1
ATOM 4145 O O . PHE B 1 218 ? 7.973 -29 -10.859 1 98.69 218 PHE B O 1
ATOM 4152 N N . ASP B 1 219 ? 6.031 -29.984 -10.344 1 98.62 219 ASP B N 1
ATOM 4153 C CA . ASP B 1 219 ? 5.613 -30.203 -11.727 1 98.62 219 ASP B CA 1
ATOM 4154 C C . ASP B 1 219 ? 5.09 -28.906 -12.336 1 98.62 219 ASP B C 1
ATOM 4156 O O . ASP B 1 219 ? 5.266 -28.656 -13.531 1 98.62 219 ASP B O 1
ATOM 4160 N N . VAL B 1 220 ? 4.391 -28.156 -11.555 1 98.94 220 VAL B N 1
ATOM 4161 C CA . VAL B 1 220 ? 3.697 -26.969 -12.039 1 98.94 220 VAL B CA 1
ATOM 4162 C C . VAL B 1 220 ? 3.986 -25.781 -11.109 1 98.94 220 VAL B C 1
ATOM 4164 O O . VAL B 1 220 ? 3.93 -25.922 -9.891 1 98.94 220 VAL B O 1
ATOM 4167 N N . LEU B 1 221 ? 4.371 -24.641 -11.672 1 98.94 221 LEU B N 1
ATOM 4168 C CA . LEU B 1 221 ? 4.473 -23.375 -10.945 1 98.94 221 LEU B CA 1
ATOM 4169 C C . LEU B 1 221 ? 3.455 -22.359 -11.469 1 98.94 221 LEU B C 1
ATOM 4171 O O . LEU B 1 221 ? 3.148 -22.344 -12.664 1 98.94 221 LEU B O 1
ATOM 4175 N N . ILE B 1 222 ? 2.928 -21.594 -10.531 1 98.94 222 ILE B N 1
ATOM 4176 C CA . ILE B 1 222 ? 1.956 -20.562 -10.891 1 98.94 222 ILE B CA 1
ATOM 4177 C C . ILE B 1 222 ? 2.445 -19.203 -10.414 1 98.94 222 ILE B C 1
ATOM 4179 O O . ILE B 1 222 ? 2.809 -19.031 -9.25 1 98.94 222 ILE B O 1
ATOM 4183 N N . LEU B 1 223 ? 2.564 -18.219 -11.266 1 98.81 223 LEU B N 1
ATOM 4184 C CA . LEU B 1 223 ? 2.836 -16.812 -11.016 1 98.81 223 LEU B CA 1
ATOM 4185 C C . LEU B 1 223 ? 1.714 -15.938 -11.57 1 98.81 223 LEU B C 1
ATOM 4187 O O . LEU B 1 223 ? 1.567 -15.805 -12.781 1 98.81 223 LEU B O 1
ATOM 4191 N N . ALA B 1 224 ? 0.875 -15.359 -10.703 1 97.81 224 ALA B N 1
ATOM 4192 C CA . ALA B 1 224 ? -0.27 -14.555 -11.117 1 97.81 224 ALA B CA 1
ATOM 4193 C C . ALA B 1 224 ? -0.1 -13.102 -10.695 1 97.81 224 ALA B C 1
ATOM 4195 O O . ALA B 1 224 ? -0.171 -12.781 -9.5 1 97.81 224 ALA B O 1
ATOM 4196 N N . ASP B 1 225 ? 0.094 -12.203 -11.695 1 95.31 225 ASP B N 1
ATOM 4197 C CA . ASP B 1 225 ? 0.207 -10.758 -11.539 1 95.31 225 ASP B CA 1
ATOM 4198 C C . ASP B 1 225 ? 1.409 -10.398 -10.664 1 95.31 225 ASP B C 1
ATOM 4200 O O . ASP B 1 225 ? 1.294 -9.578 -9.75 1 95.31 225 ASP B O 1
ATOM 4204 N N . LEU B 1 226 ? 2.576 -11 -11.047 1 96.25 226 LEU B N 1
ATOM 4205 C CA . LEU B 1 226 ? 3.777 -10.758 -10.25 1 96.25 226 LEU B CA 1
ATOM 4206 C C . LEU B 1 226 ? 4.793 -9.93 -11.031 1 96.25 226 LEU B C 1
ATOM 4208 O O . LEU B 1 226 ? 5.715 -9.359 -10.453 1 96.25 226 LEU B O 1
ATOM 4212 N N . VAL B 1 227 ? 4.609 -9.836 -12.367 1 95.19 227 VAL B N 1
ATOM 4213 C CA . VAL B 1 227 ? 5.695 -9.336 -13.203 1 95.19 227 VAL B CA 1
ATOM 4214 C C . VAL B 1 227 ? 5.789 -7.816 -13.07 1 95.19 227 VAL B C 1
ATOM 4216 O O . VAL B 1 227 ? 6.766 -7.207 -13.508 1 95.19 227 VAL B O 1
ATOM 4219 N N . PHE B 1 228 ? 4.805 -7.207 -12.398 1 89.19 228 PHE B N 1
ATOM 4220 C CA . PHE B 1 228 ? 4.891 -5.777 -12.125 1 89.19 228 PHE B CA 1
ATOM 4221 C C . PHE B 1 228 ? 6.027 -5.48 -11.148 1 89.19 228 PHE B C 1
ATOM 4223 O O . PHE B 1 228 ? 6.453 -4.332 -11.016 1 89.19 228 PHE B O 1
ATOM 4230 N N . ARG B 1 229 ? 6.504 -6.523 -10.453 1 89.06 229 ARG B N 1
ATOM 4231 C CA . ARG B 1 229 ? 7.637 -6.371 -9.547 1 89.06 229 ARG B CA 1
ATOM 4232 C C . ARG B 1 229 ? 8.961 -6.492 -10.289 1 89.06 229 ARG B C 1
ATOM 4234 O O . ARG B 1 229 ? 9.664 -7.488 -10.156 1 89.06 229 ARG B O 1
ATOM 4241 N N . HIS B 1 230 ? 9.344 -5.469 -10.938 1 88.5 230 HIS B N 1
ATOM 4242 C CA . HIS B 1 230 ? 10.438 -5.48 -11.906 1 88.5 230 HIS B CA 1
ATOM 4243 C C . HIS B 1 230 ? 11.766 -5.812 -11.234 1 88.5 230 HIS B C 1
ATOM 4245 O O . HIS B 1 230 ? 12.57 -6.574 -11.781 1 88.5 230 HIS B O 1
ATOM 4251 N N . LYS B 1 231 ? 11.992 -5.363 -10.047 1 83.38 231 LYS B N 1
ATOM 4252 C CA . LYS B 1 231 ? 13.25 -5.559 -9.336 1 83.38 231 LYS B CA 1
ATOM 4253 C C . LYS B 1 231 ? 13.414 -7.008 -8.891 1 83.38 231 LYS B C 1
ATOM 4255 O O . LYS B 1 231 ? 14.516 -7.438 -8.539 1 83.38 231 LYS B O 1
ATOM 4260 N N . GLN B 1 232 ? 12.297 -7.727 -8.914 1 90.69 232 GLN B N 1
ATOM 4261 C CA . GLN B 1 232 ? 12.32 -9.094 -8.406 1 90.69 232 GLN B CA 1
ATOM 4262 C C . GLN B 1 232 ? 12.328 -10.102 -9.547 1 90.69 232 GLN B C 1
ATOM 4264 O O . GLN B 1 232 ? 12.273 -11.312 -9.312 1 90.69 232 GLN B O 1
ATOM 4269 N N . HIS B 1 233 ? 12.445 -9.656 -10.758 1 95.94 233 HIS B N 1
ATOM 4270 C CA . HIS B 1 233 ? 12.406 -10.57 -11.898 1 95.94 233 HIS B CA 1
ATOM 4271 C C . HIS B 1 233 ? 13.477 -11.648 -11.773 1 95.94 233 HIS B C 1
ATOM 4273 O O . HIS B 1 233 ? 13.188 -12.836 -11.922 1 95.94 233 HIS B O 1
ATOM 4279 N N . GLY B 1 234 ? 14.695 -11.227 -11.477 1 96.44 234 GLY B N 1
ATOM 4280 C CA . GLY B 1 234 ? 15.781 -12.18 -11.32 1 96.44 234 GLY B CA 1
ATOM 4281 C C . GLY B 1 234 ? 15.531 -13.203 -10.227 1 96.44 234 GLY B C 1
ATOM 4282 O O . GLY B 1 234 ? 15.742 -14.398 -10.422 1 96.44 234 GLY B O 1
ATOM 4283 N N . ASN B 1 235 ? 15.055 -12.75 -9.07 1 96.06 235 ASN B N 1
ATOM 4284 C CA . ASN B 1 235 ? 14.781 -13.633 -7.945 1 96.06 235 ASN B CA 1
ATOM 4285 C C . ASN B 1 235 ? 13.648 -14.609 -8.266 1 96.06 235 ASN B C 1
ATOM 4287 O O . ASN B 1 235 ? 13.695 -15.773 -7.859 1 96.06 235 ASN B O 1
ATOM 4291 N N . MET B 1 236 ? 12.672 -14.133 -8.992 1 97.88 236 MET B N 1
ATOM 4292 C CA . MET B 1 236 ? 11.578 -15.008 -9.398 1 97.88 236 MET B CA 1
ATOM 4293 C C . MET B 1 236 ? 12.078 -16.109 -10.328 1 97.88 236 MET B C 1
ATOM 4295 O O . MET B 1 236 ? 11.766 -17.281 -10.125 1 97.88 236 MET B O 1
ATOM 4299 N N . VAL B 1 237 ? 12.867 -15.688 -11.281 1 98.44 237 VAL B N 1
ATOM 4300 C CA . VAL B 1 237 ? 13.383 -16.656 -12.25 1 98.44 237 VAL B CA 1
ATOM 4301 C C . VAL B 1 237 ? 14.297 -17.656 -11.547 1 98.44 237 VAL B C 1
ATOM 4303 O O . VAL B 1 237 ? 14.242 -18.844 -11.82 1 98.44 237 VAL B O 1
ATOM 4306 N N . LYS B 1 238 ? 15.102 -17.172 -10.609 1 98.25 238 LYS B N 1
ATOM 4307 C CA . LYS B 1 238 ? 15.938 -18.062 -9.812 1 98.25 238 LYS B CA 1
ATOM 4308 C C . LYS B 1 238 ? 15.094 -19.094 -9.078 1 98.25 238 LYS B C 1
ATOM 4310 O O . LYS B 1 238 ? 15.422 -20.281 -9.07 1 98.25 238 LYS B O 1
ATOM 4315 N N . THR B 1 239 ? 14.094 -18.672 -8.469 1 98.56 239 THR B N 1
ATOM 4316 C CA . THR B 1 239 ?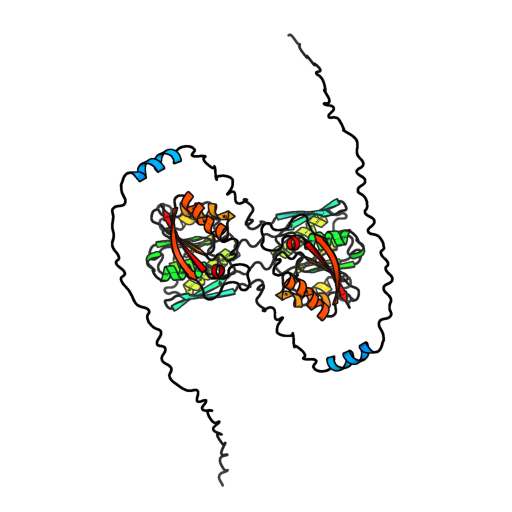 13.203 -19.562 -7.734 1 98.56 239 THR B CA 1
ATOM 4317 C C . THR B 1 239 ? 12.578 -20.594 -8.664 1 98.56 239 THR B C 1
ATOM 4319 O O . THR B 1 239 ? 12.516 -21.781 -8.336 1 98.56 239 THR B O 1
ATOM 4322 N N . ILE B 1 240 ? 12.148 -20.141 -9.844 1 98.75 240 ILE B N 1
ATOM 4323 C CA . ILE B 1 240 ? 11.578 -21.047 -10.828 1 98.75 240 ILE B CA 1
ATOM 4324 C C . ILE B 1 240 ? 12.594 -22.141 -11.18 1 98.75 240 ILE B C 1
ATOM 4326 O O . ILE B 1 240 ? 12.289 -23.328 -11.109 1 98.75 240 ILE B O 1
ATOM 4330 N N . LYS B 1 241 ? 13.758 -21.75 -11.438 1 98.44 241 LYS B N 1
ATOM 4331 C CA . LYS B 1 241 ? 14.789 -22.688 -11.867 1 98.44 241 LYS B CA 1
ATOM 4332 C C . LYS B 1 241 ? 15.125 -23.688 -10.766 1 98.44 241 LYS B C 1
ATOM 4334 O O . LYS B 1 241 ? 15.391 -24.859 -11.047 1 98.44 241 LYS B O 1
ATOM 4339 N N . GLU B 1 242 ? 15.047 -23.25 -9.594 1 98.12 242 GLU B N 1
ATOM 4340 C CA . GLU B 1 242 ? 15.469 -24.094 -8.477 1 98.12 242 GLU B CA 1
ATOM 4341 C C . GLU B 1 242 ? 14.328 -25 -8.016 1 98.12 242 GLU B C 1
ATOM 4343 O O . GLU B 1 242 ? 14.562 -25.969 -7.293 1 98.12 242 GLU B O 1
ATOM 4348 N N . THR B 1 243 ? 13.109 -24.75 -8.453 1 98.5 243 THR B N 1
ATOM 4349 C CA . THR B 1 243 ? 12 -25.5 -7.875 1 98.5 243 THR B CA 1
ATOM 4350 C C . THR B 1 243 ? 11.242 -26.266 -8.953 1 98.5 243 THR B C 1
ATOM 4352 O O . THR B 1 243 ? 10.445 -27.156 -8.648 1 98.5 243 THR B O 1
ATOM 4355 N N . MET B 1 244 ? 11.477 -26 -10.203 1 98.56 244 MET B N 1
ATOM 4356 C CA . MET B 1 244 ? 10.695 -26.625 -11.273 1 98.56 244 MET B CA 1
ATOM 4357 C C . MET B 1 244 ? 11.359 -27.906 -11.75 1 98.56 244 MET B C 1
ATOM 4359 O O . MET B 1 244 ? 12.562 -27.938 -12.008 1 98.56 244 MET B O 1
ATOM 4363 N N . ALA B 1 245 ? 10.555 -28.938 -11.883 1 97.75 245 ALA B N 1
ATOM 4364 C CA . ALA B 1 245 ? 11.016 -30.219 -12.414 1 97.75 245 ALA B CA 1
ATOM 4365 C C . ALA B 1 245 ? 11.453 -30.078 -13.867 1 97.75 245 ALA B C 1
ATOM 4367 O O . ALA B 1 245 ? 11.078 -29.125 -14.555 1 97.75 245 ALA B O 1
ATOM 4368 N N . LYS B 1 246 ? 12.219 -31.047 -14.328 1 96.44 246 LYS B N 1
ATOM 4369 C CA . LYS B 1 246 ? 12.773 -31.016 -15.68 1 96.44 246 LYS B CA 1
ATOM 4370 C C . LYS B 1 246 ? 11.664 -30.953 -16.719 1 96.44 246 LYS B C 1
ATOM 4372 O O . LYS B 1 246 ? 11.805 -30.281 -17.75 1 96.44 246 LYS B O 1
ATOM 4377 N N . ASP B 1 247 ? 10.609 -31.625 -16.484 1 97.25 247 ASP B N 1
ATOM 4378 C CA . ASP B 1 247 ? 9.484 -31.609 -17.422 1 97.25 247 ASP B CA 1
ATOM 4379 C C . ASP B 1 247 ? 8.352 -30.734 -16.906 1 97.25 247 ASP B C 1
ATOM 4381 O O . ASP B 1 247 ? 7.195 -30.891 -17.297 1 97.25 247 ASP B O 1
ATOM 4385 N N . GLY B 1 248 ? 8.688 -29.875 -15.992 1 98.44 248 GLY B N 1
ATOM 4386 C CA . GLY B 1 248 ? 7.68 -29.031 -15.375 1 98.44 248 GLY B CA 1
ATOM 4387 C C . GLY B 1 248 ? 7.316 -27.828 -16.219 1 98.44 248 GLY B C 1
ATOM 4388 O O . GLY B 1 248 ? 7.871 -27.625 -17.312 1 98.44 248 GLY B O 1
ATOM 4389 N N . VAL B 1 249 ? 6.336 -27.078 -15.758 1 98.88 249 VAL B N 1
ATOM 4390 C CA . VAL B 1 249 ? 5.852 -25.891 -16.453 1 98.88 249 VAL B CA 1
ATOM 4391 C C . VAL B 1 249 ? 5.527 -24.797 -15.438 1 98.88 249 VAL B C 1
ATOM 4393 O O . VAL B 1 249 ? 5.02 -25.078 -14.344 1 98.88 249 VAL B O 1
ATOM 4396 N N . ALA B 1 250 ? 5.875 -23.578 -15.789 1 98.94 250 ALA B N 1
ATOM 4397 C CA . ALA B 1 250 ? 5.438 -22.422 -15.016 1 98.94 250 ALA B CA 1
ATOM 4398 C C . ALA B 1 250 ? 4.426 -21.578 -15.805 1 98.94 250 ALA B C 1
ATOM 4400 O O . ALA B 1 250 ? 4.695 -21.172 -16.938 1 98.94 250 ALA B O 1
ATOM 4401 N N . TYR B 1 251 ? 3.26 -21.406 -15.219 1 98.94 251 TYR B N 1
ATOM 4402 C CA . TYR B 1 251 ? 2.236 -20.547 -15.812 1 98.94 251 TYR B CA 1
ATOM 4403 C C . TYR B 1 251 ? 2.34 -19.125 -15.273 1 98.94 251 TYR B C 1
ATOM 4405 O O . TYR B 1 251 ? 2.225 -18.906 -14.062 1 98.94 251 TYR B O 1
ATOM 4413 N N . VAL B 1 252 ? 2.564 -18.156 -16.188 1 98.88 252 VAL B N 1
ATOM 4414 C CA . VAL B 1 252 ? 2.676 -16.734 -15.828 1 98.88 252 VAL B CA 1
ATOM 4415 C C . VAL B 1 252 ? 1.525 -15.953 -16.453 1 98.88 252 VAL B C 1
ATOM 4417 O O . VAL B 1 252 ? 1.476 -15.781 -17.672 1 98.88 252 VAL B O 1
ATOM 4420 N N . PHE B 1 253 ? 0.596 -15.531 -15.625 1 98.56 253 PHE B N 1
ATOM 4421 C CA . PHE B 1 253 ? -0.561 -14.766 -16.062 1 98.56 253 PHE B CA 1
ATOM 4422 C C . PHE B 1 253 ? -0.567 -13.383 -15.422 1 98.56 253 PHE B C 1
ATOM 4424 O O . PHE B 1 253 ? -0.268 -13.242 -14.227 1 98.56 253 PHE B O 1
ATOM 4431 N N . PHE B 1 254 ? -0.844 -12.297 -16.234 1 97.31 254 PHE B N 1
ATOM 4432 C CA . PHE B 1 254 ? -0.795 -10.969 -15.648 1 97.31 254 PHE B CA 1
ATOM 4433 C C . PHE B 1 254 ? -1.5 -9.953 -16.547 1 97.31 254 PHE B C 1
ATOM 4435 O O . PHE B 1 254 ? -1.74 -10.227 -17.734 1 97.31 254 PHE B O 1
ATOM 4442 N N . THR B 1 255 ? -1.96 -8.906 -15.984 1 92.88 255 THR B N 1
ATOM 4443 C CA . THR B 1 255 ? -2.369 -7.668 -16.641 1 92.88 255 THR B CA 1
AT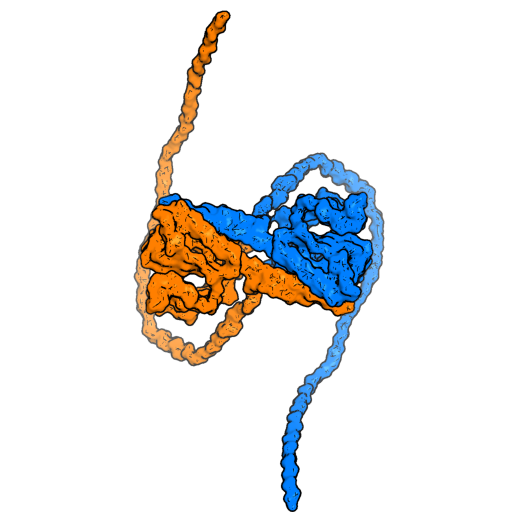OM 4444 C C . THR B 1 255 ? -1.393 -6.539 -16.328 1 92.88 255 THR B C 1
ATOM 4446 O O . THR B 1 255 ? -0.949 -6.395 -15.188 1 92.88 255 THR B O 1
ATOM 4449 N N . SER B 1 256 ? -0.963 -5.816 -17.359 1 91.69 256 SER B N 1
ATOM 4450 C CA . SER B 1 256 ? -0.191 -4.598 -17.125 1 91.69 256 SER B CA 1
ATOM 4451 C C . SER B 1 256 ? -1.094 -3.445 -16.703 1 91.69 256 SER B C 1
ATOM 4453 O O . SER B 1 256 ? -1.539 -2.656 -17.531 1 91.69 256 SER B O 1
ATOM 4455 N N . TYR B 1 257 ? -1.285 -3.293 -15.398 1 83.12 257 TYR B N 1
ATOM 4456 C CA . TYR B 1 257 ? -2.197 -2.289 -14.859 1 83.12 257 TYR B CA 1
ATOM 4457 C C . TYR B 1 257 ? -1.645 -0.884 -15.062 1 83.12 257 TYR B C 1
ATOM 4459 O O . TYR B 1 257 ? -2.393 0.096 -15.023 1 83.12 257 TYR B O 1
ATOM 4467 N N . ARG B 1 258 ? -0.346 -0.787 -15.156 1 82.31 258 ARG B N 1
ATOM 4468 C CA . ARG B 1 258 ? 0.348 0.43 -15.562 1 82.31 258 ARG B CA 1
ATOM 4469 C C . ARG B 1 258 ? 0.865 0.312 -16.984 1 82.31 258 ARG B C 1
ATOM 4471 O O . ARG B 1 258 ? 2.039 0.001 -17.203 1 82.31 258 ARG B O 1
ATOM 4478 N N . PRO B 1 259 ? 0.041 0.734 -17.906 1 86.25 259 PRO B N 1
ATOM 4479 C CA . PRO B 1 259 ? 0.349 0.466 -19.312 1 86.25 259 PRO B CA 1
ATOM 4480 C C . PRO B 1 259 ? 1.692 1.05 -19.75 1 86.25 259 PRO B C 1
ATOM 4482 O O . PRO B 1 259 ? 2.365 0.487 -20.609 1 86.25 259 PRO B O 1
ATOM 4485 N N . TRP B 1 260 ? 2.119 2.104 -19.141 1 78.12 260 TRP B N 1
ATOM 4486 C CA . TRP B 1 260 ? 3.375 2.75 -19.5 1 78.12 260 TRP B CA 1
ATOM 4487 C C . TRP B 1 260 ? 4.57 1.95 -19 1 78.12 260 TRP B C 1
ATOM 4489 O O . TRP B 1 260 ? 5.715 2.238 -19.344 1 78.12 260 TRP B O 1
ATOM 4499 N N . LYS B 1 261 ? 4.352 0.934 -18.219 1 85.69 261 LYS B N 1
ATOM 4500 C CA . LYS B 1 261 ? 5.422 0.067 -17.734 1 85.69 261 LYS B CA 1
ATOM 4501 C C . LYS B 1 261 ? 5.332 -1.319 -18.375 1 85.69 261 LYS B C 1
ATOM 4503 O O . LYS B 1 261 ? 5.988 -2.258 -17.906 1 85.69 261 LYS B O 1
ATOM 4508 N N . ARG B 1 262 ? 4.523 -1.433 -19.359 1 91.38 262 ARG B N 1
ATOM 4509 C CA . ARG B 1 262 ? 4.285 -2.732 -19.969 1 91.38 262 ARG B CA 1
ATOM 4510 C C . ARG B 1 262 ? 5.594 -3.361 -20.438 1 91.38 262 ARG B C 1
ATOM 4512 O O . ARG B 1 262 ? 5.816 -4.559 -20.25 1 91.38 262 ARG B O 1
ATOM 4519 N N . ASP B 1 263 ? 6.43 -2.568 -21 1 92.19 263 ASP B N 1
ATOM 4520 C CA . ASP B 1 263 ? 7.691 -3.109 -21.5 1 92.19 263 ASP B CA 1
ATOM 4521 C C . ASP B 1 263 ? 8.547 -3.648 -20.359 1 92.19 263 ASP B C 1
ATOM 4523 O O . ASP B 1 263 ? 9.242 -4.656 -20.516 1 92.19 263 ASP B O 1
ATOM 4527 N N . LEU B 1 264 ? 8.477 -2.977 -19.312 1 90.88 264 LEU B N 1
ATOM 4528 C CA . LEU B 1 264 ? 9.211 -3.445 -18.141 1 90.88 264 LEU B CA 1
ATOM 4529 C C . LEU B 1 264 ? 8.625 -4.75 -17.609 1 90.88 264 LEU B C 1
ATOM 4531 O O . LEU B 1 264 ? 9.359 -5.648 -17.203 1 90.88 264 LEU B O 1
ATOM 4535 N N . ASP B 1 265 ? 7.336 -4.875 -17.625 1 94.06 265 ASP B N 1
ATOM 4536 C CA . ASP B 1 265 ? 6.695 -6.133 -17.266 1 94.06 265 ASP B CA 1
ATOM 4537 C C . ASP B 1 265 ? 7.172 -7.277 -18.156 1 94.06 265 ASP B C 1
ATOM 4539 O O . ASP B 1 265 ? 7.555 -8.336 -17.656 1 94.06 265 ASP B O 1
ATOM 4543 N N . MET B 1 266 ? 7.238 -6.949 -19.422 1 97.12 266 MET B N 1
ATOM 4544 C CA . MET B 1 266 ? 7.555 -7.965 -20.422 1 97.12 266 MET B CA 1
ATOM 4545 C C . MET B 1 266 ? 9.023 -8.367 -20.344 1 97.12 266 MET B C 1
ATOM 4547 O O . MET B 1 266 ? 9.398 -9.453 -20.797 1 97.12 266 MET B O 1
ATOM 4551 N N . ALA B 1 267 ? 9.82 -7.539 -19.734 1 96.81 267 ALA B N 1
ATOM 4552 C CA . ALA B 1 267 ? 11.242 -7.82 -19.594 1 96.81 267 ALA B CA 1
ATOM 4553 C C . ALA B 1 267 ? 11.477 -9.062 -18.734 1 96.81 267 ALA B C 1
ATOM 4555 O O . ALA B 1 267 ? 12.555 -9.656 -18.766 1 96.81 267 ALA B O 1
ATOM 4556 N N . PHE B 1 268 ? 10.492 -9.406 -17.984 1 98.31 268 PHE B N 1
ATOM 4557 C CA . PHE B 1 268 ? 10.562 -10.641 -17.203 1 98.31 268 PHE B CA 1
ATOM 4558 C C . PHE B 1 268 ? 10.914 -11.82 -18.109 1 98.31 268 PHE B C 1
ATOM 4560 O O . PHE B 1 268 ? 11.727 -12.672 -17.734 1 98.31 268 PHE B O 1
ATOM 4567 N N . PHE B 1 269 ? 10.406 -11.852 -19.25 1 98.62 269 PHE B N 1
ATOM 4568 C CA . PHE B 1 269 ? 10.539 -13.008 -20.141 1 98.62 269 PHE B CA 1
ATOM 4569 C C . PHE B 1 269 ? 11.898 -13.016 -20.828 1 98.62 269 PHE B C 1
ATOM 4571 O O . PHE B 1 269 ? 12.391 -14.07 -21.234 1 98.62 269 PHE B O 1
ATOM 4578 N N . ASP B 1 270 ? 12.453 -11.82 -20.969 1 98.06 270 ASP B N 1
ATOM 4579 C CA . ASP B 1 270 ? 13.836 -11.781 -21.422 1 98.06 270 ASP B CA 1
ATOM 4580 C C . ASP B 1 270 ? 14.773 -12.398 -20.375 1 98.06 270 ASP B C 1
ATOM 4582 O O . ASP B 1 270 ? 15.664 -13.172 -20.719 1 98.06 270 ASP B O 1
ATOM 4586 N N . VAL B 1 271 ? 14.5 -12.086 -19.156 1 97.69 271 VAL B N 1
ATOM 4587 C CA . VAL B 1 271 ? 15.273 -12.656 -18.047 1 97.69 271 VAL B CA 1
ATOM 4588 C C . VAL B 1 271 ? 15.102 -14.172 -18.031 1 97.69 271 VAL B C 1
ATOM 4590 O O . VAL B 1 271 ? 16.078 -14.914 -17.859 1 97.69 271 VAL B O 1
ATOM 4593 N N . ALA B 1 272 ? 13.945 -14.648 -18.25 1 98.62 272 ALA B N 1
ATOM 4594 C CA . ALA B 1 272 ? 13.656 -16.078 -18.266 1 98.62 272 ALA B CA 1
ATOM 4595 C C . ALA B 1 272 ? 14.383 -16.781 -19.406 1 98.62 272 ALA B C 1
ATOM 4597 O O . ALA B 1 272 ? 15 -17.828 -19.219 1 98.62 272 ALA B O 1
ATOM 4598 N N . ARG B 1 273 ? 14.328 -16.203 -20.578 1 98.44 273 ARG B N 1
ATOM 4599 C CA . ARG B 1 273 ? 15 -16.781 -21.75 1 98.44 273 ARG B CA 1
ATOM 4600 C C . ARG B 1 273 ? 16.5 -16.859 -21.531 1 98.44 273 ARG B C 1
ATOM 4602 O O . ARG B 1 273 ? 17.141 -17.875 -21.844 1 98.44 273 ARG B O 1
ATOM 4609 N N . GLU B 1 274 ? 17.031 -15.812 -20.969 1 97.69 274 GLU B N 1
ATOM 4610 C CA . GLU B 1 274 ? 18.453 -15.766 -20.703 1 97.69 274 GLU B CA 1
ATOM 4611 C C . GLU B 1 274 ? 18.859 -16.828 -19.688 1 97.69 274 GLU B C 1
ATOM 4613 O O . GLU B 1 274 ? 20 -17.312 -19.703 1 97.69 274 GLU B O 1
ATOM 4618 N N . ALA B 1 275 ? 17.938 -17.25 -18.906 1 97.88 275 ALA B N 1
ATOM 4619 C CA . ALA B 1 275 ? 18.203 -18.234 -17.875 1 97.88 275 ALA B CA 1
ATOM 4620 C C . ALA B 1 275 ? 17.938 -19.656 -18.375 1 97.88 275 ALA B C 1
ATOM 4622 O O . ALA B 1 275 ? 18 -20.609 -17.609 1 97.88 275 ALA B O 1
ATOM 4623 N N . GLY B 1 276 ? 17.594 -19.812 -19.609 1 98.06 276 GLY B N 1
ATOM 4624 C CA . GLY B 1 276 ? 17.453 -21.141 -20.188 1 98.06 276 GLY B CA 1
ATOM 4625 C C . GLY B 1 276 ? 16.016 -21.641 -20.203 1 98.06 276 GLY B C 1
ATOM 4626 O O . GLY B 1 276 ? 15.781 -22.844 -20.281 1 98.06 276 GLY B O 1
ATOM 4627 N N . LEU B 1 277 ? 15.109 -20.75 -20.109 1 98.69 277 LEU B N 1
ATOM 4628 C CA . LEU B 1 277 ? 13.703 -21.125 -20.172 1 98.69 277 LEU B CA 1
ATOM 4629 C C . LEU B 1 277 ? 13.078 -20.734 -21.5 1 98.69 277 LEU B C 1
ATOM 4631 O O . LEU B 1 277 ? 13.344 -19.641 -22.016 1 98.69 277 LEU B O 1
ATOM 4635 N N . ALA B 1 278 ? 12.336 -21.672 -22.062 1 98.69 278 ALA B N 1
ATOM 4636 C CA . ALA B 1 278 ? 11.516 -21.359 -23.234 1 98.69 278 ALA B CA 1
ATOM 4637 C C . ALA B 1 278 ? 10.227 -20.656 -22.828 1 98.69 278 ALA B C 1
ATOM 4639 O O . ALA B 1 278 ? 9.594 -21.031 -21.828 1 98.69 278 ALA B O 1
ATOM 4640 N N . VAL B 1 279 ? 9.914 -19.656 -23.578 1 98.56 279 VAL B N 1
ATOM 4641 C CA . VAL B 1 279 ? 8.742 -18.844 -23.266 1 98.56 279 VAL B CA 1
ATOM 4642 C C . VAL B 1 279 ? 7.727 -18.938 -24.406 1 98.56 279 VAL B C 1
ATOM 4644 O O . VAL B 1 279 ? 8.055 -18.688 -25.562 1 98.56 279 VAL B O 1
ATOM 4647 N N . THR B 1 280 ? 6.473 -19.344 -24.062 1 98.56 280 THR B N 1
ATOM 4648 C CA . THR B 1 280 ? 5.398 -19.453 -25.047 1 98.56 280 THR B CA 1
ATOM 4649 C C . THR B 1 280 ? 4.145 -18.734 -24.562 1 98.56 280 THR B C 1
ATOM 4651 O O . THR B 1 280 ? 3.684 -18.969 -23.438 1 98.56 280 THR B O 1
ATOM 4654 N N . ARG B 1 281 ? 3.615 -17.875 -25.375 1 98.06 281 ARG B N 1
ATOM 4655 C CA . ARG B 1 281 ? 2.33 -17.266 -25.031 1 98.06 281 ARG B CA 1
ATOM 4656 C C . ARG B 1 281 ? 1.189 -18.266 -25.25 1 98.06 281 ARG B C 1
ATOM 4658 O O . ARG B 1 281 ? 1.087 -18.891 -26.297 1 98.06 281 ARG B O 1
ATOM 4665 N N . VAL B 1 282 ? 0.324 -18.359 -24.281 1 97.94 282 VAL B N 1
ATOM 4666 C CA . VAL B 1 282 ? -0.725 -19.375 -24.375 1 97.94 282 VAL B CA 1
ATOM 4667 C C . VAL B 1 282 ? -2.094 -18.719 -24.219 1 97.94 282 VAL B C 1
ATOM 4669 O O . VAL B 1 282 ? -3.123 -19.328 -24.5 1 97.94 282 VAL B O 1
ATOM 4672 N N . GLU B 1 283 ? -2.119 -17.547 -23.75 1 94.88 283 GLU B N 1
ATOM 4673 C CA . GLU B 1 283 ? -3.383 -16.859 -23.516 1 94.88 283 GLU B CA 1
ATOM 4674 C C . GLU B 1 283 ? -3.24 -15.359 -23.734 1 94.88 283 GLU B C 1
ATOM 4676 O O . GLU B 1 283 ? -2.189 -14.773 -23.453 1 94.88 283 GLU B O 1
ATOM 4681 N N . GLU B 1 284 ? -4.16 -14.672 -24.359 1 95.81 284 GLU B N 1
ATOM 4682 C CA . GLU B 1 284 ? -4.391 -13.234 -24.438 1 95.81 284 GLU B CA 1
ATOM 4683 C C . GLU B 1 284 ? -5.879 -12.914 -24.453 1 95.81 284 GLU B C 1
ATOM 4685 O O . GLU B 1 284 ? -6.543 -13.07 -25.484 1 95.81 284 GLU B O 1
ATOM 4690 N N . THR B 1 285 ? -6.34 -12.5 -23.281 1 94.12 285 THR B N 1
ATOM 4691 C CA . THR B 1 285 ? -7.773 -12.289 -23.125 1 94.12 285 THR B CA 1
ATOM 4692 C C . THR B 1 285 ? -8.078 -10.836 -22.781 1 94.12 285 THR B C 1
ATOM 4694 O O . THR B 1 285 ? -7.555 -10.312 -21.797 1 94.12 285 THR B O 1
ATOM 4697 N N . MET B 1 286 ? -8.891 -10.242 -23.562 1 92.75 286 MET B N 1
ATOM 4698 C CA . MET B 1 286 ? -9.328 -8.891 -23.266 1 92.75 286 MET B CA 1
ATOM 4699 C C . MET B 1 286 ? -10.648 -8.906 -22.5 1 92.75 286 MET B C 1
ATOM 4701 O O . MET B 1 286 ? -11.664 -9.367 -23.016 1 92.75 286 MET B O 1
ATOM 4705 N N . LEU B 1 287 ? -10.648 -8.383 -21.344 1 92 287 LEU B N 1
ATOM 4706 C CA . LEU B 1 287 ? -11.836 -8.312 -20.5 1 92 287 LEU B CA 1
ATOM 4707 C C . LEU B 1 287 ? -12.734 -7.152 -20.938 1 92 287 LEU B C 1
ATOM 4709 O O . LEU B 1 287 ? -12.32 -6.297 -21.719 1 92 287 LEU B O 1
ATOM 4713 N N . GLU B 1 288 ? -13.969 -7.176 -20.469 1 87.69 288 GLU B N 1
ATOM 4714 C CA . GLU B 1 288 ? -14.945 -6.148 -20.812 1 87.69 288 GLU B CA 1
ATOM 4715 C C . GLU B 1 288 ? -14.57 -4.801 -20.203 1 87.69 288 GLU B C 1
ATOM 4717 O O . GLU B 1 288 ? -14.727 -3.76 -20.844 1 87.69 288 GLU B O 1
ATOM 4722 N N . LYS B 1 289 ? -14.125 -4.844 -19 1 86.62 289 LYS B N 1
ATOM 4723 C CA . LYS B 1 289 ? -13.734 -3.625 -18.297 1 86.62 289 LYS B CA 1
ATOM 4724 C C . LYS B 1 289 ? -12.398 -3.803 -17.578 1 86.62 289 LYS B C 1
ATOM 4726 O O . LYS B 1 289 ? -12.023 -4.918 -17.219 1 86.62 289 LYS B O 1
ATOM 4731 N N . PRO B 1 290 ? -11.703 -2.668 -17.516 1 86.5 290 PRO B N 1
ATOM 4732 C CA . PRO B 1 290 ? -10.469 -2.752 -16.734 1 86.5 290 PRO B CA 1
ATOM 4733 C C . PRO B 1 290 ? -10.734 -2.947 -15.242 1 86.5 290 PRO B C 1
ATOM 4735 O O . PRO B 1 290 ? -11.836 -2.682 -14.766 1 86.5 290 PRO B O 1
ATOM 4738 N N . MET B 1 291 ? -9.742 -3.479 -14.562 1 81.25 291 MET B N 1
ATOM 4739 C CA . MET B 1 291 ? -9.875 -3.688 -13.117 1 81.25 291 MET B CA 1
ATOM 4740 C C . MET B 1 291 ? -10.016 -2.357 -12.391 1 81.25 291 MET B C 1
ATOM 4742 O O . MET B 1 291 ? -10.758 -2.262 -11.406 1 81.25 291 MET B O 1
ATOM 4746 N N . PHE B 1 292 ? -9.242 -1.349 -12.805 1 73.31 292 PHE B N 1
ATOM 4747 C CA . PHE B 1 292 ? -9.281 -0.017 -12.211 1 73.31 292 PHE B CA 1
ATOM 4748 C C . PHE B 1 292 ? -9.773 1.01 -13.227 1 73.31 292 PHE B C 1
ATOM 4750 O O . PHE B 1 292 ? -9.258 1.092 -14.336 1 73.31 292 PHE B O 1
ATOM 4757 N N . ASP B 1 293 ? -10.68 1.763 -12.711 1 68.12 293 ASP B N 1
ATOM 4758 C CA . ASP B 1 293 ? -11.234 2.783 -13.594 1 68.12 293 ASP B CA 1
ATOM 4759 C C . ASP B 1 293 ? -10.359 4.039 -13.602 1 68.12 293 ASP B C 1
ATOM 4761 O O . ASP B 1 293 ? -9.773 4.395 -12.578 1 68.12 293 ASP B O 1
ATOM 4765 N N . ASN B 1 294 ? -10.148 4.656 -14.727 1 64.19 294 ASN B N 1
ATOM 4766 C CA . ASN B 1 294 ? -9.625 6.008 -14.906 1 64.19 294 ASN B CA 1
ATOM 4767 C C . ASN B 1 294 ? -8.117 6.059 -14.688 1 64.19 294 ASN B C 1
ATOM 4769 O O . ASN B 1 294 ? -7.562 7.121 -14.406 1 64.19 294 ASN B O 1
ATOM 4773 N N . ASP B 1 295 ? -7.48 4.938 -14.641 1 69.31 295 ASP B N 1
ATOM 4774 C CA . ASP B 1 295 ? -6.02 4.957 -14.617 1 69.31 295 ASP B CA 1
ATOM 4775 C C . ASP B 1 295 ? -5.457 5.398 -15.969 1 69.31 295 ASP B C 1
ATOM 4777 O O . ASP B 1 295 ? -6.062 5.145 -17.016 1 69.31 295 ASP B O 1
ATOM 4781 N N . PRO B 1 296 ? -4.395 6.152 -15.836 1 71.25 296 PRO B N 1
ATOM 4782 C CA . PRO B 1 296 ? -3.838 6.613 -17.109 1 71.25 296 PRO B CA 1
ATOM 4783 C C . PRO B 1 296 ? -3.283 5.473 -17.953 1 71.25 296 PRO B C 1
ATOM 4785 O O . PRO B 1 296 ? -2.877 4.438 -17.422 1 71.25 296 PRO B O 1
ATOM 4788 N N . GLY B 1 297 ? -3.293 5.781 -19.281 1 79.12 297 GLY B N 1
ATOM 4789 C CA . GLY B 1 297 ? -2.689 4.844 -20.219 1 79.12 297 GLY B CA 1
ATOM 4790 C C . GLY B 1 297 ? -3.705 4.125 -21.078 1 79.12 297 GLY B C 1
ATOM 4791 O O . GLY B 1 297 ? -4.895 4.441 -21.047 1 79.12 297 GLY B O 1
ATOM 4792 N N . ASP B 1 298 ? -3.221 3.295 -21.859 1 87.81 298 ASP B N 1
ATOM 4793 C CA . ASP B 1 298 ? -4.043 2.572 -22.828 1 87.81 298 ASP B CA 1
ATOM 4794 C C . ASP B 1 298 ? -4.984 1.596 -22.125 1 87.81 298 ASP B C 1
ATOM 4796 O O . ASP B 1 298 ? -4.539 0.611 -21.531 1 87.81 298 ASP B O 1
ATOM 4800 N N . VAL B 1 299 ? -6.238 1.809 -22.266 1 87.5 299 VAL B N 1
ATOM 4801 C CA . VAL B 1 299 ? -7.266 1.043 -21.562 1 87.5 299 VAL B CA 1
ATOM 4802 C C . VAL B 1 299 ? -7.285 -0.392 -22.094 1 87.5 299 VAL B C 1
ATOM 4804 O O . VAL B 1 299 ? -7.594 -1.326 -21.344 1 87.5 299 VAL B O 1
ATOM 4807 N N . ASP B 1 300 ? -6.965 -0.556 -23.312 1 91.12 300 ASP B N 1
ATOM 4808 C CA . ASP B 1 300 ? -6.941 -1.907 -23.859 1 91.12 300 ASP B CA 1
ATOM 4809 C C . ASP B 1 300 ? -5.871 -2.758 -23.172 1 91.12 300 ASP B C 1
ATOM 4811 O O . ASP B 1 300 ? -6.07 -3.955 -22.953 1 91.12 300 ASP B O 1
ATOM 4815 N N . ILE B 1 301 ? -4.777 -2.162 -22.875 1 90.69 301 ILE B N 1
ATOM 4816 C CA . ILE B 1 301 ? -3.721 -2.857 -22.141 1 90.69 301 ILE B CA 1
ATOM 4817 C C . ILE B 1 301 ? -4.203 -3.205 -20.734 1 90.69 301 ILE B C 1
ATOM 4819 O O . ILE B 1 301 ? -3.971 -4.316 -20.25 1 90.69 301 ILE B O 1
ATOM 4823 N N . GLN B 1 302 ? -4.961 -2.346 -20.125 1 89.19 302 GLN B N 1
ATOM 4824 C CA . GLN B 1 302 ? -5.461 -2.523 -18.766 1 89.19 302 GLN B CA 1
ATOM 4825 C C . GLN B 1 302 ? -6.547 -3.598 -18.703 1 89.19 302 GLN B C 1
ATOM 4827 O O . GLN B 1 302 ? -6.805 -4.176 -17.656 1 89.19 302 GLN B O 1
ATOM 4832 N N . LYS B 1 303 ? -7.137 -3.873 -19.859 1 91.62 303 LYS B N 1
ATOM 4833 C CA . LYS B 1 303 ? -8.203 -4.863 -19.953 1 91.62 303 LYS B CA 1
ATOM 4834 C C . LYS B 1 303 ? -7.652 -6.242 -20.312 1 91.62 303 LYS B C 1
ATOM 4836 O O . LYS B 1 303 ? -8.352 -7.246 -20.188 1 91.62 303 LYS B O 1
ATOM 4841 N N . THR B 1 304 ? -6.477 -6.27 -20.734 1 94.31 304 THR B N 1
ATOM 4842 C CA . THR B 1 304 ? -5.957 -7.5 -21.328 1 94.31 304 THR B CA 1
ATOM 4843 C C . THR B 1 304 ? -5.199 -8.32 -20.297 1 94.31 304 THR B C 1
ATOM 4845 O O . THR B 1 304 ? -4.348 -7.789 -19.578 1 94.31 304 THR B O 1
ATOM 4848 N N . VAL B 1 305 ? -5.527 -9.531 -20.172 1 96.19 305 VAL B N 1
ATOM 4849 C CA . VAL B 1 305 ? -4.766 -10.492 -19.375 1 96.19 305 VAL B CA 1
ATOM 4850 C C . VAL B 1 305 ? -3.916 -11.367 -20.297 1 96.19 305 VAL B C 1
ATOM 4852 O O . VAL B 1 305 ? -4.426 -11.945 -21.266 1 96.19 305 VAL B O 1
ATOM 4855 N N . ASN B 1 306 ? -2.629 -11.406 -20.047 1 97.25 306 ASN B N 1
ATOM 4856 C CA . ASN B 1 306 ? -1.685 -12.234 -20.797 1 97.25 306 ASN B CA 1
ATOM 4857 C C . ASN B 1 306 ? -1.347 -13.516 -20.031 1 97.25 306 ASN B C 1
ATOM 4859 O O . ASN B 1 306 ? -1.27 -13.508 -18.797 1 97.25 306 ASN B O 1
ATOM 4863 N N . GLY B 1 307 ? -1.204 -14.609 -20.766 1 98.5 307 GLY B N 1
ATOM 4864 C CA . GLY B 1 307 ? -0.754 -15.875 -20.203 1 98.5 307 GLY B CA 1
ATOM 4865 C C . GLY B 1 307 ? 0.418 -16.484 -20.953 1 98.5 307 GLY B C 1
ATOM 4866 O O . GLY B 1 307 ? 0.415 -16.531 -22.188 1 98.5 307 GLY B O 1
ATOM 4867 N N . PHE B 1 308 ? 1.441 -16.891 -20.203 1 98.75 308 PHE B N 1
ATOM 4868 C CA . PHE B 1 308 ? 2.627 -17.531 -20.781 1 98.75 308 PHE B CA 1
ATOM 4869 C C . PHE B 1 308 ? 2.951 -18.828 -20.047 1 98.75 308 PHE B C 1
ATOM 4871 O O . PHE B 1 308 ? 2.604 -19 -18.875 1 98.75 308 PHE B O 1
ATOM 4878 N N . GLU B 1 309 ? 3.605 -19.734 -20.766 1 98.69 309 GLU B N 1
ATOM 4879 C CA . GLU B 1 309 ? 4.238 -20.922 -20.203 1 98.69 309 GLU B CA 1
ATOM 4880 C C . GLU B 1 309 ? 5.762 -20.812 -20.266 1 98.69 309 GLU B C 1
ATOM 4882 O O . GLU B 1 309 ? 6.316 -20.375 -21.281 1 98.69 309 GLU B O 1
ATOM 4887 N N . LEU B 1 310 ? 6.344 -21.141 -19.203 1 98.81 310 LEU B N 1
ATOM 4888 C CA . LEU B 1 310 ? 7.789 -21.328 -19.172 1 98.81 310 LEU B CA 1
ATOM 4889 C C . LEU B 1 310 ? 8.141 -22.812 -19.031 1 98.81 310 LEU B C 1
ATOM 4891 O O . LEU B 1 310 ? 7.594 -23.5 -18.172 1 98.81 310 LEU B O 1
ATOM 4895 N N . ARG B 1 311 ? 9.016 -23.281 -19.828 1 98.56 311 ARG B N 1
ATOM 4896 C CA . ARG B 1 311 ? 9.57 -24.625 -19.766 1 98.56 311 ARG B CA 1
ATOM 4897 C C . ARG B 1 311 ? 11.086 -24.594 -19.969 1 98.56 311 ARG B C 1
ATOM 4899 O O . ARG B 1 311 ? 11.633 -23.625 -20.5 1 98.56 311 ARG B O 1
ATOM 4906 N N . TRP B 1 312 ? 11.641 -25.688 -19.406 1 97.69 312 TRP B N 1
ATOM 4907 C CA . TRP B 1 312 ? 13.062 -25.781 -19.703 1 97.69 312 TRP B CA 1
ATOM 4908 C C . TRP B 1 312 ? 13.305 -25.875 -21.203 1 97.69 312 TRP B C 1
ATOM 4910 O O . TRP B 1 312 ? 12.57 -26.562 -21.922 1 97.69 312 TRP B O 1
ATOM 4920 N N . ALA B 1 313 ? 14.266 -25.109 -21.672 1 92.19 313 ALA B N 1
ATOM 4921 C CA . ALA B 1 313 ? 14.594 -25.094 -23.094 1 92.19 313 ALA B CA 1
ATOM 4922 C C . ALA B 1 313 ? 15.32 -26.375 -23.5 1 92.19 313 ALA B C 1
ATOM 4924 O O . ALA B 1 313 ? 16.031 -26.969 -22.688 1 92.19 313 ALA B O 1
#

Foldseek 3Di:
DDDDDDPPPPPDPDPPPPDDDDDDDPCVPPPDDDPCVDDDPPPPDDPVVPPVPPPVPPDPPPPCPPPVPCPPLPDPNQQPDFDWDWDADPVGDIDIDTDHTDPRAPLPDDAPQLVVVLVVCVVPVVLAAQFEEEEEQQSQNSSQQSSLVSHHQAYEYEYAPDPVSLVNNVVSQQVSQVVDPPRPSSVVRYHYDYDDQQDDCVVVQQRDPPPPVDRDAGQEYEAGAPLVVLSCLLSNLNNCVVRHDQNHKYKHKHAPQPQVCVVSSVCSVVSNVVVQKDKDWDDKDFAPFAPDPPDDDDRRSSRIMTMMMIHGD/DDDDDDDDDDDDPPPPCPDPDDDDPPPPPPVPPDPPVPPPDDPDDDPVVPVVPPPVPPDPPCPCPPPVPPPPLPDPNQQPDFDWDWDADPVGDIDIDTDHTDPRAPLPDDAPQLVVVLVVCVVPVVLAAQFEEEEEQQSLNSSQLSSLVSHHQAYEYEYAPDPVSLVNNVVSQQVSQVPDPPRPSSVVRYHYDYDDQQDDCVVVQQRDPPPPVDRDAGQEYEAGAPLVVLSCLLSNLNNCVVRHDQNHKYKHKHAPQPQVCVVSSVCSVVSNVVVQKDKDWDDKDFAPFAPDPPDDDDRRSRRIMTMMMIHGD